Protein AF-0000000068866387 (afdb_homodimer)

pLDDT: mean 77.91, std 30.36, range [19.64, 98.81]

Nearest PDB structures (foldseek):
  3d01-assembly1_I  TM=9.142E-0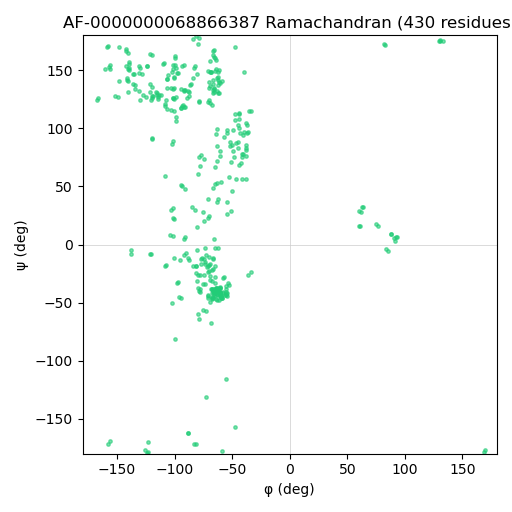1  e=2.234E-11  Agrobacterium fabrum str. C58
  3d01-assembly4_B  TM=8.830E-01  e=2.381E-11  Agrobacterium fabrum str. C58
  3d01-assembly1_K  TM=9.099E-01  e=7.010E-11  Agrobacterium fabrum str. C58
  3d01-assembly2_E  TM=8.985E-01  e=5.437E-11  Agrobacterium fabrum str. C58
  3d01-assembly3_C  TM=8.786E-01  e=5.794E-11  Agrobacterium fabrum str. C58

Radius of gyration: 33.08 Å; Cα contacts (8 Å, |Δi|>4): 818; chains: 2; bounding box: 94×62×186 Å

InterPro domains:
  IPR013813 Endoribonuclease L-PSP/chorismate mutase-like [PTHR43760] (68-200)
  IPR013813 Endoribonuclease L-PSP/chorismate mutase-like [cd02199] (69-212)
  IPR035959 RutC-like superfamily [G3DSA:3.30.1330.40] (61-214)
  IPR035959 RutC-like superfamily [SSF55298] (69-201)

Structure (mmCIF, N/CA/C/O backbone):
data_AF-0000000068866387-model_v1
#
loop_
_entity.id
_entity.type
_entity.pdbx_description
1 polymer 'Uncharacterized protein'
#
loop_
_atom_site.group_PDB
_atom_site.id
_atom_site.type_symbol
_atom_site.label_atom_id
_atom_site.label_alt_id
_atom_site.label_comp_id
_atom_site.label_asym_id
_atom_site.label_entity_id
_atom_site.label_seq_id
_atom_site.pdbx_PDB_ins_code
_atom_site.Cartn_x
_atom_site.Cartn_y
_atom_site.Cartn_z
_atom_site.occupancy
_atom_site.B_iso_or_equiv
_atom_site.auth_seq_id
_atom_site.auth_comp_id
_atom_site.auth_asym_id
_atom_site.auth_atom_id
_atom_site.pdbx_PDB_model_num
ATOM 1 N N . MET A 1 1 ? 21.609 -14.086 99.312 1 27.8 1 MET A N 1
ATOM 2 C CA . MET A 1 1 ? 22.484 -14.258 98.188 1 27.8 1 MET A CA 1
ATOM 3 C C . MET A 1 1 ? 21.688 -14.734 96.938 1 27.8 1 MET A C 1
ATOM 5 O O . MET A 1 1 ? 21.828 -15.875 96.5 1 27.8 1 MET A O 1
ATOM 9 N N . ASN A 1 2 ? 20.438 -14.539 96.875 1 28.14 2 ASN A N 1
ATOM 10 C CA . ASN A 1 2 ? 19.281 -15 96.188 1 28.14 2 ASN A CA 1
ATOM 11 C C . ASN A 1 2 ? 19.391 -14.695 94.688 1 28.14 2 ASN A C 1
ATOM 13 O O . ASN A 1 2 ? 19.531 -13.531 94.312 1 28.14 2 ASN A O 1
ATOM 17 N N . THR A 1 3 ? 19.781 -15.68 93.812 1 28.83 3 THR A N 1
ATOM 18 C CA . THR A 1 3 ? 20.359 -15.953 92.5 1 28.83 3 THR A CA 1
ATOM 19 C C . THR A 1 3 ? 19.328 -15.688 91.375 1 28.83 3 THR A C 1
ATOM 21 O O . THR A 1 3 ? 18.312 -16.375 91.312 1 28.83 3 THR A O 1
ATOM 24 N N . PRO A 1 4 ? 19.016 -14.438 91.062 1 30.56 4 PRO A N 1
ATOM 25 C CA . PRO A 1 4 ? 17.953 -14.086 90.125 1 30.56 4 PRO A CA 1
ATOM 26 C C . PRO A 1 4 ? 18.094 -14.766 88.75 1 30.56 4 PRO A C 1
ATOM 28 O O . PRO A 1 4 ? 19.156 -14.664 88.125 1 30.56 4 PRO A O 1
ATOM 31 N N . GLU A 1 5 ? 17.438 -15.812 88.438 1 21.92 5 GLU A N 1
ATOM 32 C CA . GLU A 1 5 ? 17.484 -16.828 87.375 1 21.92 5 GLU A CA 1
ATOM 33 C C . GLU A 1 5 ? 17.406 -16.188 86 1 21.92 5 GLU A C 1
ATOM 35 O O . GLU A 1 5 ? 18.25 -16.422 85.125 1 21.92 5 GLU A O 1
ATOM 40 N N . ARG A 1 6 ? 16.266 -16.453 85.125 1 22.12 6 ARG A N 1
ATOM 41 C CA . ARG A 1 6 ? 16.203 -17.391 84 1 22.12 6 ARG A CA 1
ATOM 42 C C . ARG A 1 6 ? 16.375 -16.688 82.688 1 22.12 6 ARG A C 1
ATOM 44 O O . ARG A 1 6 ? 17.172 -17.109 81.875 1 22.12 6 ARG A O 1
ATOM 51 N N . GLU A 1 7 ? 15.266 -15.977 82 1 24.48 7 GLU A N 1
ATOM 52 C CA . GLU A 1 7 ? 14.586 -16.453 80.812 1 24.48 7 GLU A CA 1
ATOM 53 C C . GLU A 1 7 ? 15.086 -15.711 79.562 1 24.48 7 GLU A C 1
ATOM 55 O O . GLU A 1 7 ? 14.977 -14.484 79.438 1 24.48 7 GLU A O 1
ATOM 60 N N . GLY A 1 8 ? 16.156 -16.094 78.875 1 25.02 8 GLY A N 1
ATOM 61 C CA . GLY A 1 8 ? 16.969 -15.594 77.75 1 25.02 8 GLY A CA 1
ATOM 62 C C . GLY A 1 8 ? 16.188 -15.508 76.5 1 25.02 8 GLY A C 1
ATOM 63 O O . GLY A 1 8 ? 15.773 -16.531 75.938 1 25.02 8 GLY A O 1
ATOM 64 N N . GLU A 1 9 ? 15.211 -14.578 76.25 1 25.62 9 GLU A N 1
ATOM 65 C CA . GLU A 1 9 ? 14.305 -14.461 75.125 1 25.62 9 GLU A CA 1
ATOM 66 C C . GLU A 1 9 ? 15.07 -14.359 73.812 1 25.62 9 GLU A C 1
ATOM 68 O O . GLU A 1 9 ? 15.891 -13.453 73.625 1 25.62 9 GLU A O 1
ATOM 73 N N . THR A 1 10 ? 15.359 -15.547 73.062 1 24.67 10 THR A N 1
ATOM 74 C CA . THR A 1 10 ? 16.125 -15.922 71.875 1 24.67 10 THR A CA 1
ATOM 75 C C . THR A 1 10 ? 15.602 -15.18 70.625 1 24.67 10 THR A C 1
ATOM 77 O O . THR A 1 10 ? 14.445 -15.352 70.25 1 24.67 10 THR A O 1
ATOM 80 N N . ILE A 1 11 ? 15.867 -13.945 70.25 1 23.89 11 ILE A N 1
ATOM 81 C CA . ILE A 1 11 ? 15.477 -13.078 69.188 1 23.89 11 ILE A CA 1
ATOM 82 C C . ILE A 1 11 ? 15.953 -13.68 67.812 1 23.89 11 ILE A C 1
ATOM 84 O O . ILE A 1 11 ? 17.016 -13.312 67.312 1 23.89 11 ILE A O 1
ATOM 88 N N . GLU A 1 12 ? 15.969 -15.055 67.5 1 23.11 12 GLU A N 1
ATOM 89 C CA . GLU A 1 12 ? 16.734 -15.617 66.375 1 23.11 12 GLU A CA 1
ATOM 90 C C . GLU A 1 12 ? 16.094 -15.234 65.062 1 23.11 12 GLU A C 1
ATOM 92 O O . GLU A 1 12 ? 15.148 -15.875 64.562 1 23.11 12 GLU A O 1
ATOM 97 N N . GLY A 1 13 ? 15.273 -14.234 64.688 1 22.36 13 GLY A N 1
ATOM 98 C CA . GLY A 1 13 ? 14.453 -14.352 63.5 1 22.36 13 GLY A CA 1
ATOM 99 C C . GLY A 1 13 ? 15.266 -14.586 62.25 1 22.36 13 GLY A C 1
ATOM 100 O O . GLY A 1 13 ? 16.484 -14.445 62.25 1 22.36 13 GLY A O 1
ATOM 101 N N . GLU A 1 14 ? 14.594 -14.688 60.812 1 23.27 14 GLU A N 1
ATOM 102 C CA . GLU A 1 14 ? 14.406 -15.352 59.531 1 23.27 14 GLU A CA 1
ATOM 103 C C . GLU A 1 14 ? 15.312 -14.766 58.469 1 23.27 14 GLU A C 1
ATOM 105 O O . GLU A 1 14 ? 15.031 -13.688 57.938 1 23.27 14 GLU A O 1
ATOM 110 N N . VAL A 1 15 ? 16.562 -14.562 58.5 1 23.3 15 VAL A N 1
ATOM 111 C CA . VAL A 1 15 ? 17.484 -13.977 57.531 1 23.3 15 VAL A CA 1
ATOM 112 C C . VAL A 1 15 ? 17.547 -14.859 56.281 1 23.3 15 VAL A C 1
ATOM 114 O O . VAL A 1 15 ? 18.391 -14.641 55.406 1 23.3 15 VAL A O 1
ATOM 117 N N . LEU A 1 16 ? 16.875 -16.062 56.125 1 24.53 16 LEU A N 1
ATOM 118 C CA . LEU A 1 16 ? 17.453 -17.094 55.281 1 24.53 16 LEU A CA 1
ATOM 119 C C . LEU A 1 16 ? 17.312 -16.703 53.812 1 24.53 16 LEU A C 1
ATOM 121 O O . LEU A 1 16 ? 17.812 -17.422 52.906 1 24.53 16 LEU A O 1
ATOM 125 N N . GLY A 1 17 ? 16.531 -15.797 53.188 1 23.27 17 GLY A N 1
ATOM 126 C CA . GLY A 1 17 ? 15.883 -16.062 51.938 1 23.27 17 GLY A CA 1
ATOM 127 C C . GLY A 1 17 ? 16.828 -15.969 50.75 1 23.27 17 GLY A C 1
ATOM 128 O O . GLY A 1 17 ? 16.406 -16.109 49.594 1 23.27 17 GLY A O 1
ATOM 129 N N . ARG A 1 18 ? 17.984 -15.398 50.75 1 24.56 18 ARG A N 1
ATOM 130 C CA . ARG A 1 18 ? 18.625 -14.812 49.562 1 24.56 18 ARG A CA 1
ATOM 131 C C . ARG A 1 18 ? 19.297 -15.891 48.719 1 24.56 18 ARG A C 1
ATOM 133 O O . ARG A 1 18 ? 19.859 -15.594 47.656 1 24.56 18 ARG A O 1
ATOM 140 N N . ALA A 1 19 ? 19.703 -17.047 49.219 1 24.69 19 ALA A N 1
ATOM 141 C CA . ALA A 1 19 ? 20.828 -17.781 48.656 1 24.69 19 ALA A CA 1
ATOM 142 C C . ALA A 1 19 ? 20.422 -18.469 47.344 1 24.69 19 ALA A C 1
ATOM 144 O O . ALA A 1 19 ? 21.266 -18.891 46.562 1 24.69 19 ALA A O 1
ATOM 145 N N . ILE A 1 20 ? 19.188 -18.969 47.125 1 23.58 20 ILE A N 1
ATOM 146 C CA . ILE A 1 20 ? 19.078 -20.266 46.438 1 23.58 20 ILE A CA 1
ATOM 147 C C . ILE A 1 20 ? 19.375 -20.109 44.969 1 23.58 20 ILE A C 1
ATOM 149 O O . ILE A 1 20 ? 19.547 -21.094 44.25 1 23.58 20 ILE A O 1
ATOM 153 N N . VAL A 1 21 ? 19.203 -18.938 44.219 1 23.84 21 VAL A N 1
ATOM 154 C CA . VAL A 1 21 ? 18.672 -19.078 42.844 1 23.84 21 VAL A CA 1
ATOM 155 C C . VAL A 1 21 ? 19.781 -19.484 41.906 1 23.84 21 VAL A C 1
ATOM 157 O O . VAL A 1 21 ? 19.578 -19.578 40.688 1 23.84 21 VAL A O 1
ATOM 160 N N . VAL A 1 22 ? 21.078 -19.609 42.219 1 24.95 22 VAL A N 1
ATOM 161 C CA . VAL A 1 22 ? 22.156 -19.547 41.219 1 24.95 22 VAL A CA 1
ATOM 162 C C . VAL A 1 22 ? 22.234 -20.859 40.469 1 24.95 22 VAL A C 1
ATOM 164 O O . VAL A 1 22 ? 22.875 -20.938 39.406 1 24.95 22 VAL A O 1
ATOM 167 N N . LEU A 1 23 ? 21.828 -21.969 41.031 1 25.12 23 LEU A N 1
ATOM 168 C CA . LEU A 1 23 ? 22.562 -23.188 40.688 1 25.12 23 LEU A CA 1
ATOM 169 C C . LEU A 1 23 ? 22.25 -23.641 39.25 1 25.12 23 LEU A C 1
ATOM 171 O O . LEU A 1 23 ? 23.141 -24.062 38.531 1 25.12 23 LEU A O 1
ATOM 175 N N . THR A 1 24 ? 20.938 -23.922 38.812 1 26.17 24 THR A N 1
ATOM 176 C CA . THR A 1 24 ? 20.641 -25.109 38.031 1 26.17 24 THR A CA 1
ATOM 177 C C . THR A 1 24 ? 20.984 -24.906 36.562 1 26.17 24 THR A C 1
ATOM 179 O O . THR A 1 24 ? 20.109 -24.516 35.781 1 26.17 24 THR A O 1
ATOM 182 N N . ILE A 1 25 ? 21.75 -23.906 36.062 1 26.91 25 ILE A N 1
ATOM 183 C CA . ILE A 1 25 ? 21.734 -23.547 34.656 1 26.91 25 ILE A CA 1
ATOM 184 C C . ILE A 1 25 ? 22.516 -24.562 33.844 1 26.91 25 ILE A C 1
ATOM 186 O O . ILE A 1 25 ? 22.609 -24.453 32.625 1 26.91 25 ILE A O 1
ATOM 190 N N . PHE A 1 26 ? 23.297 -25.5 34.344 1 27.06 26 PHE A N 1
ATOM 191 C CA . PHE A 1 26 ? 24.406 -26.062 33.594 1 27.06 26 PHE A CA 1
ATOM 192 C C . PHE A 1 26 ? 23.875 -27.016 32.531 1 27.06 26 PHE A C 1
ATOM 194 O O . PHE A 1 26 ? 24.422 -27.078 31.406 1 27.06 26 PHE A O 1
ATOM 201 N N . ALA A 1 27 ? 23.078 -28.078 32.781 1 26.03 27 ALA A N 1
ATOM 202 C CA . ALA A 1 27 ? 23.234 -29.375 32.125 1 26.03 27 ALA A CA 1
ATOM 203 C C . ALA A 1 27 ? 22.625 -29.375 30.734 1 26.03 27 ALA A C 1
ATOM 205 O O . ALA A 1 27 ? 22.734 -30.344 29.984 1 26.03 27 ALA A O 1
ATOM 206 N N . ALA A 1 28 ? 21.625 -28.578 30.344 1 25.56 28 ALA A N 1
ATOM 207 C CA . ALA A 1 28 ? 20.766 -29.062 29.266 1 25.56 28 ALA A CA 1
ATOM 208 C C . ALA A 1 28 ? 21.469 -28.953 27.922 1 25.56 28 ALA A C 1
ATOM 210 O O . ALA A 1 28 ? 21.391 -27.922 27.25 1 25.56 28 ALA A O 1
ATOM 211 N N . ARG A 1 29 ? 22.781 -29 27.719 1 26.48 29 ARG A N 1
ATOM 212 C CA . ARG A 1 29 ? 23.469 -28.859 26.453 1 26.48 29 ARG A CA 1
ATOM 213 C C . ARG A 1 29 ? 23.047 -29.938 25.469 1 26.48 29 ARG A C 1
ATOM 215 O O . ARG A 1 29 ? 23.266 -29.812 24.266 1 26.48 29 ARG A O 1
ATOM 222 N N . ARG A 1 30 ? 22.891 -31.172 25.875 1 26.83 30 ARG A N 1
ATOM 223 C CA . ARG A 1 30 ? 23.172 -32.312 24.984 1 26.83 30 ARG A CA 1
ATOM 224 C C . ARG A 1 30 ? 22.125 -32.375 23.875 1 26.83 30 ARG A C 1
ATOM 226 O O . ARG A 1 30 ? 22.375 -32.969 22.828 1 26.83 30 ARG A O 1
ATOM 233 N N . ALA A 1 31 ? 20.828 -32.312 24.203 1 27.72 31 ALA A N 1
ATOM 234 C CA . ALA A 1 31 ? 19.875 -33 23.312 1 27.72 31 ALA A CA 1
ATOM 235 C C . ALA A 1 31 ? 19.703 -32.219 22 1 27.72 31 ALA A C 1
ATOM 237 O O . ALA A 1 31 ? 18.734 -32.406 21.281 1 27.72 31 ALA A O 1
ATOM 238 N N . ILE A 1 32 ? 20.297 -31.078 21.797 1 31.11 32 ILE A N 1
ATOM 239 C CA . ILE A 1 32 ? 19.938 -30.422 20.547 1 31.11 32 ILE A CA 1
ATOM 240 C C . ILE A 1 32 ? 20.422 -31.266 19.359 1 31.11 32 ILE A C 1
ATOM 242 O O . ILE A 1 32 ? 21.594 -31.25 19.031 1 31.11 32 ILE A O 1
ATOM 246 N N . GLY A 1 33 ? 20.062 -32.594 19.328 1 26.53 33 GLY A N 1
ATOM 247 C CA . GLY A 1 33 ? 20.484 -33.469 18.25 1 26.53 33 GLY A CA 1
ATOM 248 C C . GLY A 1 33 ? 20.25 -32.844 16.875 1 26.53 33 GLY A C 1
ATOM 249 O O . GLY A 1 33 ? 19.516 -31.875 16.734 1 26.53 33 GLY A O 1
ATOM 250 N N . ASN A 1 34 ? 20.828 -33.531 15.734 1 28.56 34 ASN A N 1
ATOM 251 C CA . ASN A 1 34 ? 21.047 -33.375 14.305 1 28.56 34 ASN A CA 1
ATOM 252 C C . ASN A 1 34 ? 19.734 -33.281 13.539 1 28.56 34 ASN A C 1
ATOM 254 O O . ASN A 1 34 ? 19.172 -34.281 13.125 1 28.56 34 ASN A O 1
ATOM 258 N N . MET A 1 35 ? 18.703 -32.625 14 1 30.7 35 MET A N 1
ATOM 259 C CA . MET A 1 35 ? 17.547 -32.688 13.109 1 30.7 35 MET A CA 1
ATOM 260 C C . MET A 1 35 ? 17.938 -32.281 11.688 1 30.7 35 MET A C 1
ATOM 262 O O . MET A 1 35 ? 18.344 -31.156 11.453 1 30.7 35 MET A O 1
ATOM 266 N N . LYS A 1 36 ? 18.406 -33.25 10.844 1 31.61 36 LYS A N 1
ATOM 267 C CA . LYS A 1 36 ? 18.609 -33.031 9.414 1 31.61 36 LYS A CA 1
ATOM 268 C C . LYS A 1 36 ? 17.391 -32.344 8.789 1 31.61 36 LYS A C 1
ATOM 270 O O . LYS A 1 36 ? 16.25 -32.75 9.031 1 31.61 36 LYS A O 1
ATOM 275 N N . PRO A 1 37 ? 17.438 -31.094 8.43 1 32.03 37 PRO A N 1
ATOM 276 C CA . PRO A 1 37 ? 16.281 -30.5 7.75 1 32.03 37 PRO A CA 1
ATOM 277 C C . PRO A 1 37 ? 15.719 -31.406 6.648 1 32.03 37 PRO A C 1
ATOM 279 O O . PRO A 1 37 ? 16.484 -31.953 5.848 1 32.03 37 PRO A O 1
ATOM 282 N N . SER A 1 38 ? 14.797 -32.312 6.934 1 30.2 38 SER A N 1
ATOM 283 C CA . SER A 1 38 ? 14.133 -33.062 5.883 1 30.2 38 SER A CA 1
ATOM 284 C C . SER A 1 38 ? 13.812 -32.188 4.676 1 30.2 38 SER A C 1
ATOM 286 O O . SER A 1 38 ? 13.172 -31.156 4.809 1 30.2 38 SER A O 1
ATOM 288 N N . ARG A 1 39 ? 14.672 -32.219 3.656 1 30.84 39 ARG A N 1
ATOM 289 C CA . ARG A 1 39 ? 14.453 -31.656 2.322 1 30.84 39 ARG A CA 1
ATOM 290 C C . ARG A 1 39 ? 13.109 -32.125 1.757 1 30.84 39 ARG A C 1
ATOM 292 O O . ARG A 1 39 ? 13.016 -33.188 1.16 1 30.84 39 ARG A O 1
ATOM 299 N N . ALA A 1 40 ? 12.039 -32.094 2.486 1 32.09 40 ALA A N 1
ATOM 300 C CA . ALA A 1 40 ? 10.844 -32.344 1.678 1 32.09 40 ALA A CA 1
ATOM 301 C C . ALA A 1 40 ? 10.867 -31.5 0.397 1 32.09 40 ALA A C 1
ATOM 303 O O . ALA A 1 40 ? 10.836 -30.266 0.448 1 32.09 40 ALA A O 1
ATOM 304 N N . LEU A 1 41 ? 11.453 -31.969 -0.62 1 30.02 41 LEU A N 1
ATOM 305 C CA . LEU A 1 41 ? 11.297 -31.484 -1.987 1 30.02 41 LEU A CA 1
ATOM 306 C C . LEU A 1 41 ? 9.828 -31.234 -2.316 1 30.02 41 LEU A C 1
ATOM 308 O O . LEU A 1 41 ? 9.047 -32.188 -2.432 1 30.02 41 LEU A O 1
ATOM 312 N N . PHE A 1 42 ? 9.172 -30.266 -1.736 1 31.61 42 PHE A N 1
ATOM 313 C CA . PHE A 1 42 ? 7.895 -29.859 -2.309 1 31.61 42 PHE A CA 1
ATOM 314 C C . PHE A 1 42 ? 7.945 -29.906 -3.832 1 31.61 42 PHE A C 1
ATOM 316 O O . PHE A 1 42 ? 8.625 -29.094 -4.457 1 31.61 42 PHE A O 1
ATOM 323 N N . ARG A 1 43 ? 7.879 -31.109 -4.402 1 30.27 43 ARG A N 1
ATOM 324 C CA . ARG A 1 43 ? 7.645 -31.203 -5.84 1 30.27 43 ARG A CA 1
ATOM 325 C C . ARG A 1 43 ? 6.445 -30.359 -6.258 1 30.27 43 ARG A C 1
ATOM 327 O O . ARG A 1 43 ? 5.309 -30.656 -5.887 1 30.27 43 ARG A O 1
ATOM 334 N N . ALA A 1 44 ? 6.605 -29.125 -6.508 1 33.38 44 ALA A N 1
ATOM 335 C CA . ALA A 1 44 ? 5.605 -28.312 -7.207 1 33.38 44 ALA A CA 1
ATOM 336 C C . ALA A 1 44 ? 5.059 -29.062 -8.43 1 33.38 44 ALA A C 1
ATOM 338 O O . ALA A 1 44 ? 5.82 -29.438 -9.32 1 33.38 44 ALA A O 1
ATOM 339 N N . GLN A 1 45 ? 4.109 -29.922 -8.242 1 30.67 45 GLN A N 1
ATOM 340 C CA . GLN A 1 45 ? 3.482 -30.344 -9.492 1 30.67 45 GLN A CA 1
ATOM 341 C C . GLN A 1 45 ? 3.141 -29.141 -10.367 1 30.67 45 GLN A C 1
ATOM 343 O O . GLN A 1 45 ? 2.572 -28.156 -9.883 1 30.67 45 GLN A O 1
ATOM 348 N N . PRO A 1 46 ? 3.807 -28.984 -11.484 1 30.61 46 PRO A N 1
ATOM 349 C CA . PRO A 1 46 ? 3.438 -27.891 -12.367 1 30.61 46 PRO A CA 1
ATOM 350 C C . PRO A 1 46 ? 1.943 -27.859 -12.688 1 30.61 46 PRO A C 1
ATOM 352 O O . PRO A 1 46 ? 1.389 -28.859 -13.156 1 30.61 46 PRO A O 1
ATOM 355 N N . LEU A 1 47 ? 1.096 -27.516 -11.797 1 32.19 47 LEU A N 1
ATOM 356 C CA . LEU A 1 47 ? -0.223 -27.281 -12.367 1 32.19 47 LEU A CA 1
ATOM 357 C C . LEU A 1 47 ? -0.107 -26.594 -13.727 1 32.19 47 LEU A C 1
ATOM 359 O O . LEU A 1 47 ? 0.315 -25.438 -13.82 1 32.19 47 LEU A O 1
ATOM 363 N N . LEU A 1 48 ? 0.15 -27.359 -14.727 1 29.38 48 LEU A N 1
ATOM 364 C CA . LEU A 1 48 ? 0.141 -26.906 -16.109 1 29.38 48 LEU A CA 1
ATOM 365 C C . LEU A 1 48 ? -1.19 -26.25 -16.469 1 29.38 48 LEU A C 1
ATOM 367 O O . LEU A 1 48 ? -2.109 -26.922 -16.938 1 29.38 48 LEU A O 1
ATOM 371 N N . ALA A 1 49 ? -1.92 -25.703 -15.602 1 33.34 49 ALA A N 1
ATOM 372 C CA . ALA A 1 49 ? -3 -24.953 -16.25 1 33.34 49 ALA A CA 1
ATOM 373 C C . ALA A 1 49 ? -2.457 -24.047 -17.344 1 33.34 49 ALA A C 1
ATOM 375 O O . ALA A 1 49 ? -1.582 -23.219 -17.094 1 33.34 49 ALA A O 1
ATOM 376 N N . ARG A 1 50 ? -2.48 -24.391 -18.578 1 31.05 50 ARG A N 1
ATOM 377 C CA . ARG A 1 50 ? -2.23 -23.578 -19.766 1 31.05 50 ARG A CA 1
ATOM 378 C C . ARG A 1 50 ? -2.869 -22.203 -19.656 1 31.05 50 ARG A C 1
ATOM 380 O O . ARG A 1 50 ? -4.074 -22.047 -19.875 1 31.05 50 ARG A O 1
ATOM 387 N N . THR A 1 51 ? -2.547 -21.453 -18.609 1 37.22 51 THR A N 1
ATOM 388 C CA . THR A 1 51 ? -2.984 -20.062 -18.719 1 37.22 51 THR A CA 1
ATOM 389 C C . THR A 1 51 ? -2.689 -19.516 -20.109 1 37.22 51 THR A C 1
ATOM 391 O O . THR A 1 51 ? -1.604 -19.719 -20.641 1 37.22 51 THR A O 1
ATOM 394 N N . ARG A 1 52 ? -3.678 -19.469 -20.938 1 36.47 52 ARG A N 1
ATOM 395 C CA . ARG A 1 52 ? -3.508 -18.875 -22.25 1 36.47 52 ARG A CA 1
ATOM 396 C C . ARG A 1 52 ? -2.527 -17.719 -22.219 1 36.47 52 ARG A C 1
ATOM 398 O O . ARG A 1 52 ? -2.623 -16.844 -21.344 1 36.47 52 ARG A O 1
ATOM 405 N N . PRO A 1 53 ? -1.35 -17.891 -22.938 1 39.59 53 PRO A N 1
ATOM 406 C CA . PRO A 1 53 ? -0.363 -16.812 -23.047 1 39.59 53 PRO A CA 1
ATOM 407 C C . PRO A 1 53 ? -0.999 -15.453 -23.328 1 39.59 53 PRO A C 1
ATOM 409 O O . PRO A 1 53 ? -2.045 -15.375 -23.984 1 39.59 53 PRO A O 1
ATOM 412 N N . PHE A 1 54 ? -0.955 -14.523 -22.406 1 40.91 54 PHE A N 1
ATOM 413 C CA . PHE A 1 54 ? -1.259 -13.156 -22.797 1 40.91 54 PHE A CA 1
ATOM 414 C C . PHE A 1 54 ? -0.721 -12.859 -24.188 1 40.91 54 PHE A C 1
ATOM 416 O O . PHE A 1 54 ? 0.373 -13.305 -24.547 1 40.91 54 PHE A O 1
ATOM 423 N N . SER A 1 55 ? -1.418 -12.938 -25.219 1 37.47 55 SER A N 1
ATOM 424 C CA . SER A 1 55 ? -0.924 -12.617 -26.547 1 37.47 55 SER A CA 1
ATOM 425 C C . SER A 1 55 ? 0.006 -11.414 -26.516 1 37.47 55 SER A C 1
ATOM 427 O O . SER A 1 55 ? -0.321 -10.383 -25.922 1 37.47 55 SER A O 1
ATOM 429 N N . SER A 1 56 ? 1.349 -11.562 -26.625 1 44.91 56 SER A N 1
ATOM 430 C CA . SER A 1 56 ? 2.365 -10.531 -26.781 1 44.91 56 SER A CA 1
ATOM 431 C C . SER A 1 56 ? 1.836 -9.359 -27.609 1 44.91 56 SER A C 1
ATOM 433 O O . SER A 1 56 ? 2.371 -8.25 -27.531 1 44.91 56 SER A O 1
ATOM 435 N N . ASP A 1 57 ? 0.854 -9.594 -28.422 1 46.91 57 ASP A N 1
ATOM 436 C CA . ASP A 1 57 ? 0.381 -8.531 -29.297 1 46.91 57 ASP A CA 1
ATOM 437 C C . ASP A 1 57 ? -0.322 -7.434 -28.5 1 46.91 57 ASP A C 1
ATOM 439 O O . ASP A 1 57 ? -0.647 -6.375 -29.047 1 46.91 57 ASP A O 1
ATOM 443 N N . ARG A 1 58 ? -0.677 -7.762 -27.297 1 54.69 58 ARG A N 1
ATOM 444 C CA . ARG A 1 58 ? -1.521 -6.777 -26.625 1 54.69 58 ARG A CA 1
ATOM 445 C C . ARG A 1 58 ? -0.723 -5.98 -25.609 1 54.69 58 ARG A C 1
ATOM 447 O O . ARG A 1 58 ? -1.268 -5.535 -24.594 1 54.69 58 ARG A O 1
ATOM 454 N N . GLY A 1 59 ? 0.646 -5.754 -25.812 1 72 59 GLY A N 1
ATOM 455 C CA . GLY A 1 59 ? 1.414 -4.844 -24.984 1 72 59 GLY A CA 1
ATOM 456 C C . GLY A 1 59 ? 2.062 -5.531 -23.797 1 72 59 GLY A C 1
ATOM 457 O O . GLY A 1 59 ? 2.678 -4.871 -22.953 1 72 59 GLY A O 1
ATOM 458 N N . GLY A 1 60 ? 1.836 -6.832 -23.797 1 85.94 60 GLY A N 1
ATOM 459 C CA . GLY A 1 60 ? 2.531 -7.578 -22.766 1 85.94 60 GLY A CA 1
ATOM 460 C C . GLY A 1 60 ? 3.971 -7.895 -23.125 1 85.94 60 GLY A C 1
ATOM 461 O O . GLY A 1 60 ? 4.527 -7.316 -24.047 1 85.94 60 GLY A O 1
ATOM 462 N N . ALA A 1 61 ? 4.73 -8.609 -22.172 1 88.88 61 ALA A N 1
ATOM 463 C CA . ALA A 1 61 ? 6.129 -8.984 -22.375 1 88.88 61 ALA A CA 1
ATOM 464 C C . ALA A 1 61 ? 6.352 -10.461 -22.062 1 88.88 61 ALA A C 1
ATOM 466 O O . ALA A 1 61 ? 5.59 -11.062 -21.312 1 88.88 61 ALA A O 1
ATOM 467 N N . ILE A 1 62 ? 7.223 -11.016 -22.75 1 91.81 62 ILE A N 1
ATOM 468 C CA . ILE A 1 62 ? 7.719 -12.336 -22.406 1 91.81 62 ILE A CA 1
ATOM 469 C C . ILE A 1 62 ? 9.078 -12.211 -21.719 1 91.81 62 ILE A C 1
ATOM 471 O O . ILE A 1 62 ? 9.992 -11.578 -22.25 1 91.81 62 ILE A O 1
ATOM 475 N N . VAL A 1 63 ? 9.164 -12.797 -20.562 1 93.44 63 VAL A N 1
ATOM 476 C CA . VAL A 1 63 ? 10.438 -12.734 -19.844 1 93.44 63 VAL A CA 1
ATOM 477 C C . VAL A 1 63 ? 10.93 -14.148 -19.531 1 93.44 63 VAL A C 1
ATOM 479 O O . VAL A 1 63 ? 10.141 -15.094 -19.531 1 93.44 63 VAL A O 1
ATOM 482 N N . THR A 1 64 ? 12.25 -14.258 -19.406 1 93.5 64 THR A N 1
ATOM 483 C CA . THR A 1 64 ? 12.844 -15.531 -19.031 1 93.5 64 THR A CA 1
ATOM 484 C C . THR A 1 64 ? 13.062 -15.609 -17.531 1 93.5 64 THR A C 1
ATOM 486 O O . THR A 1 64 ? 13.766 -14.773 -16.953 1 93.5 64 THR A O 1
ATOM 489 N N . GLY A 1 65 ? 12.422 -16.5 -16.938 1 93.31 65 GLY A N 1
ATOM 490 C CA . GLY A 1 65 ? 12.539 -16.688 -15.508 1 93.31 65 GLY A CA 1
ATOM 491 C C . GLY A 1 65 ? 13.672 -17.625 -15.117 1 93.31 65 GLY A C 1
ATOM 492 O O . GLY A 1 65 ? 14.617 -17.812 -15.891 1 93.31 65 GLY A O 1
ATOM 493 N N . ALA A 1 66 ? 13.523 -18.047 -13.914 1 89.69 66 ALA A N 1
ATOM 494 C CA . ALA A 1 66 ? 14.523 -18.969 -13.391 1 89.69 66 ALA A CA 1
ATOM 495 C C . ALA A 1 66 ? 14.539 -20.266 -14.195 1 89.69 66 ALA A C 1
ATOM 497 O O . ALA A 1 66 ? 13.492 -20.719 -14.664 1 89.69 66 ALA A O 1
ATOM 498 N N . ASN A 1 67 ? 15.625 -20.859 -14.398 1 88.81 67 ASN A N 1
ATOM 499 C CA . ASN A 1 67 ? 15.836 -22.125 -15.07 1 88.81 67 ASN A CA 1
ATOM 500 C C . ASN A 1 67 ? 15.344 -22.078 -16.516 1 88.81 67 ASN A C 1
ATOM 502 O O . ASN A 1 67 ? 14.898 -23.094 -17.047 1 88.81 67 ASN A O 1
ATOM 506 N N . GLY A 1 68 ? 15.117 -20.859 -17.078 1 91.88 68 GLY A N 1
ATOM 507 C CA . GLY A 1 68 ? 14.797 -20.703 -18.484 1 91.88 68 GLY A CA 1
ATOM 508 C C . GLY A 1 68 ? 13.305 -20.688 -18.75 1 91.88 68 GLY A C 1
ATOM 509 O O . GLY A 1 68 ? 12.883 -20.609 -19.906 1 91.88 68 GLY A O 1
ATOM 510 N N . LEU A 1 69 ? 12.555 -20.688 -17.734 1 92.69 69 LEU A N 1
ATOM 511 C CA . LEU A 1 69 ? 11.102 -20.688 -17.891 1 92.69 69 LEU A CA 1
ATOM 512 C C . LEU A 1 69 ? 10.633 -19.375 -18.516 1 92.69 69 LEU A C 1
ATOM 514 O O . LEU A 1 69 ? 11.07 -18.297 -18.109 1 92.69 69 LEU A O 1
ATOM 518 N N . LYS A 1 70 ? 9.766 -19.531 -19.516 1 94.5 70 LYS A N 1
ATOM 519 C CA . LYS A 1 70 ? 9.195 -18.328 -20.109 1 94.5 70 LYS A CA 1
ATOM 520 C C . LYS A 1 70 ? 7.918 -17.906 -19.391 1 94.5 70 LYS A C 1
ATOM 522 O O . LYS A 1 70 ? 7.02 -18.734 -19.188 1 94.5 70 LYS A O 1
ATOM 527 N N . LEU A 1 71 ? 7.938 -16.688 -18.984 1 95.5 71 LEU A N 1
ATOM 528 C CA . LEU A 1 71 ? 6.754 -16.109 -18.344 1 95.5 71 LEU A CA 1
ATOM 529 C C . LEU A 1 71 ? 6.129 -15.039 -19.234 1 95.5 71 LEU A C 1
ATOM 531 O O . LEU A 1 71 ? 6.836 -14.172 -19.75 1 95.5 71 LEU A O 1
ATOM 535 N N . TYR A 1 72 ? 4.848 -15.203 -19.422 1 94.25 72 TYR A N 1
ATOM 536 C CA . TYR A 1 72 ? 4.098 -14.172 -20.141 1 94.25 72 TYR A CA 1
ATOM 537 C C . TYR A 1 72 ? 3.52 -13.148 -19.172 1 94.25 72 TYR A C 1
ATOM 539 O O . TYR A 1 72 ? 2.701 -13.492 -18.312 1 94.25 72 TYR A O 1
ATOM 547 N N . LEU A 1 73 ? 3.945 -11.93 -19.328 1 95.81 73 LEU A N 1
ATOM 548 C CA . LEU A 1 73 ? 3.486 -10.859 -18.469 1 95.81 73 LEU A CA 1
ATOM 549 C C . LEU A 1 73 ? 2.42 -10.016 -19.156 1 95.81 73 LEU A C 1
ATOM 551 O O . LEU A 1 73 ? 2.551 -9.688 -20.344 1 95.81 73 LEU A O 1
ATOM 555 N N . PRO A 1 74 ? 1.334 -9.703 -18.469 1 95.12 74 PRO A N 1
ATOM 556 C CA . PRO A 1 74 ? 0.404 -8.719 -19.031 1 95.12 74 PRO A CA 1
ATOM 557 C C . PRO A 1 74 ? 1.012 -7.324 -19.125 1 95.12 74 PRO A C 1
ATOM 559 O O . PRO A 1 74 ? 2.105 -7.086 -18.609 1 95.12 74 PRO A O 1
ATOM 562 N N . PRO A 1 75 ? 0.353 -6.422 -19.859 1 92.06 75 PRO A N 1
ATOM 563 C CA . PRO A 1 75 ? 0.852 -5.047 -19.859 1 92.06 75 PRO A CA 1
ATOM 564 C C . PRO A 1 75 ? 0.854 -4.422 -18.469 1 92.06 75 PRO A C 1
ATOM 566 O O . PRO A 1 75 ? -0.062 -4.664 -17.672 1 92.06 75 PRO A O 1
ATOM 569 N N . ALA A 1 76 ? 1.942 -3.684 -18.203 1 92.25 76 ALA A N 1
ATOM 570 C CA . ALA A 1 76 ? 1.96 -2.936 -16.953 1 92.25 76 ALA A CA 1
ATOM 571 C C . ALA A 1 76 ? 0.821 -1.921 -16.906 1 92.25 76 ALA A C 1
ATOM 573 O O . ALA A 1 76 ? 0.518 -1.271 -17.906 1 92.25 76 ALA A O 1
ATOM 574 N N . GLU A 1 77 ? 0.231 -1.801 -15.766 1 90.38 77 GLU A N 1
ATOM 575 C CA . GLU A 1 77 ? -0.941 -0.94 -15.641 1 90.38 77 GLU A CA 1
ATOM 576 C C . GLU A 1 77 ? -0.567 0.419 -15.062 1 90.38 77 GLU A C 1
ATOM 578 O O . GLU A 1 77 ? 0.367 0.523 -14.258 1 90.38 77 GLU A O 1
ATOM 583 N N . ASP A 1 78 ? -1.359 1.38 -15.438 1 90.88 78 ASP A N 1
ATOM 584 C CA . ASP A 1 78 ? -1.256 2.709 -14.836 1 90.88 78 ASP A CA 1
ATOM 585 C C . ASP A 1 78 ? -2.016 2.775 -13.516 1 90.88 78 ASP A C 1
ATOM 587 O O . ASP A 1 78 ? -2.994 2.053 -13.312 1 90.88 78 ASP A O 1
ATOM 591 N N . PRO A 1 79 ? -1.51 3.676 -12.633 1 92.62 79 PRO A N 1
ATOM 592 C CA . PRO A 1 79 ? -2.293 3.873 -11.414 1 92.62 79 PRO A CA 1
ATOM 593 C C . PRO A 1 79 ? -3.676 4.461 -11.68 1 92.62 79 PRO A C 1
ATOM 595 O O . PRO A 1 79 ? -3.857 5.188 -12.664 1 92.62 79 PRO A O 1
ATOM 598 N N . VAL A 1 80 ? -4.641 4.16 -10.844 1 89.38 80 VAL A N 1
ATOM 599 C CA . VAL A 1 80 ? -6.012 4.629 -11.023 1 89.38 80 VAL A CA 1
ATOM 600 C C . VAL A 1 80 ? -6.301 5.77 -10.047 1 89.38 80 VAL A C 1
ATOM 602 O O . VAL A 1 80 ? -7.453 6.18 -9.898 1 89.38 80 VAL A O 1
ATOM 605 N N . GLY A 1 81 ? -5.387 6.348 -9.297 1 91.62 81 GLY A N 1
ATOM 606 C CA . GLY A 1 81 ? -5.434 7.445 -8.344 1 91.62 81 GLY A CA 1
ATOM 607 C C . GLY A 1 81 ? -4.086 8.102 -8.125 1 91.62 81 GLY A C 1
ATOM 608 O O . GLY A 1 81 ? -3.137 7.852 -8.867 1 91.62 81 GLY A O 1
ATOM 609 N N . PRO A 1 82 ? -4.059 8.992 -7.133 1 93.31 82 PRO A N 1
ATOM 610 C CA . PRO A 1 82 ? -2.814 9.734 -6.902 1 93.31 82 PRO A CA 1
ATOM 611 C C . PRO A 1 82 ? -1.761 8.906 -6.168 1 93.31 82 PRO A C 1
ATOM 613 O O . PRO A 1 82 ? -1.383 9.234 -5.043 1 93.31 82 PRO A O 1
ATOM 616 N N . TYR A 1 83 ? -1.294 7.938 -6.828 1 96.62 83 TYR A N 1
ATOM 617 C CA . TYR A 1 83 ? -0.217 7.078 -6.348 1 96.62 83 TYR A CA 1
ATOM 618 C C . TYR A 1 83 ? 0.628 6.566 -7.512 1 96.62 83 TYR A C 1
ATOM 620 O O . TYR A 1 83 ? 0.33 6.848 -8.672 1 96.62 83 TYR A O 1
ATOM 628 N N . ARG A 1 84 ? 1.752 5.949 -7.219 1 97.06 84 ARG A N 1
ATOM 629 C CA . ARG A 1 84 ? 2.59 5.254 -8.188 1 97.06 84 ARG A CA 1
ATOM 630 C C . ARG A 1 84 ? 2.453 3.74 -8.047 1 97.06 84 ARG A C 1
ATOM 632 O O . ARG A 1 84 ? 2.281 3.232 -6.934 1 97.06 84 ARG A O 1
ATOM 639 N N . LYS A 1 85 ? 2.535 3.043 -9.125 1 97.56 85 LYS A N 1
ATOM 640 C CA . LYS A 1 85 ? 2.443 1.586 -9.07 1 97.56 85 LYS A CA 1
ATOM 641 C C . LYS A 1 85 ? 3.65 0.99 -8.352 1 97.56 85 LYS A C 1
ATOM 643 O O . LYS A 1 85 ? 3.564 -0.101 -7.781 1 97.56 85 LYS A O 1
ATOM 648 N N . ALA A 1 86 ? 4.727 1.665 -8.5 1 98 86 ALA A N 1
ATOM 649 C CA . ALA A 1 86 ? 5.941 1.283 -7.785 1 98 86 ALA A CA 1
ATOM 650 C C . ALA A 1 86 ? 6.875 2.477 -7.617 1 98 86 ALA A C 1
ATOM 652 O O . ALA A 1 86 ? 6.852 3.412 -8.422 1 98 86 ALA A O 1
ATOM 653 N N . ILE A 1 87 ? 7.691 2.398 -6.598 1 96.81 87 ILE A N 1
ATOM 654 C CA . ILE A 1 87 ? 8.672 3.453 -6.363 1 96.81 87 ILE A CA 1
ATOM 655 C C . ILE A 1 87 ? 9.992 2.838 -5.91 1 96.81 87 ILE A C 1
ATOM 657 O O . ILE A 1 87 ? 10.016 1.967 -5.039 1 96.81 87 ILE A O 1
ATOM 661 N N . TYR A 1 88 ? 11.039 3.281 -6.555 1 95.56 88 TYR A N 1
ATOM 662 C CA . TYR A 1 88 ? 12.391 2.828 -6.242 1 95.56 88 TYR A CA 1
ATOM 663 C C . TYR A 1 88 ? 13.109 3.83 -5.344 1 95.56 88 TYR A C 1
ATOM 665 O O . TYR A 1 88 ? 13.125 5.027 -5.633 1 95.56 88 TYR A O 1
ATOM 673 N N . CYS A 1 89 ? 13.625 3.344 -4.23 1 94.94 89 CYS A N 1
ATOM 674 C CA . CYS A 1 89 ? 14.461 4.148 -3.352 1 94.94 89 CYS A CA 1
ATOM 675 C C . CYS A 1 89 ? 15.938 3.865 -3.594 1 94.94 89 CYS A C 1
ATOM 677 O O . CYS A 1 89 ? 16.469 2.842 -3.145 1 94.94 89 CYS A O 1
ATOM 679 N N . PRO A 1 90 ? 16.672 4.797 -4.172 1 92.44 90 PRO A N 1
ATOM 680 C CA . PRO A 1 90 ? 18.047 4.527 -4.547 1 92.44 90 PRO A CA 1
ATOM 681 C C . PRO A 1 90 ? 18.969 4.359 -3.338 1 92.44 90 PRO A C 1
ATOM 683 O O . PRO A 1 90 ? 19.969 3.627 -3.408 1 92.44 90 PRO A O 1
ATOM 686 N N . VAL A 1 91 ? 18.656 4.957 -2.254 1 92.06 91 VAL A N 1
ATOM 687 C CA . VAL A 1 91 ? 19.516 4.922 -1.08 1 92.06 91 VAL A CA 1
ATOM 688 C C . VAL A 1 91 ? 19.5 3.525 -0.465 1 92.06 91 VAL A C 1
ATOM 690 O O . VAL A 1 91 ? 20.547 2.965 -0.152 1 92.06 91 VAL A O 1
ATOM 693 N N . SER A 1 92 ? 18.344 2.973 -0.381 1 93.06 92 SER A N 1
ATOM 694 C CA . SER A 1 92 ? 18.219 1.661 0.243 1 93.06 92 SER A CA 1
ATOM 695 C C . SER A 1 92 ? 18.234 0.549 -0.8 1 93.06 92 SER A C 1
ATOM 697 O O . SER A 1 92 ? 18.344 -0.63 -0.457 1 93.06 92 SER A O 1
ATOM 699 N N . GLN A 1 93 ? 18.078 0.851 -2.061 1 96.62 93 GLN A N 1
ATOM 700 C CA . GLN A 1 93 ? 17.922 -0.071 -3.182 1 96.62 93 GLN A CA 1
ATOM 701 C C . GLN A 1 93 ? 16.672 -0.931 -3.029 1 96.62 93 GLN A C 1
ATOM 703 O O . GLN A 1 93 ? 16.672 -2.102 -3.412 1 96.62 93 GLN A O 1
ATOM 708 N N . MET A 1 94 ? 15.711 -0.368 -2.348 1 97.62 94 MET A N 1
ATOM 709 C CA . MET A 1 94 ? 14.43 -1.048 -2.201 1 97.62 94 MET A CA 1
ATOM 710 C C . MET A 1 94 ? 13.398 -0.477 -3.17 1 97.62 94 MET A C 1
ATOM 712 O O . MET A 1 94 ? 13.445 0.709 -3.502 1 97.62 94 MET A O 1
ATOM 716 N N . LEU A 1 95 ? 12.609 -1.312 -3.633 1 98.12 95 LEU A N 1
ATOM 717 C CA . LEU A 1 95 ? 11.484 -0.945 -4.484 1 98.12 95 LEU A CA 1
ATOM 718 C C . LEU A 1 95 ? 10.164 -1.382 -3.855 1 98.12 95 LEU A C 1
ATOM 720 O O . LEU A 1 95 ? 10.008 -2.543 -3.469 1 98.12 95 LEU A O 1
ATOM 724 N N . PHE A 1 96 ? 9.219 -0.408 -3.664 1 98.56 96 PHE A N 1
ATOM 725 C CA . PHE A 1 96 ? 7.898 -0.637 -3.1 1 98.56 96 PHE A CA 1
ATOM 726 C C . PHE A 1 96 ? 6.836 -0.652 -4.195 1 98.56 96 PHE A C 1
ATOM 728 O O . PHE A 1 96 ? 6.82 0.222 -5.062 1 98.56 96 PHE A O 1
ATOM 735 N N . THR A 1 97 ? 5.938 -1.617 -4.141 1 98.62 97 THR A N 1
ATOM 736 C CA . THR A 1 97 ? 4.836 -1.616 -5.098 1 98.62 97 THR A CA 1
ATOM 737 C C . THR A 1 97 ? 3.52 -1.275 -4.406 1 98.62 97 THR A C 1
ATOM 739 O O . THR A 1 97 ? 3.396 -1.418 -3.188 1 98.62 97 THR A O 1
ATOM 742 N N . SER A 1 98 ? 2.629 -0.773 -5.227 1 98.38 98 SER A N 1
ATOM 743 C CA . SER A 1 98 ? 1.237 -0.693 -4.801 1 98.38 98 SER A CA 1
ATOM 744 C C . SER A 1 98 ? 0.545 -2.047 -4.914 1 98.38 98 SER A C 1
ATOM 746 O O . SER A 1 98 ? 1.132 -3.01 -5.41 1 98.38 98 SER A O 1
ATOM 748 N N . THR A 1 99 ? -0.667 -2.031 -4.508 1 96.75 99 THR A N 1
ATOM 749 C CA . THR A 1 99 ? -1.481 -3.24 -4.578 1 96.75 99 THR A CA 1
ATOM 750 C C . THR A 1 99 ? -1.753 -3.627 -6.027 1 96.75 99 THR A C 1
ATOM 752 O O . THR A 1 99 ? -2.043 -2.768 -6.863 1 96.75 99 THR A O 1
ATOM 755 N N . HIS A 1 100 ? -1.654 -4.922 -6.281 1 98.06 100 HIS A N 1
ATOM 756 C CA . HIS A 1 100 ? -2.111 -5.523 -7.531 1 98.06 100 HIS A CA 1
ATOM 757 C C . HIS A 1 100 ? -3.197 -6.562 -7.277 1 98.06 100 HIS A C 1
ATOM 759 O O . HIS A 1 100 ? -2.99 -7.512 -6.516 1 98.06 100 HIS A O 1
ATOM 765 N N . VAL A 1 101 ? -4.27 -6.395 -7.98 1 97.5 101 VAL A N 1
ATOM 766 C CA . VAL A 1 101 ? -5.441 -7.23 -7.75 1 97.5 101 VAL A CA 1
ATOM 767 C C . VAL A 1 101 ? -5.477 -8.367 -8.766 1 97.5 101 VAL A C 1
ATOM 769 O O . VAL A 1 101 ? -5.066 -8.188 -9.922 1 97.5 101 VAL A O 1
ATOM 772 N N . GLY A 1 102 ? -6.004 -9.5 -8.32 1 97.94 102 GLY A N 1
ATOM 773 C CA . GLY A 1 102 ? -6.172 -10.625 -9.234 1 97.94 102 GLY A CA 1
ATOM 774 C C . GLY A 1 102 ? -7.172 -10.352 -10.336 1 97.94 102 GLY A C 1
ATOM 775 O O . GLY A 1 102 ? -8.266 -9.836 -10.086 1 97.94 102 GLY A O 1
ATOM 776 N N . THR A 1 103 ? -6.781 -10.719 -11.547 1 96.81 103 THR A N 1
ATOM 777 C CA . THR A 1 103 ? -7.629 -10.5 -12.711 1 96.81 103 THR A CA 1
ATOM 778 C C . THR A 1 103 ? -7.945 -11.82 -13.406 1 96.81 103 THR A C 1
ATOM 780 O O . THR A 1 103 ? -7.312 -12.844 -13.133 1 96.81 103 THR A O 1
ATOM 783 N N . ASP A 1 104 ? -8.953 -11.711 -14.242 1 95.5 104 ASP A N 1
ATOM 784 C CA . ASP A 1 104 ? -9.219 -12.875 -15.086 1 95.5 104 ASP A CA 1
ATOM 785 C C . ASP A 1 104 ? -8.312 -12.883 -16.312 1 95.5 104 ASP A C 1
ATOM 787 O O . ASP A 1 104 ? -7.344 -12.117 -16.391 1 95.5 104 ASP A O 1
ATOM 791 N N . GLU A 1 105 ? -8.57 -13.766 -17.219 1 89.94 105 GLU A N 1
ATOM 792 C CA . GLU A 1 105 ? -7.715 -13.93 -18.391 1 89.94 105 GLU A CA 1
ATOM 793 C C . GLU A 1 105 ? -7.793 -12.711 -19.312 1 89.94 105 GLU A C 1
ATOM 795 O O . GLU A 1 105 ? -6.887 -12.477 -20.109 1 89.94 105 GLU A O 1
ATOM 800 N N . GLY A 1 106 ? -8.844 -11.938 -19.219 1 89.69 106 GLY A N 1
ATOM 801 C CA . GLY A 1 106 ? -9.016 -10.719 -19.984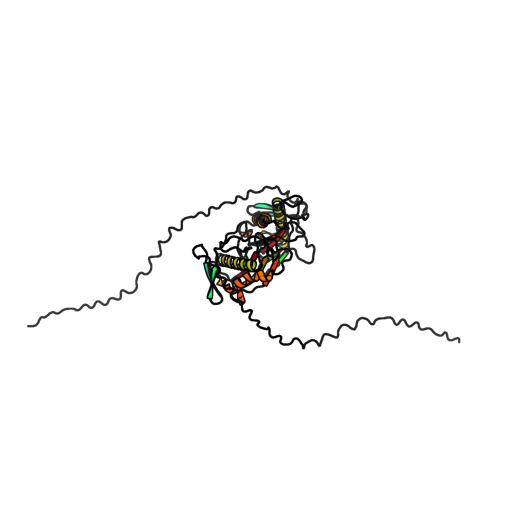 1 89.69 106 GLY A CA 1
ATOM 802 C C . GLY A 1 106 ? -8.492 -9.484 -19.266 1 89.69 106 GLY A C 1
ATOM 803 O O . GLY A 1 106 ? -8.742 -8.359 -19.703 1 89.69 106 GLY A O 1
ATOM 804 N N . ASN A 1 107 ? -7.828 -9.664 -18.094 1 89.94 107 ASN A N 1
ATOM 805 C CA . ASN A 1 107 ? -7.199 -8.625 -17.297 1 89.94 107 ASN A CA 1
ATOM 806 C C . ASN A 1 107 ? -8.234 -7.793 -16.547 1 89.94 107 ASN A C 1
ATOM 808 O O . ASN A 1 107 ? -7.965 -6.648 -16.172 1 89.94 107 ASN A O 1
ATOM 812 N N . ALA A 1 108 ? -9.414 -8.344 -16.453 1 94.19 108 ALA A N 1
ATOM 813 C CA . ALA A 1 108 ? -10.422 -7.676 -15.633 1 94.19 108 ALA A CA 1
ATOM 814 C C . ALA A 1 108 ? -10.32 -8.109 -14.172 1 94.19 108 ALA A C 1
ATOM 816 O O . ALA A 1 108 ? -10.172 -9.297 -13.883 1 94.19 108 ALA A O 1
ATOM 817 N N . ILE A 1 109 ? -10.438 -7.121 -13.32 1 95.19 109 ILE A N 1
ATOM 818 C CA . ILE A 1 109 ? -10.391 -7.418 -11.891 1 95.19 109 ILE A CA 1
ATOM 819 C C . ILE A 1 109 ? -11.547 -8.352 -11.523 1 95.19 109 ILE A C 1
ATOM 821 O O . ILE A 1 109 ? -12.695 -8.109 -11.906 1 95.19 109 ILE A O 1
ATOM 825 N N . VAL A 1 110 ? -11.227 -9.414 -10.812 1 97.19 110 VAL A N 1
ATOM 826 C CA . VAL A 1 110 ? -12.258 -10.344 -10.367 1 97.19 110 VAL A CA 1
ATOM 827 C C . VAL A 1 110 ? -12.719 -9.977 -8.961 1 97.19 110 VAL A C 1
ATOM 829 O O . VAL A 1 110 ? -11.922 -9.977 -8.023 1 97.19 110 VAL A O 1
ATOM 832 N N . ARG A 1 111 ? -13.961 -9.688 -8.875 1 96.12 111 ARG A N 1
ATOM 833 C CA . ARG A 1 111 ? -14.562 -9.32 -7.598 1 96.12 111 ARG A CA 1
ATOM 834 C C . ARG A 1 111 ? -15.289 -10.508 -6.973 1 96.12 111 ARG A C 1
ATOM 836 O O . ARG A 1 111 ? -15.664 -11.453 -7.676 1 96.12 111 ARG A O 1
ATOM 843 N N . GLY A 1 112 ? -15.523 -10.406 -5.621 1 95.5 112 GLY A N 1
ATOM 844 C CA . GLY A 1 112 ? -16.25 -11.445 -4.898 1 95.5 112 GLY A CA 1
ATOM 845 C C . GLY A 1 112 ? -15.539 -11.891 -3.633 1 95.5 112 GLY A C 1
ATOM 846 O O . GLY A 1 112 ? -14.438 -11.422 -3.334 1 95.5 112 GLY A O 1
ATOM 847 N N . ARG A 1 113 ? -16.234 -12.773 -2.943 1 97.06 113 ARG A N 1
ATOM 848 C CA . ARG A 1 113 ? -15.695 -13.289 -1.691 1 97.06 113 ARG A CA 1
ATOM 849 C C . ARG A 1 113 ? -15.219 -14.734 -1.854 1 97.06 113 ARG A C 1
ATOM 851 O O . ARG A 1 113 ? -15.852 -15.523 -2.549 1 97.06 113 ARG A O 1
ATOM 858 N N . VAL A 1 114 ? -14.148 -15.016 -1.195 1 98.31 114 VAL A N 1
ATOM 859 C CA . VAL A 1 114 ? -13.531 -16.328 -1.295 1 98.31 114 VAL A CA 1
ATOM 860 C C . VAL A 1 114 ? -14.078 -17.234 -0.192 1 98.31 114 VAL A C 1
ATOM 862 O O . VAL A 1 114 ? -14.148 -16.828 0.971 1 98.31 114 VAL A O 1
ATOM 865 N N . GLY A 1 115 ? -14.445 -18.312 -0.486 1 97.5 115 GLY A N 1
ATOM 866 C CA . GLY A 1 115 ? -14.961 -19.328 0.437 1 97.5 115 GLY A CA 1
ATOM 867 C C . GLY A 1 115 ? -15.578 -20.516 -0.262 1 97.5 115 GLY A C 1
ATOM 868 O O . GLY A 1 115 ? -15.453 -20.672 -1.479 1 97.5 115 GLY A O 1
ATOM 869 N N . GLU A 1 116 ? -16.078 -21.344 0.592 1 95.06 116 GLU A N 1
ATOM 870 C CA . GLU A 1 116 ? -16.797 -22.5 0.068 1 95.06 116 GLU A CA 1
ATOM 871 C C . GLU A 1 116 ? -18.297 -22.234 -0.01 1 95.06 116 GLU A C 1
ATOM 873 O O . GLU A 1 116 ? -18.859 -21.609 0.893 1 95.06 116 GLU A O 1
ATOM 878 N N . GLY A 1 117 ? -18.922 -22.578 -1.112 1 92.88 117 GLY A N 1
ATOM 879 C CA . GLY A 1 117 ? -20.359 -22.422 -1.226 1 92.88 117 GLY A CA 1
ATOM 880 C C . GLY A 1 117 ? -20.781 -21.719 -2.496 1 92.88 117 GLY A C 1
ATOM 881 O O . GLY A 1 117 ? -19.938 -21.266 -3.281 1 92.88 117 GLY A O 1
ATOM 882 N N . GLU A 1 118 ? -22.125 -21.641 -2.695 1 93.69 118 GLU A N 1
ATOM 883 C CA . GLU A 1 118 ? -22.688 -21.047 -3.896 1 93.69 118 GLU A CA 1
ATOM 884 C C . GLU A 1 118 ? -22.469 -19.531 -3.92 1 93.69 118 GLU A C 1
ATOM 886 O O . GLU A 1 118 ? -22.641 -18.859 -2.904 1 93.69 118 GLU A O 1
ATOM 891 N N . GLY A 1 119 ? -22.047 -19.094 -5.066 1 95.5 119 GLY A N 1
ATOM 892 C CA . GLY A 1 119 ? -21.875 -17.656 -5.254 1 95.5 119 GLY A CA 1
ATOM 893 C C . GLY A 1 119 ? -20.531 -17.156 -4.773 1 95.5 119 GLY A C 1
ATOM 894 O O . GLY A 1 119 ? -20.234 -15.961 -4.887 1 95.5 119 GLY A O 1
ATOM 895 N N . LEU A 1 120 ? -19.766 -18.031 -4.168 1 97.56 120 LEU A N 1
ATOM 896 C CA . LEU A 1 120 ? -18.453 -17.672 -3.645 1 97.56 120 LEU A CA 1
ATOM 897 C C . LEU A 1 120 ? -17.344 -18.09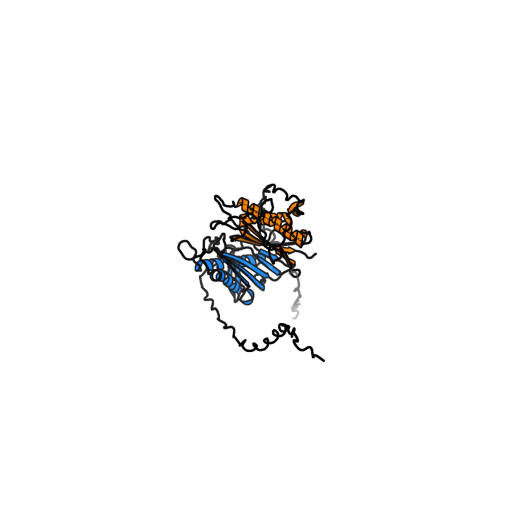4 -4.594 1 97.56 120 LEU A C 1
ATOM 899 O O . LEU A 1 120 ? -17.562 -18.953 -5.465 1 97.56 120 LEU A O 1
ATOM 903 N N . ILE A 1 121 ? -16.281 -17.438 -4.531 1 98.12 121 ILE A N 1
ATOM 904 C CA . ILE A 1 121 ? -15.086 -17.828 -5.273 1 98.12 121 ILE A CA 1
ATOM 905 C C . ILE A 1 121 ? -14.375 -18.969 -4.539 1 98.12 121 ILE A C 1
ATOM 907 O O . ILE A 1 121 ? -13.961 -18.812 -3.389 1 98.12 121 ILE A O 1
ATOM 911 N N . ALA A 1 122 ? -14.18 -20.062 -5.195 1 98.25 122 ALA A N 1
ATOM 912 C CA . ALA A 1 122 ? -13.523 -21.203 -4.582 1 98.25 122 ALA A CA 1
ATOM 913 C C . ALA A 1 122 ? -12.047 -20.922 -4.305 1 98.25 122 ALA A C 1
ATOM 915 O O . ALA A 1 122 ? -11.391 -20.219 -5.078 1 98.25 122 ALA A O 1
ATOM 916 N N . PRO A 1 123 ? -11.508 -21.516 -3.262 1 98 123 PRO A N 1
ATOM 917 C CA . PRO A 1 123 ? -10.109 -21.281 -2.91 1 98 123 PRO A CA 1
ATOM 918 C C . PRO A 1 123 ? -9.148 -21.578 -4.059 1 98 123 PRO A C 1
ATOM 920 O O . PRO A 1 123 ? -8.164 -20.859 -4.254 1 98 123 PRO A O 1
ATOM 923 N N . GLU A 1 124 ? -9.414 -22.609 -4.824 1 98 124 GLU A N 1
ATOM 924 C CA . GLU A 1 124 ? -8.555 -22.969 -5.949 1 98 124 GLU A CA 1
ATOM 925 C C . GLU A 1 124 ? -8.547 -21.859 -7.008 1 98 124 GLU A C 1
ATOM 927 O O . GLU A 1 124 ? -7.496 -21.547 -7.578 1 98 124 GLU A O 1
ATOM 932 N N . ARG A 1 125 ? -9.648 -21.359 -7.254 1 98.38 125 ARG A N 1
ATOM 933 C CA . ARG A 1 125 ? -9.742 -20.234 -8.18 1 98.38 125 ARG A CA 1
ATOM 934 C C . ARG A 1 125 ? -9.039 -19 -7.621 1 98.38 125 ARG A C 1
ATOM 936 O O . ARG A 1 125 ? -8.375 -18.266 -8.359 1 98.38 125 ARG A O 1
ATOM 943 N N . ALA A 1 126 ? -9.188 -18.75 -6.336 1 98.75 126 ALA A N 1
ATOM 944 C CA . ALA A 1 126 ? -8.523 -17.625 -5.688 1 98.75 126 ALA A CA 1
ATOM 945 C C . ALA A 1 126 ? -7.008 -17.75 -5.805 1 98.75 126 ALA A C 1
ATOM 947 O O . ALA A 1 126 ? -6.312 -16.734 -5.961 1 98.75 126 ALA A O 1
ATOM 948 N N . LYS A 1 127 ? -6.531 -18.938 -5.73 1 98.75 127 LYS A N 1
ATOM 949 C CA . LYS A 1 127 ? -5.102 -19.156 -5.914 1 98.75 127 LYS A CA 1
ATOM 950 C C . LYS A 1 127 ? -4.656 -18.75 -7.316 1 98.75 127 LYS A C 1
ATOM 952 O O . LYS A 1 127 ? -3.584 -18.172 -7.488 1 98.75 127 LYS A O 1
ATOM 957 N N . VAL A 1 128 ? -5.477 -19.062 -8.289 1 98.69 128 VAL A N 1
ATOM 958 C CA . VAL A 1 128 ? -5.188 -18.656 -9.664 1 98.69 128 VAL A CA 1
ATOM 959 C C . VAL A 1 128 ? -5.184 -17.141 -9.766 1 98.69 128 VAL A C 1
ATOM 961 O O . VAL A 1 128 ? -4.332 -16.547 -10.445 1 98.69 128 VAL A O 1
ATOM 964 N N . LEU A 1 129 ? -6.098 -16.547 -9.086 1 98.69 129 LEU A N 1
ATOM 965 C CA . LEU A 1 129 ? -6.145 -15.078 -9.086 1 98.69 129 LEU A CA 1
ATOM 966 C C . LEU A 1 129 ? -4.895 -14.5 -8.438 1 98.69 129 LEU A C 1
ATOM 968 O O . LEU A 1 129 ? -4.371 -13.477 -8.898 1 98.69 129 LEU A O 1
ATOM 972 N N . ALA A 1 130 ? -4.398 -15.133 -7.395 1 98.75 130 ALA A N 1
ATOM 973 C CA . ALA A 1 130 ? -3.148 -14.703 -6.773 1 98.75 130 ALA A CA 1
ATOM 974 C C . ALA A 1 130 ? -1.977 -14.836 -7.742 1 98.75 130 ALA A C 1
ATOM 976 O O . ALA A 1 130 ? -1.078 -13.992 -7.762 1 98.75 130 ALA A O 1
ATOM 977 N N . ARG A 1 131 ? -1.974 -15.906 -8.516 1 98.62 131 ARG A N 1
ATOM 978 C CA . ARG A 1 131 ? -0.965 -16.078 -9.555 1 98.62 131 ARG A CA 1
ATOM 979 C C . ARG A 1 131 ? -1.006 -14.914 -10.547 1 98.62 131 ARG A C 1
ATOM 981 O O . ARG A 1 131 ? 0.036 -14.359 -10.906 1 98.62 131 ARG A O 1
ATOM 988 N N . HIS A 1 132 ? -2.182 -14.586 -10.953 1 98.31 132 HIS A N 1
ATOM 989 C CA . HIS A 1 132 ? -2.32 -13.484 -11.906 1 98.31 132 HIS A CA 1
ATOM 990 C C . HIS A 1 132 ? -1.854 -12.172 -11.289 1 98.31 132 HIS A C 1
ATOM 992 O O . HIS A 1 132 ? -1.242 -11.344 -11.977 1 98.31 132 HIS A O 1
ATOM 998 N N . ALA A 1 133 ? -2.158 -11.945 -10.016 1 98.44 133 ALA A N 1
ATOM 999 C CA . ALA A 1 133 ? -1.624 -10.773 -9.328 1 98.44 133 ALA A CA 1
ATOM 1000 C C . ALA A 1 133 ? -0.098 -10.773 -9.352 1 98.44 133 ALA A C 1
ATOM 1002 O O . ALA A 1 133 ? 0.526 -9.727 -9.531 1 98.44 133 ALA A O 1
ATOM 1003 N N . GLY A 1 134 ? 0.465 -11.93 -9.148 1 98.56 134 GLY A N 1
ATOM 1004 C CA . GLY A 1 134 ? 1.911 -12.062 -9.219 1 98.56 134 GLY A CA 1
ATOM 1005 C C . GLY A 1 134 ? 2.484 -11.688 -10.57 1 98.56 134 GLY A C 1
ATOM 1006 O O . GLY A 1 134 ? 3.502 -11 -10.656 1 98.56 134 GLY A O 1
ATOM 1007 N N . LEU A 1 135 ? 1.878 -12.125 -11.617 1 98 135 LEU A N 1
ATOM 1008 C CA . LEU A 1 135 ? 2.33 -11.789 -12.961 1 98 135 LEU A CA 1
ATOM 1009 C C . LEU A 1 135 ? 2.215 -10.297 -13.219 1 98 135 LEU A C 1
ATOM 1011 O O . LEU A 1 135 ? 3.082 -9.703 -13.867 1 98 135 LEU A O 1
ATOM 1015 N N . ARG A 1 136 ? 1.199 -9.742 -12.711 1 97.81 136 ARG A N 1
ATOM 1016 C CA . ARG A 1 136 ? 1.018 -8.305 -12.844 1 97.81 136 ARG A CA 1
ATOM 1017 C C . ARG A 1 136 ? 2.078 -7.539 -12.062 1 97.81 136 ARG A C 1
ATOM 1019 O O . ARG A 1 136 ? 2.562 -6.496 -12.516 1 97.81 136 ARG A O 1
ATOM 1026 N N . LEU A 1 137 ? 2.412 -8.039 -10.914 1 98.38 137 LEU A N 1
ATOM 1027 C CA . LEU A 1 137 ? 3.502 -7.453 -10.141 1 98.38 137 LEU A CA 1
ATOM 1028 C C . LEU A 1 137 ? 4.812 -7.508 -10.922 1 98.38 137 LEU A C 1
ATOM 1030 O O . LEU A 1 137 ? 5.562 -6.527 -10.945 1 98.38 137 LEU A O 1
ATOM 1034 N N . LEU A 1 138 ? 5.059 -8.633 -11.57 1 98.31 138 LEU A N 1
ATOM 1035 C CA . LEU A 1 138 ? 6.266 -8.758 -12.375 1 98.31 138 LEU A CA 1
ATOM 1036 C C . LEU A 1 138 ? 6.254 -7.758 -13.531 1 98.31 138 LEU A C 1
ATOM 1038 O O . LEU A 1 138 ? 7.297 -7.191 -13.875 1 98.31 138 LEU A O 1
ATOM 1042 N N . ALA A 1 139 ? 5.098 -7.578 -14.117 1 97.81 139 ALA A N 1
ATOM 1043 C CA . ALA A 1 139 ? 4.98 -6.602 -15.203 1 97.81 139 ALA A CA 1
ATOM 1044 C C . ALA A 1 139 ? 5.336 -5.199 -14.719 1 97.81 139 ALA A C 1
ATOM 1046 O O . ALA A 1 139 ? 6.02 -4.449 -15.414 1 97.81 139 ALA A O 1
ATOM 1047 N N . THR A 1 140 ? 4.855 -4.875 -13.555 1 97.94 140 THR A N 1
ATOM 1048 C CA . THR A 1 140 ? 5.168 -3.578 -12.961 1 97.94 140 THR A CA 1
ATOM 1049 C C . THR A 1 140 ? 6.664 -3.449 -12.695 1 97.94 140 THR A C 1
ATOM 1051 O O . THR A 1 140 ? 7.277 -2.441 -13.055 1 97.94 140 THR A O 1
ATOM 1054 N N . LEU A 1 141 ? 7.258 -4.457 -12.094 1 97.94 141 LEU A N 1
ATOM 1055 C CA . LEU A 1 141 ? 8.695 -4.441 -11.828 1 97.94 141 LEU A CA 1
ATOM 1056 C C . LEU A 1 141 ? 9.484 -4.312 -13.125 1 97.94 141 LEU A C 1
ATOM 1058 O O . LEU A 1 141 ? 10.43 -3.525 -13.203 1 97.94 141 LEU A O 1
ATOM 1062 N N . HIS A 1 142 ? 9.062 -5.105 -14.086 1 97 142 HIS A N 1
ATOM 1063 C CA . HIS A 1 142 ? 9.703 -5.062 -15.398 1 97 142 HIS A CA 1
ATOM 1064 C C . HIS A 1 142 ? 9.664 -3.652 -15.984 1 97 142 HIS A C 1
ATOM 1066 O O . HIS A 1 142 ? 10.664 -3.172 -16.516 1 97 142 HIS A O 1
ATOM 1072 N N . SER A 1 143 ? 8.562 -3.045 -15.852 1 95.56 143 SER A N 1
ATOM 1073 C CA . SER A 1 143 ? 8.375 -1.707 -16.406 1 95.56 143 SER A CA 1
ATOM 1074 C C . SER A 1 143 ? 9.242 -0.683 -15.68 1 95.56 143 SER A C 1
ATOM 1076 O O . SER A 1 143 ? 9.922 0.127 -16.312 1 95.56 143 SER A O 1
ATOM 1078 N N . VAL A 1 144 ? 9.305 -0.691 -14.383 1 95.25 144 VAL A N 1
ATOM 1079 C CA . VAL A 1 144 ? 9.953 0.356 -13.594 1 95.25 144 VAL A CA 1
ATOM 1080 C C . VAL A 1 144 ? 11.461 0.119 -13.562 1 95.25 144 VAL A C 1
ATOM 1082 O O . VAL A 1 144 ? 12.227 1.033 -13.266 1 95.25 144 VAL A O 1
ATOM 1085 N N . LEU A 1 145 ? 11.859 -1.089 -13.867 1 96.12 145 LEU A N 1
ATOM 1086 C CA . LEU A 1 145 ? 13.281 -1.418 -13.875 1 96.12 145 LEU A CA 1
ATOM 1087 C C . LEU A 1 145 ? 13.82 -1.445 -15.297 1 96.12 145 LEU A C 1
ATOM 1089 O O . LEU A 1 145 ? 14.742 -2.207 -15.602 1 96.12 145 LEU A O 1
ATOM 1093 N N . ASP A 1 146 ? 13.164 -0.769 -16.203 1 93.5 146 ASP A N 1
ATOM 1094 C CA . ASP A 1 146 ? 13.609 -0.543 -17.562 1 93.5 146 ASP A CA 1
ATOM 1095 C C . ASP A 1 146 ? 13.719 -1.859 -18.328 1 93.5 146 ASP A C 1
ATOM 1097 O O . ASP A 1 146 ? 14.664 -2.062 -19.094 1 93.5 146 ASP A O 1
ATOM 1101 N N . GLY A 1 147 ? 12.898 -2.795 -18.016 1 93.81 147 GLY A N 1
ATOM 1102 C CA . GLY A 1 147 ? 12.789 -4.039 -18.75 1 93.81 147 GLY A CA 1
ATOM 1103 C C . GLY A 1 147 ? 13.742 -5.109 -18.266 1 93.81 147 GLY A C 1
ATOM 1104 O O . GLY A 1 147 ? 13.898 -6.152 -18.922 1 93.81 147 GLY A O 1
ATOM 1105 N N . ASP A 1 148 ? 14.414 -4.859 -17.125 1 95 148 ASP A N 1
ATOM 1106 C CA . ASP A 1 148 ? 15.445 -5.793 -16.656 1 95 148 ASP A CA 1
ATOM 1107 C C . ASP A 1 148 ? 15.094 -6.355 -15.289 1 95 148 ASP A C 1
ATOM 1109 O O . ASP A 1 148 ? 15.57 -5.863 -14.266 1 95 148 ASP A O 1
ATOM 1113 N N . LEU A 1 149 ? 14.445 -7.438 -15.219 1 96.81 149 LEU A N 1
ATOM 1114 C CA . LEU A 1 149 ? 14.023 -8.07 -13.977 1 96.81 149 LEU A CA 1
ATOM 1115 C C . LEU A 1 149 ? 15.219 -8.664 -13.234 1 96.81 149 LEU A C 1
ATOM 1117 O O . LEU A 1 149 ? 15.125 -8.984 -12.047 1 96.81 149 LEU A O 1
ATOM 1121 N N . SER A 1 150 ? 16.281 -8.852 -13.984 1 95.56 150 SER A N 1
ATOM 1122 C CA . SER A 1 150 ? 17.453 -9.438 -13.336 1 95.56 150 SER A CA 1
ATOM 1123 C C . SER A 1 150 ? 18.047 -8.492 -12.297 1 95.56 150 SER A C 1
ATOM 1125 O O . SER A 1 150 ? 18.859 -8.898 -11.477 1 95.56 150 SER A O 1
ATOM 1127 N N . ARG A 1 151 ? 17.609 -7.266 -12.305 1 97.12 151 ARG A N 1
ATOM 1128 C CA . ARG A 1 151 ? 18.047 -6.305 -11.297 1 97.12 151 ARG A CA 1
ATOM 1129 C C . ARG A 1 151 ? 17.469 -6.645 -9.93 1 97.12 151 ARG A C 1
ATOM 1131 O O . ARG A 1 151 ? 17.969 -6.18 -8.906 1 97.12 151 ARG A O 1
ATOM 1138 N N . VAL A 1 152 ? 16.391 -7.375 -9.93 1 98.38 152 VAL A N 1
ATOM 1139 C CA . VAL A 1 152 ? 15.852 -7.801 -8.641 1 98.38 152 VAL A CA 1
ATOM 1140 C C . VAL A 1 152 ? 16.797 -8.812 -7.996 1 98.38 152 VAL A C 1
ATOM 1142 O O . VAL A 1 152 ? 17.047 -9.883 -8.555 1 98.38 152 VAL A O 1
ATOM 1145 N N . SER A 1 153 ? 17.266 -8.5 -6.805 1 98.31 153 SER A N 1
ATOM 1146 C CA . SER A 1 153 ? 18.281 -9.336 -6.164 1 98.31 153 SER A CA 1
ATOM 1147 C C . SER A 1 153 ? 17.688 -10.117 -4.992 1 98.31 153 SER A C 1
ATOM 1149 O O . SER A 1 153 ? 18.281 -11.07 -4.508 1 98.31 153 SER A O 1
ATOM 1151 N N . GLN A 1 154 ? 16.5 -9.633 -4.5 1 98.62 154 GLN A N 1
ATOM 1152 C CA . GLN A 1 154 ? 15.859 -10.32 -3.385 1 98.62 154 GLN A CA 1
ATOM 1153 C C . GLN A 1 154 ? 14.422 -9.844 -3.203 1 98.62 154 GLN A C 1
ATOM 1155 O O . GLN A 1 154 ? 14.164 -8.641 -3.119 1 98.62 154 GLN A O 1
ATOM 1160 N N . VAL A 1 155 ? 13.516 -10.75 -3.184 1 98.75 155 VAL A N 1
ATOM 1161 C CA . VAL A 1 155 ? 12.203 -10.445 -2.625 1 98.75 155 VAL A CA 1
ATOM 1162 C C . VAL A 1 155 ? 12.312 -10.305 -1.107 1 98.75 155 VAL A C 1
ATOM 1164 O O . VAL A 1 155 ? 12.773 -11.219 -0.425 1 98.75 155 VAL A O 1
ATOM 1167 N N . LEU A 1 156 ? 11.906 -9.125 -0.61 1 98.56 156 LEU A N 1
ATOM 1168 C CA . LEU A 1 156 ? 12.031 -8.883 0.822 1 98.56 156 LEU A CA 1
ATOM 1169 C C . LEU A 1 156 ? 10.734 -9.234 1.547 1 98.56 156 LEU A C 1
ATOM 1171 O O . LEU A 1 156 ? 10.766 -9.906 2.582 1 98.56 156 LEU A O 1
ATOM 1175 N N . LYS A 1 157 ? 9.609 -8.781 1.004 1 98.69 157 LYS A N 1
ATOM 1176 C CA . LYS A 1 157 ? 8.328 -8.953 1.683 1 98.69 157 LYS A CA 1
ATOM 1177 C C . LYS A 1 157 ? 7.188 -9.078 0.677 1 98.69 157 LYS A C 1
ATOM 1179 O O . LYS A 1 157 ? 7.074 -8.273 -0.25 1 98.69 157 LYS A O 1
ATOM 1184 N N . LEU A 1 158 ? 6.41 -10.148 0.833 1 98.75 158 LEU A N 1
ATOM 1185 C CA . LEU A 1 158 ? 5.148 -10.32 0.123 1 98.75 158 LEU A CA 1
ATOM 1186 C C . LEU A 1 158 ? 3.965 -10.156 1.07 1 98.75 158 LEU A C 1
ATOM 1188 O O . LEU A 1 158 ? 3.896 -10.82 2.107 1 98.75 158 LEU A O 1
ATOM 1192 N N . THR A 1 159 ? 3.102 -9.18 0.75 1 98.62 159 THR A N 1
ATOM 1193 C CA . THR A 1 159 ? 1.837 -9.031 1.462 1 98.62 159 THR A CA 1
ATOM 1194 C C . THR A 1 159 ? 0.671 -9.492 0.59 1 98.62 159 THR A C 1
ATOM 1196 O O . THR A 1 159 ? 0.446 -8.945 -0.492 1 98.62 159 THR A O 1
ATOM 1199 N N . GLY A 1 160 ? 0.002 -10.516 1.035 1 98.56 160 GLY A N 1
ATOM 1200 C CA . GLY A 1 160 ? -1.17 -11.039 0.351 1 98.56 160 GLY A CA 1
ATOM 1201 C C . GLY A 1 160 ? -2.447 -10.891 1.157 1 98.56 160 GLY A C 1
ATOM 1202 O O . GLY A 1 160 ? -2.494 -11.273 2.328 1 98.56 160 GLY A O 1
ATOM 1203 N N . LEU A 1 161 ? -3.477 -10.32 0.527 1 98.56 161 LEU A N 1
ATOM 1204 C CA . LEU A 1 161 ? -4.777 -10.102 1.148 1 98.56 161 LEU A CA 1
ATOM 1205 C C . LEU A 1 161 ? -5.875 -10.836 0.379 1 98.56 161 LEU A C 1
ATOM 1207 O O . LEU A 1 161 ? -5.871 -10.844 -0.854 1 98.56 161 LEU A O 1
ATOM 1211 N N . VAL A 1 162 ? -6.746 -11.484 1.122 1 98.5 162 VAL A N 1
ATOM 1212 C CA . VAL A 1 162 ? -7.832 -12.25 0.523 1 98.5 162 VAL A CA 1
ATOM 1213 C C . VAL A 1 162 ? -9.172 -11.781 1.083 1 98.5 162 VAL A C 1
ATOM 1215 O O . VAL A 1 162 ? -9.336 -11.664 2.301 1 98.5 162 VAL A O 1
ATOM 1218 N N . ASN A 1 163 ? -10.094 -11.445 0.168 1 97.94 163 ASN A N 1
ATOM 1219 C CA . ASN A 1 163 ? -11.453 -11.125 0.563 1 97.94 163 ASN A CA 1
ATOM 1220 C C . ASN A 1 163 ? -12.258 -12.375 0.896 1 97.94 163 ASN A C 1
ATOM 1222 O O . ASN A 1 163 ? -13.125 -12.781 0.124 1 97.94 163 ASN A O 1
ATOM 1226 N N . GLY A 1 164 ? -12.008 -12.898 2.027 1 97.25 164 GLY A N 1
ATOM 1227 C CA . GLY A 1 164 ? -12.625 -14.148 2.438 1 97.25 164 GLY A CA 1
ATOM 1228 C C . GLY A 1 164 ? -13.898 -13.953 3.234 1 97.25 164 GLY A C 1
ATOM 1229 O O . GLY A 1 164 ? -14.078 -12.922 3.887 1 97.25 164 GLY A O 1
ATOM 1230 N N . VAL A 1 165 ? -14.734 -14.953 3.146 1 96 165 VAL A N 1
ATOM 1231 C CA . VAL A 1 165 ? -15.844 -14.992 4.098 1 96 165 VAL A CA 1
ATOM 1232 C C . VAL A 1 165 ? -15.297 -15.195 5.512 1 96 165 VAL A C 1
ATOM 1234 O O . VAL A 1 165 ? -14.156 -15.609 5.691 1 96 165 VAL A O 1
ATOM 1237 N N . PRO A 1 166 ? -16.109 -14.875 6.508 1 92.5 166 PRO A N 1
ATOM 1238 C CA . PRO A 1 166 ? -15.609 -14.859 7.883 1 92.5 166 PRO A CA 1
ATOM 1239 C C . PRO A 1 166 ? -15.008 -16.203 8.312 1 92.5 166 PRO A C 1
ATOM 1241 O O . PRO A 1 166 ? -14.07 -16.234 9.109 1 92.5 166 PRO A O 1
ATOM 1244 N N . GLU A 1 167 ? -15.422 -17.312 7.777 1 93.56 167 GLU A N 1
ATOM 1245 C CA . GLU A 1 167 ? -14.984 -18.625 8.219 1 93.56 167 GLU A CA 1
ATOM 1246 C C . GLU A 1 167 ? -13.773 -19.094 7.418 1 93.56 167 GLU A C 1
ATOM 1248 O O . GLU A 1 167 ? -13.188 -20.141 7.727 1 93.56 167 GLU A O 1
ATOM 1253 N N . PHE A 1 168 ? -13.523 -18.328 6.422 1 96.56 168 PHE A N 1
ATOM 1254 C CA . PHE A 1 168 ? -12.406 -18.719 5.578 1 96.56 168 PHE A CA 1
ATOM 1255 C C . PHE A 1 168 ? -11.086 -18.609 6.332 1 96.56 168 PHE A C 1
ATOM 1257 O O . PHE A 1 168 ? -10.859 -17.625 7.047 1 96.56 168 PHE A O 1
ATOM 1264 N N . LYS A 1 169 ? -10.086 -19.641 6.102 1 95.06 169 LYS A N 1
ATOM 1265 C CA . LYS A 1 169 ? -8.859 -19.625 6.891 1 95.06 169 LYS A CA 1
ATOM 1266 C C . LYS A 1 169 ? -7.641 -19.938 6.023 1 95.06 169 LYS A C 1
ATOM 1268 O O . LYS A 1 169 ? -6.5 -19.797 6.469 1 95.06 169 LYS A O 1
ATOM 1273 N N . ALA A 1 170 ? -7.816 -20.328 4.781 1 97.19 170 ALA A N 1
ATOM 1274 C CA . ALA A 1 170 ? -6.711 -20.844 3.973 1 97.19 170 ALA A CA 1
ATOM 1275 C C . ALA A 1 170 ? -6.031 -19.719 3.195 1 97.19 170 ALA A C 1
ATOM 1277 O O . ALA A 1 170 ? -5.785 -19.844 1.993 1 97.19 170 ALA A O 1
ATOM 1278 N N . TYR A 1 171 ? -5.73 -18.656 3.842 1 97.94 171 TYR A N 1
ATOM 1279 C CA . TYR A 1 171 ? -5.156 -17.469 3.203 1 97.94 171 TYR A CA 1
ATOM 1280 C C . TYR A 1 171 ? -3.799 -17.781 2.592 1 97.94 171 TYR A C 1
ATOM 1282 O O . TYR A 1 171 ? -3.512 -17.391 1.46 1 97.94 171 TYR A O 1
ATOM 1290 N N . GLY A 1 172 ? -2.986 -18.516 3.322 1 97.75 172 GLY A N 1
ATOM 1291 C CA . GLY A 1 172 ? -1.668 -18.875 2.824 1 97.75 172 GLY A CA 1
ATOM 1292 C C . GLY A 1 172 ? -1.716 -19.703 1.556 1 97.75 172 GLY A C 1
ATOM 1293 O O . GLY A 1 172 ? -0.962 -19.453 0.614 1 97.75 172 GLY A O 1
ATOM 1294 N N . THR A 1 173 ? -2.6 -20.578 1.543 1 98.19 173 THR A N 1
ATOM 1295 C CA . THR A 1 173 ? -2.744 -21.453 0.384 1 98.19 173 THR A CA 1
ATOM 1296 C C . THR A 1 173 ? -3.115 -20.641 -0.858 1 98.19 173 THR A C 1
ATOM 1298 O O . THR A 1 173 ? -2.607 -20.906 -1.95 1 98.19 173 THR A O 1
ATOM 1301 N N . VAL A 1 174 ? -3.957 -19.703 -0.713 1 98.75 174 VAL A N 1
ATOM 1302 C CA . VAL A 1 174 ? -4.344 -18.844 -1.825 1 98.75 174 VAL A CA 1
ATOM 1303 C C . VAL A 1 174 ? -3.135 -18.047 -2.301 1 98.75 174 VAL A C 1
ATOM 1305 O O . VAL A 1 174 ? -2.818 -18.031 -3.494 1 98.75 174 VAL A O 1
ATOM 1308 N N . ILE A 1 175 ? -2.375 -17.438 -1.345 1 98.81 175 ILE A N 1
ATOM 1309 C CA . ILE A 1 175 ? -1.302 -16.516 -1.685 1 98.81 175 ILE A CA 1
ATOM 1310 C C . ILE A 1 175 ? -0.095 -17.297 -2.209 1 98.81 175 ILE A C 1
ATOM 1312 O O . ILE A 1 175 ? 0.788 -16.719 -2.85 1 98.81 175 ILE A O 1
ATOM 1316 N N . ASP A 1 176 ? -0.087 -18.609 -2.043 1 98.75 176 ASP A N 1
ATOM 1317 C CA . ASP A 1 176 ? 0.918 -19.469 -2.674 1 98.75 176 ASP A CA 1
ATOM 1318 C C . ASP A 1 176 ? 0.978 -19.219 -4.18 1 98.75 176 ASP A C 1
ATOM 1320 O O . ASP A 1 176 ? 2.047 -19.312 -4.789 1 98.75 176 ASP A O 1
ATOM 1324 N N . GLY A 1 177 ? -0.13 -18.938 -4.742 1 98.75 177 GLY A N 1
ATOM 1325 C CA . GLY A 1 177 ? -0.146 -18.641 -6.164 1 98.75 177 GLY A CA 1
ATOM 1326 C C . GLY A 1 177 ? 0.811 -17.531 -6.559 1 98.75 177 GLY A C 1
ATOM 1327 O O . GLY A 1 177 ? 1.51 -17.641 -7.57 1 98.75 177 GLY A O 1
ATOM 1328 N N . CYS A 1 178 ? 0.827 -16.531 -5.824 1 98.75 178 CYS A N 1
ATOM 1329 C CA . CYS A 1 178 ? 1.748 -15.422 -6.074 1 98.75 178 CYS A CA 1
ATOM 1330 C C . CYS A 1 178 ? 3.182 -15.828 -5.758 1 98.75 178 CYS A C 1
ATOM 1332 O O . CYS A 1 178 ? 4.098 -15.539 -6.531 1 98.75 178 CYS A O 1
ATOM 1334 N N . SER A 1 179 ? 3.371 -16.469 -4.625 1 98.81 179 SER A N 1
ATOM 1335 C CA . SER A 1 179 ? 4.699 -16.922 -4.23 1 98.81 179 SER A CA 1
ATOM 1336 C C . SER A 1 179 ? 5.332 -17.797 -5.312 1 98.81 179 SER A C 1
ATOM 1338 O O . SER A 1 179 ? 6.523 -17.656 -5.609 1 98.81 179 SER A O 1
ATOM 1340 N N . GLU A 1 180 ? 4.586 -18.625 -5.867 1 98.38 180 GLU A N 1
ATOM 1341 C CA . GLU A 1 180 ? 5.074 -19.531 -6.902 1 98.38 180 GLU A CA 1
ATOM 1342 C C . GLU A 1 180 ? 5.531 -18.766 -8.141 1 98.38 180 GLU A C 1
ATOM 1344 O O . GLU A 1 180 ? 6.543 -19.109 -8.75 1 98.38 180 GLU A O 1
ATOM 1349 N N . VAL A 1 181 ? 4.805 -17.75 -8.5 1 98.44 181 VAL A N 1
ATOM 1350 C CA . VAL A 1 181 ? 5.188 -16.906 -9.633 1 98.44 181 VAL A CA 1
ATOM 1351 C C . VAL A 1 181 ? 6.543 -16.266 -9.359 1 98.44 181 VAL A C 1
ATOM 1353 O O . VAL A 1 181 ? 7.398 -16.203 -10.242 1 98.44 181 VAL A O 1
ATOM 1356 N N . LEU A 1 182 ? 6.746 -15.781 -8.156 1 98.69 182 LEU A N 1
ATOM 1357 C CA . LEU A 1 182 ? 8 -15.141 -7.793 1 98.69 182 LEU A CA 1
ATOM 1358 C C . LEU A 1 182 ? 9.156 -16.141 -7.855 1 98.69 182 LEU A C 1
ATOM 1360 O O . LEU A 1 182 ? 10.25 -15.797 -8.312 1 98.69 182 LEU A O 1
ATOM 1364 N N . ILE A 1 183 ? 8.922 -17.328 -7.438 1 98.44 183 ILE A N 1
ATOM 1365 C CA . ILE A 1 183 ? 9.93 -18.391 -7.504 1 98.44 183 ILE A CA 1
ATOM 1366 C C . ILE A 1 183 ? 10.219 -18.734 -8.961 1 98.44 183 ILE A C 1
ATOM 1368 O O . ILE A 1 183 ? 11.383 -18.922 -9.344 1 98.44 183 ILE A O 1
ATOM 1372 N N . GLU A 1 184 ? 9.172 -18.781 -9.758 1 97.94 184 GLU A N 1
ATOM 1373 C CA . GLU A 1 184 ? 9.352 -19.047 -11.188 1 97.94 184 GLU A CA 1
ATOM 1374 C C . GLU A 1 184 ? 10.188 -17.969 -11.852 1 97.94 184 GLU A C 1
ATOM 1376 O O . GLU A 1 184 ? 11 -18.25 -12.734 1 97.94 184 GLU A O 1
ATOM 1381 N N . ALA A 1 185 ? 10.016 -16.797 -11.461 1 98.12 185 ALA A N 1
ATOM 1382 C CA . ALA A 1 185 ? 10.688 -15.656 -12.094 1 98.12 185 ALA A CA 1
ATOM 1383 C C . ALA A 1 185 ? 12.133 -15.539 -11.617 1 98.12 185 ALA A C 1
ATOM 1385 O O . ALA A 1 185 ? 13.039 -15.312 -12.422 1 98.12 185 ALA A O 1
ATOM 1386 N N . PHE A 1 186 ? 12.367 -15.781 -10.258 1 98.19 186 PHE A N 1
ATOM 1387 C CA . PHE A 1 186 ? 13.641 -15.344 -9.703 1 98.19 186 PHE A CA 1
ATOM 1388 C C . PHE A 1 186 ? 14.406 -16.516 -9.109 1 98.19 186 PHE A C 1
ATOM 1390 O O . PHE A 1 186 ? 15.57 -16.375 -8.727 1 98.19 186 PHE A O 1
ATOM 1397 N N . GLY A 1 187 ? 13.82 -17.672 -9.008 1 97.75 187 GLY A N 1
ATOM 1398 C CA . GLY A 1 187 ? 14.422 -18.797 -8.312 1 97.75 187 GLY A CA 1
ATOM 1399 C C . GLY A 1 187 ? 14.219 -18.75 -6.812 1 97.75 187 GLY A C 1
ATOM 1400 O O . GLY A 1 187 ? 13.797 -17.719 -6.273 1 97.75 187 GLY A O 1
ATOM 1401 N N . ASP A 1 188 ? 14.57 -19.781 -6.137 1 96.94 188 ASP A N 1
ATOM 1402 C CA . ASP A 1 188 ? 14.32 -19.938 -4.703 1 96.94 188 ASP A CA 1
ATOM 1403 C C . ASP A 1 188 ? 15.117 -18.906 -3.9 1 96.94 188 ASP A C 1
ATOM 1405 O O . ASP A 1 188 ? 14.594 -18.312 -2.959 1 96.94 188 ASP A O 1
ATOM 1409 N N . GLU A 1 189 ? 16.297 -18.719 -4.23 1 97.06 189 GLU A N 1
ATOM 1410 C CA . GLU A 1 189 ? 17.203 -17.875 -3.449 1 97.06 189 GLU A CA 1
ATOM 1411 C C . GLU A 1 189 ? 16.734 -16.422 -3.475 1 97.06 189 GLU A C 1
ATOM 1413 O O . GLU A 1 189 ? 16.766 -15.734 -2.451 1 97.06 189 GLU A O 1
ATOM 1418 N N . VAL A 1 190 ? 16.266 -15.969 -4.586 1 98.06 190 VAL A N 1
ATOM 1419 C CA . VAL A 1 190 ? 15.891 -14.57 -4.77 1 98.06 190 VAL A CA 1
ATOM 1420 C C . VAL A 1 190 ? 14.383 -14.398 -4.594 1 98.06 190 VAL A C 1
ATOM 1422 O O . VAL A 1 190 ? 13.922 -13.398 -4.039 1 98.06 190 VAL A O 1
ATOM 1425 N N . GLY A 1 191 ? 13.586 -15.375 -4.965 1 98.44 191 GLY A N 1
ATOM 1426 C CA . GLY A 1 191 ? 12.148 -15.242 -5.105 1 98.44 191 GLY A CA 1
ATOM 1427 C C . GLY A 1 191 ? 11.391 -15.508 -3.818 1 98.44 191 GLY A C 1
ATOM 1428 O O . GLY A 1 191 ? 10.203 -15.195 -3.711 1 98.44 191 GLY A O 1
ATOM 1429 N N . VAL A 1 192 ? 12.023 -16.078 -2.795 1 98.25 192 VAL A N 1
ATOM 1430 C CA . VAL A 1 192 ? 11.375 -16.406 -1.531 1 98.25 192 VAL A CA 1
ATOM 1431 C C . VAL A 1 192 ? 11.711 -15.344 -0.486 1 98.25 192 VAL A C 1
ATOM 1433 O O . VAL A 1 192 ? 12.875 -15.195 -0.098 1 98.25 192 VAL A O 1
ATOM 1436 N N . GLY A 1 193 ? 10.719 -14.617 -0.046 1 98.38 193 GLY A N 1
ATOM 1437 C CA . GLY A 1 193 ? 10.867 -13.602 0.989 1 98.38 193 GLY A CA 1
ATOM 1438 C C . GLY A 1 193 ? 9.938 -13.82 2.17 1 98.38 193 GLY A C 1
ATOM 1439 O O . GLY A 1 193 ? 9.266 -14.852 2.26 1 98.38 193 GLY A O 1
ATOM 1440 N N . ALA A 1 194 ? 10.008 -12.883 3.201 1 98.06 194 ALA A N 1
ATOM 1441 C CA . ALA A 1 194 ? 9.023 -12.883 4.281 1 98.06 194 ALA A CA 1
ATOM 1442 C C . ALA A 1 194 ? 7.621 -12.625 3.74 1 98.06 194 ALA A C 1
ATOM 1444 O O . ALA A 1 194 ? 7.457 -12 2.691 1 98.06 194 ALA A O 1
ATOM 1445 N N . ARG A 1 195 ? 6.621 -13.18 4.43 1 97.62 195 ARG A N 1
ATOM 1446 C CA . ARG A 1 195 ? 5.277 -13.07 3.877 1 97.62 195 ARG A CA 1
ATOM 1447 C C . ARG A 1 195 ? 4.254 -12.805 4.973 1 97.62 195 ARG A C 1
ATOM 1449 O O . ARG A 1 195 ? 4.367 -13.328 6.082 1 97.62 195 ARG A O 1
ATOM 1456 N N . VAL A 1 196 ? 3.271 -11.922 4.648 1 96.75 196 VAL A N 1
ATOM 1457 C CA . VAL A 1 196 ? 2.043 -11.742 5.414 1 96.75 196 VAL A CA 1
ATOM 1458 C C . VAL A 1 196 ? 0.843 -12.164 4.566 1 96.75 196 VAL A C 1
ATOM 1460 O O . VAL A 1 196 ? 0.746 -11.797 3.391 1 96.75 196 VAL A O 1
ATOM 1463 N N . CYS A 1 197 ? -0.029 -13 5.109 1 96.12 197 CYS A N 1
ATOM 1464 C CA . CYS A 1 197 ? -1.279 -13.414 4.48 1 96.12 197 CYS A CA 1
ATOM 1465 C C . CYS A 1 197 ? -2.449 -13.258 5.445 1 96.12 197 CYS A C 1
ATOM 1467 O O . CYS A 1 197 ? -2.428 -13.805 6.547 1 96.12 197 CYS A O 1
ATOM 1469 N N . CYS A 1 198 ? -3.459 -12.516 5.035 1 96.62 198 CYS A N 1
ATOM 1470 C CA . CYS A 1 198 ? -4.609 -12.352 5.918 1 96.62 198 CYS A CA 1
ATOM 1471 C C . CYS A 1 198 ? -5.852 -11.961 5.129 1 96.62 198 CYS A C 1
ATOM 1473 O O . CYS A 1 198 ? -5.793 -11.789 3.91 1 96.62 198 CYS A O 1
ATOM 1475 N N . GLY A 1 199 ? -7.031 -11.969 5.855 1 96.56 199 GLY A N 1
ATOM 1476 C CA . GLY A 1 199 ? -8.273 -11.477 5.285 1 96.56 199 GLY A CA 1
ATOM 1477 C C . GLY A 1 199 ? -8.398 -9.961 5.332 1 96.56 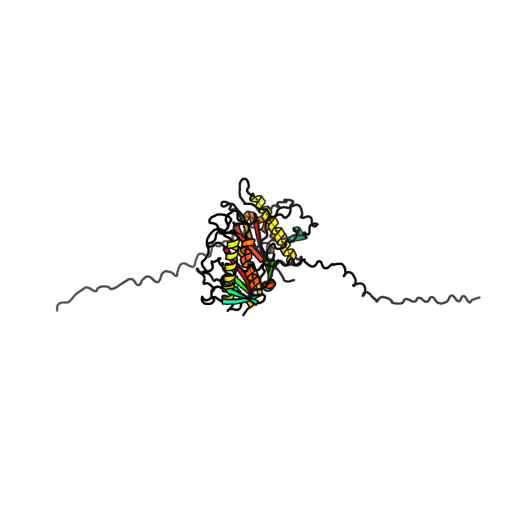199 GLY A C 1
ATOM 1478 O O . GLY A 1 199 ? -7.93 -9.328 6.281 1 96.56 199 GLY A O 1
ATOM 1479 N N . ALA A 1 200 ? -9.047 -9.406 4.344 1 96.44 200 ALA A N 1
ATOM 1480 C CA . ALA A 1 200 ? -9.32 -7.973 4.316 1 96.44 200 ALA A CA 1
ATOM 1481 C C . ALA A 1 200 ? -10.469 -7.648 3.363 1 96.44 200 ALA A C 1
ATOM 1483 O O . ALA A 1 200 ? -10.766 -8.43 2.453 1 96.44 200 ALA A O 1
ATOM 1484 N N . GLY A 1 201 ? -11.203 -6.547 3.668 1 94.88 201 GLY A N 1
ATOM 1485 C CA . GLY A 1 201 ? -12.047 -6.004 2.619 1 94.88 201 GLY A CA 1
ATOM 1486 C C . GLY A 1 201 ? -11.273 -5.508 1.416 1 94.88 201 GLY A C 1
ATOM 1487 O O . GLY A 1 201 ? -10.289 -4.773 1.563 1 94.88 201 GLY A O 1
ATOM 1488 N N . LEU A 1 202 ? -11.727 -5.906 0.246 1 94.62 202 LEU A N 1
ATOM 1489 C CA . LEU A 1 202 ? -11.008 -5.555 -0.972 1 94.62 202 LEU A CA 1
ATOM 1490 C C . LEU A 1 202 ? -11.977 -5.172 -2.086 1 94.62 202 LEU A C 1
ATOM 1492 O O . LEU A 1 202 ? -13.141 -5.578 -2.066 1 94.62 202 LEU A O 1
ATOM 1496 N N . GLY A 1 203 ? -11.359 -4.375 -3.018 1 92.56 203 GLY A N 1
ATOM 1497 C CA . GLY A 1 203 ? -12.086 -4.18 -4.262 1 92.56 203 GLY A CA 1
ATOM 1498 C C . GLY A 1 203 ? -12.07 -5.398 -5.164 1 92.56 203 GLY A C 1
ATOM 1499 O O . GLY A 1 203 ? -12.852 -5.488 -6.109 1 92.56 203 GLY A O 1
ATOM 1500 N N . GLY A 1 204 ? -11.266 -6.355 -5 1 96.5 204 GLY A N 1
ATOM 1501 C CA . GLY A 1 204 ? -11.148 -7.641 -5.668 1 96.5 204 GLY A CA 1
ATOM 1502 C C . GLY A 1 204 ? -11.156 -8.812 -4.707 1 96.5 204 GLY A C 1
ATOM 1503 O O . GLY A 1 204 ? -11.336 -8.633 -3.502 1 96.5 204 GLY A O 1
ATOM 1504 N N . ALA A 1 205 ? -10.984 -10.023 -5.25 1 98 205 ALA A N 1
ATOM 1505 C CA . ALA A 1 205 ? -11.008 -11.227 -4.426 1 98 205 ALA A CA 1
ATOM 1506 C C . ALA A 1 205 ? -9.672 -11.422 -3.711 1 98 205 ALA A C 1
ATOM 1508 O O . ALA A 1 205 ? -9.633 -11.938 -2.592 1 98 205 ALA A O 1
ATOM 1509 N N . VAL A 1 206 ? -8.617 -11.078 -4.465 1 98.5 206 VAL A N 1
ATOM 1510 C CA . VAL A 1 206 ? -7.258 -11.266 -3.963 1 98.5 206 VAL A CA 1
ATOM 1511 C C . VAL A 1 206 ? -6.383 -10.086 -4.383 1 98.5 206 VAL A C 1
ATOM 1513 O O . VAL A 1 206 ? -6.492 -9.594 -5.504 1 98.5 206 VAL A O 1
ATOM 1516 N N . SER A 1 207 ? -5.516 -9.672 -3.504 1 98.31 207 SER A N 1
ATOM 1517 C CA . SER A 1 207 ? -4.535 -8.656 -3.855 1 98.31 207 SER A CA 1
ATOM 1518 C C . SER A 1 207 ? -3.17 -8.969 -3.254 1 98.31 207 SER A C 1
ATOM 1520 O O . SER A 1 207 ? -3.08 -9.633 -2.217 1 98.31 207 SER A O 1
ATOM 1522 N N . CYS A 1 208 ? -2.139 -8.5 -3.918 1 98.69 208 CYS A N 1
ATOM 1523 C CA . CYS A 1 208 ? -0.768 -8.68 -3.451 1 98.69 208 CYS A CA 1
ATOM 1524 C C . CYS A 1 208 ? 0.056 -7.422 -3.676 1 98.69 208 CYS A C 1
ATOM 1526 O O . CYS A 1 208 ? -0.18 -6.684 -4.637 1 98.69 208 CYS A O 1
ATOM 1528 N N . ASP A 1 209 ? 1.001 -7.184 -2.861 1 98.62 209 ASP A N 1
ATOM 1529 C CA . ASP A 1 209 ? 2.039 -6.184 -3.094 1 98.62 209 ASP A CA 1
ATOM 1530 C C . ASP A 1 209 ? 3.4 -6.688 -2.619 1 98.62 209 ASP A C 1
ATOM 1532 O O . ASP A 1 209 ? 3.486 -7.703 -1.926 1 98.62 209 ASP A O 1
ATOM 1536 N N . LEU A 1 210 ? 4.504 -5.992 -3.062 1 98.5 210 LEU A N 1
ATOM 1537 C CA . LEU A 1 210 ? 5.863 -6.465 -2.836 1 98.5 210 LEU A CA 1
ATOM 1538 C C . LEU A 1 210 ? 6.766 -5.328 -2.369 1 98.5 210 LEU A C 1
ATOM 1540 O O . LEU A 1 210 ? 6.547 -4.168 -2.732 1 98.5 210 LEU A O 1
ATOM 1544 N N . VAL A 1 211 ? 7.656 -5.684 -1.567 1 98.75 211 VAL A N 1
ATOM 1545 C CA . VAL A 1 211 ? 8.906 -4.953 -1.395 1 98.75 211 VAL A CA 1
ATOM 1546 C C . VAL A 1 211 ? 10.078 -5.812 -1.86 1 98.75 211 VAL A C 1
ATOM 1548 O O . VAL A 1 211 ? 10.219 -6.961 -1.435 1 98.75 211 VAL A O 1
ATOM 1551 N N . VAL A 1 212 ? 10.922 -5.285 -2.746 1 98.75 212 VAL A N 1
ATOM 1552 C CA . VAL A 1 212 ? 12.07 -6.043 -3.246 1 98.75 212 VAL A CA 1
ATOM 1553 C C . VAL A 1 212 ? 13.336 -5.191 -3.15 1 98.75 212 VAL A C 1
ATOM 1555 O O . VAL A 1 212 ? 13.258 -3.961 -3.084 1 98.75 212 VAL A O 1
ATOM 1558 N N . ARG A 1 213 ? 14.406 -5.836 -3.043 1 98.5 213 ARG A N 1
ATOM 1559 C CA . ARG A 1 213 ? 15.695 -5.195 -3.293 1 98.5 213 ARG A CA 1
ATOM 1560 C C . ARG A 1 213 ? 16.078 -5.289 -4.766 1 98.5 213 ARG A C 1
ATOM 1562 O O . ARG A 1 213 ? 15.945 -6.348 -5.383 1 98.5 213 ARG A O 1
ATOM 1569 N N . ALA A 1 214 ? 16.484 -4.215 -5.344 1 98.12 214 ALA A N 1
ATOM 1570 C CA . ALA A 1 214 ? 16.906 -4.191 -6.738 1 98.12 214 ALA A CA 1
ATOM 1571 C C . ALA A 1 214 ? 18.188 -3.379 -6.91 1 98.12 214 ALA A C 1
ATOM 1573 O O . ALA A 1 214 ? 18.344 -2.311 -6.316 1 98.12 214 ALA A O 1
ATOM 1574 N N . ARG A 1 215 ? 19.047 -3.852 -7.684 1 96.94 215 ARG A N 1
ATOM 1575 C CA . ARG A 1 215 ? 20.312 -3.172 -7.969 1 96.94 215 ARG A CA 1
ATOM 1576 C C . ARG A 1 215 ? 20.078 -1.929 -8.82 1 96.94 215 ARG A C 1
ATOM 1578 O O . ARG A 1 215 ? 19.141 -1.883 -9.625 1 96.94 215 ARG A O 1
ATOM 1585 N N . PRO A 1 216 ? 20.969 -0.938 -8.594 1 93.5 216 PRO A N 1
ATOM 1586 C CA . PRO A 1 216 ? 20.844 0.244 -9.453 1 93.5 216 PRO A CA 1
ATOM 1587 C C . PRO A 1 216 ? 21.125 -0.065 -10.922 1 93.5 216 PRO A C 1
ATOM 1589 O O . PRO A 1 216 ? 21.734 -1.092 -11.234 1 93.5 216 PRO A O 1
ATOM 1592 N N . ALA A 1 217 ? 20.656 0.807 -11.797 1 86.94 217 ALA A N 1
ATOM 1593 C CA . ALA A 1 217 ? 20.906 0.636 -13.227 1 86.94 217 ALA A CA 1
ATOM 1594 C C . ALA A 1 217 ? 22.391 0.744 -13.555 1 86.94 217 ALA A C 1
ATOM 1596 O O . ALA A 1 217 ? 23.125 1.473 -12.883 1 86.94 217 ALA A O 1
ATOM 1597 N N . MET B 1 1 ? 64.75 -8.922 -89.562 1 22.53 1 MET B N 1
ATOM 1598 C CA . MET B 1 1 ? 65.188 -9.305 -88.25 1 22.53 1 MET B CA 1
ATOM 1599 C C . MET B 1 1 ? 64.188 -8.938 -87.188 1 22.53 1 MET B C 1
ATOM 1601 O O . MET B 1 1 ? 63.156 -8.32 -87.5 1 22.53 1 MET B O 1
ATOM 1605 N N . ASN B 1 2 ? 64.5 -8.086 -86.188 1 21.2 2 ASN B N 1
ATOM 1606 C CA . ASN B 1 2 ? 64.688 -8.164 -84.688 1 21.2 2 ASN B CA 1
ATOM 1607 C C . ASN B 1 2 ? 63.438 -7.609 -84 1 21.2 2 ASN B C 1
ATOM 1609 O O . ASN B 1 2 ? 63.094 -8.07 -82.875 1 21.2 2 ASN B O 1
ATOM 1613 N N . THR B 1 3 ? 62.844 -6.379 -84.312 1 23.84 3 THR B N 1
ATOM 1614 C CA . THR B 1 3 ? 62.812 -5.352 -83.312 1 23.84 3 THR B CA 1
ATOM 1615 C C . THR B 1 3 ? 61.594 -5.516 -82.375 1 23.84 3 THR B C 1
ATOM 1617 O O . THR B 1 3 ? 60.531 -4.949 -82.688 1 23.84 3 THR B O 1
ATOM 1620 N N . PRO B 1 4 ? 61.094 -6.758 -82.062 1 30.28 4 PRO B N 1
ATOM 1621 C CA . PRO B 1 4 ? 59.75 -6.902 -81.5 1 30.28 4 PRO B CA 1
ATOM 1622 C C . PRO B 1 4 ? 59.562 -6.195 -80.188 1 30.28 4 PRO B C 1
ATOM 1624 O O . PRO B 1 4 ? 60.25 -6.52 -79.188 1 30.28 4 PRO B O 1
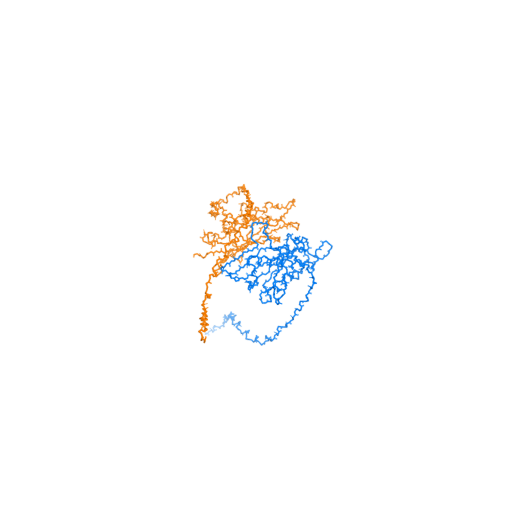ATOM 1627 N N . GLU B 1 5 ? 59.406 -4.871 -80.125 1 22.61 5 GLU B N 1
ATOM 1628 C CA . GLU B 1 5 ? 59.438 -3.977 -78.938 1 22.61 5 GLU B CA 1
ATOM 1629 C C . GLU B 1 5 ? 58.344 -4.371 -77.938 1 22.61 5 GLU B C 1
ATOM 1631 O O . GLU B 1 5 ? 57.156 -4.113 -78.188 1 22.61 5 GLU B O 1
ATOM 1636 N N . ARG B 1 6 ? 58.188 -5.621 -77.438 1 26.52 6 ARG B N 1
ATOM 1637 C CA . ARG B 1 6 ? 57.094 -6.105 -76.625 1 26.52 6 ARG B CA 1
ATOM 1638 C C . ARG B 1 6 ? 57.031 -5.375 -75.312 1 26.52 6 ARG B C 1
ATOM 1640 O O . ARG B 1 6 ? 57.781 -5.68 -74.375 1 26.52 6 ARG B O 1
ATOM 1647 N N . GLU B 1 7 ? 57 -4.012 -75.25 1 22.06 7 GLU B N 1
ATOM 1648 C CA . GLU B 1 7 ? 57.25 -3.236 -74.062 1 22.06 7 GLU B CA 1
ATOM 1649 C C . GLU B 1 7 ? 56.469 -3.771 -72.875 1 22.06 7 GLU B C 1
ATOM 1651 O O . GLU B 1 7 ? 55.531 -4.562 -73.062 1 22.06 7 GLU B O 1
ATOM 1656 N N . GLY B 1 8 ? 56.188 -2.855 -71.75 1 21.39 8 GLY B N 1
ATOM 1657 C CA . GLY B 1 8 ? 56.375 -2.541 -70.312 1 21.39 8 GLY B CA 1
ATOM 1658 C C . GLY B 1 8 ? 55.188 -2.889 -69.438 1 21.39 8 GLY B C 1
ATOM 1659 O O . GLY B 1 8 ? 54.031 -2.516 -69.75 1 21.39 8 GLY B O 1
ATOM 1660 N N . GLU B 1 9 ? 55.031 -4.062 -68.875 1 23.33 9 GLU B N 1
ATOM 1661 C CA . GLU B 1 9 ? 54.125 -4.762 -68 1 23.33 9 GLU B CA 1
ATOM 1662 C C . GLU B 1 9 ? 53.875 -3.969 -66.688 1 23.33 9 GLU B C 1
ATOM 1664 O O . GLU B 1 9 ? 54.781 -3.873 -65.875 1 23.33 9 GLU B O 1
ATOM 1669 N N . THR B 1 10 ? 53.344 -2.633 -66.688 1 20.67 10 THR B N 1
ATOM 1670 C CA . THR B 1 10 ? 53.281 -1.77 -65.5 1 20.67 10 THR B CA 1
ATOM 1671 C C . THR B 1 10 ? 52.375 -2.381 -64.438 1 20.67 10 THR B C 1
ATOM 1673 O O . THR B 1 10 ? 51.156 -2.557 -64.688 1 20.67 10 THR B O 1
ATOM 1676 N N . ILE B 1 11 ? 52.688 -3.266 -63.531 1 21.59 11 ILE B N 1
ATOM 1677 C CA . ILE B 1 11 ? 52.031 -3.994 -62.438 1 21.59 11 ILE B CA 1
ATOM 1678 C C . ILE B 1 11 ? 51.625 -3.023 -61.344 1 21.59 11 ILE B C 1
ATOM 1680 O O . ILE B 1 11 ? 52.469 -2.586 -60.531 1 21.59 11 ILE B O 1
ATOM 1684 N N . GLU B 1 12 ? 50.938 -1.812 -61.531 1 19.67 12 GLU B N 1
ATOM 1685 C CA . GLU B 1 12 ? 50.75 -0.86 -60.438 1 19.67 12 GLU B CA 1
ATOM 1686 C C . GLU B 1 12 ? 49.875 -1.463 -59.312 1 19.67 12 GLU B C 1
ATOM 1688 O O . GLU B 1 12 ? 48.75 -1.884 -59.562 1 19.67 12 GLU B O 1
ATOM 1693 N N . GLY B 1 13 ? 50.312 -2.109 -58.125 1 21.34 13 GLY B N 1
ATOM 1694 C CA . GLY B 1 13 ? 49.969 -2.783 -56.906 1 21.34 13 GLY B CA 1
ATOM 1695 C C . GLY B 1 13 ? 49.25 -1.875 -55.906 1 21.34 13 GLY B C 1
ATOM 1696 O O . GLY B 1 13 ? 49 -2.258 -54.75 1 21.34 13 GLY B O 1
ATOM 1697 N N . GLU B 1 14 ? 48.844 -0.525 -56.125 1 20.17 14 GLU B N 1
ATOM 1698 C CA . GLU B 1 14 ? 48.75 0.371 -54.969 1 20.17 14 GLU B CA 1
ATOM 1699 C C . GLU B 1 14 ? 47.719 -0.1 -53.969 1 20.17 14 GLU B C 1
ATOM 1701 O O . GLU B 1 14 ? 46.719 -0.737 -54.344 1 20.17 14 GLU B O 1
ATOM 1706 N N . VAL B 1 15 ? 47.844 0.129 -52.469 1 20.97 15 VAL B N 1
ATOM 1707 C CA . VAL B 1 15 ? 47.625 0.005 -51.031 1 20.97 15 VAL B CA 1
ATOM 1708 C C . VAL B 1 15 ? 46.312 0.641 -50.625 1 20.97 15 VAL B C 1
ATOM 1710 O O . VAL B 1 15 ? 46.125 1.025 -49.469 1 20.97 15 VAL B O 1
ATOM 1713 N N . LEU B 1 16 ? 45.188 0.954 -51.406 1 21.59 16 LEU B N 1
ATOM 1714 C CA . LEU B 1 16 ? 44.188 1.941 -51.031 1 21.59 16 LEU B CA 1
ATOM 1715 C C . LEU B 1 16 ? 43.344 1.436 -49.875 1 21.59 16 LEU B C 1
ATOM 1717 O O . LEU B 1 16 ? 42.375 0.679 -50.062 1 21.59 16 LEU B O 1
ATOM 1721 N N . GLY B 1 17 ? 43.656 0.75 -48.812 1 20.22 17 GLY B N 1
ATOM 1722 C CA . GLY B 1 17 ? 42.844 0.045 -47.844 1 20.22 17 GLY B CA 1
ATOM 1723 C C . GLY B 1 17 ? 42 0.972 -47 1 20.22 17 GLY B C 1
ATOM 1724 O O . GLY B 1 17 ? 41.062 0.527 -46.344 1 20.22 17 GLY B O 1
ATOM 1725 N N . ARG B 1 18 ? 42.406 2.127 -46.375 1 21.08 18 ARG B N 1
ATOM 1726 C CA . ARG B 1 18 ? 42.125 2.5 -45 1 21.08 18 ARG B CA 1
ATOM 1727 C C . ARG B 1 18 ? 40.719 3.09 -44.875 1 21.08 18 ARG B C 1
ATOM 1729 O O . ARG B 1 18 ? 40.25 3.336 -43.781 1 21.08 18 ARG B O 1
ATOM 1736 N N . ALA B 1 19 ? 40.031 3.836 -45.875 1 19.64 19 ALA B N 1
ATOM 1737 C CA . ALA B 1 19 ? 39.375 5.078 -45.531 1 19.64 19 ALA B CA 1
ATOM 1738 C C . ALA B 1 19 ? 38.094 4.801 -44.719 1 19.64 19 ALA B C 1
ATOM 1740 O O . ALA B 1 19 ? 37.625 3.67 -44.656 1 19.64 19 ALA B O 1
ATOM 1741 N N . ILE B 1 20 ? 36.656 5.473 -45.062 1 20.88 20 ILE B N 1
ATOM 1742 C CA . ILE B 1 20 ? 35.812 6.535 -44.562 1 20.88 20 ILE B CA 1
ATOM 1743 C C . ILE B 1 20 ? 34.594 5.934 -43.875 1 20.88 20 ILE B C 1
ATOM 1745 O O . ILE B 1 20 ? 33.719 5.34 -44.531 1 20.88 20 ILE B O 1
ATOM 1749 N N . VAL B 1 21 ? 34.562 5.078 -42.812 1 21.73 21 VAL B N 1
ATOM 1750 C CA . VAL B 1 21 ? 33.469 4.398 -42.156 1 21.73 21 VAL B CA 1
ATOM 1751 C C . VAL B 1 21 ? 32.5 5.426 -41.562 1 21.73 21 VAL B C 1
ATOM 1753 O O . VAL B 1 21 ? 31.578 5.074 -40.844 1 21.73 21 VAL B O 1
ATOM 1756 N N . VAL B 1 22 ? 32.625 6.797 -41.562 1 21.42 22 VAL B N 1
ATOM 1757 C CA . VAL B 1 22 ? 32.031 7.637 -40.562 1 21.42 22 VAL B CA 1
ATOM 1758 C C . VAL B 1 22 ? 30.516 7.727 -40.781 1 21.42 22 VAL B C 1
ATOM 1760 O O . VAL B 1 22 ? 29.75 7.969 -39.844 1 21.42 22 VAL B O 1
ATOM 1763 N N . LEU B 1 23 ? 29.875 7.719 -41.969 1 21.11 23 LEU B N 1
ATOM 1764 C CA . LEU B 1 23 ? 28.906 8.773 -42.219 1 21.11 23 LEU B CA 1
ATOM 1765 C C . LEU B 1 23 ? 27.578 8.445 -41.531 1 21.11 23 LEU B C 1
ATOM 1767 O O . LEU B 1 23 ? 26.922 9.32 -40.969 1 21.11 23 LEU B O 1
ATOM 1771 N N . THR B 1 24 ? 26.828 7.328 -41.781 1 21.78 24 THR B N 1
ATOM 1772 C CA . THR B 1 24 ? 25.406 7.395 -42.094 1 21.78 24 THR B CA 1
ATOM 1773 C C . THR B 1 24 ? 24.562 7.508 -40.844 1 21.78 24 THR B C 1
ATOM 1775 O O . THR B 1 24 ? 24.203 6.496 -40.219 1 21.78 24 THR B O 1
ATOM 1778 N N . ILE B 1 25 ? 24.922 8.078 -39.688 1 24.03 25 ILE B N 1
ATOM 1779 C CA . ILE B 1 25 ? 24.172 7.934 -38.438 1 24.03 25 ILE B CA 1
ATOM 1780 C C . ILE B 1 25 ? 22.844 8.703 -38.562 1 24.03 25 ILE B C 1
ATOM 1782 O O . ILE B 1 25 ? 22.031 8.688 -37.625 1 24.03 25 ILE B O 1
ATOM 1786 N N . PHE B 1 26 ? 22.438 9.586 -39.531 1 23.3 26 PHE B N 1
ATOM 1787 C CA . PHE B 1 26 ? 21.656 10.766 -39.188 1 23.3 26 PHE B CA 1
ATOM 1788 C C . PHE B 1 26 ? 20.188 10.391 -38.969 1 23.3 26 PHE B C 1
ATOM 1790 O O . PHE B 1 26 ? 19.547 10.906 -38.031 1 23.3 26 PHE B O 1
ATOM 1797 N N . ALA B 1 27 ? 19.375 9.906 -39.906 1 23.42 27 ALA B N 1
ATOM 1798 C CA . ALA B 1 27 ? 18.078 10.484 -40.25 1 23.42 27 ALA B CA 1
ATOM 1799 C C . ALA B 1 27 ? 16.984 9.977 -39.312 1 23.42 27 ALA B C 1
ATOM 1801 O O . ALA B 1 27 ? 15.82 10.367 -39.406 1 23.42 27 ALA B O 1
ATOM 1802 N N . ALA B 1 28 ? 17.094 8.93 -38.594 1 22.16 28 ALA B N 1
ATOM 1803 C CA . ALA B 1 28 ? 15.805 8.352 -38.219 1 22.16 28 ALA B CA 1
ATOM 1804 C C . ALA B 1 28 ? 15.078 9.227 -37.219 1 22.16 28 ALA B C 1
ATOM 1806 O O . ALA B 1 28 ? 15.133 8.977 -36 1 22.16 28 ALA B O 1
ATOM 1807 N N . ARG B 1 29 ? 15.281 10.523 -37.094 1 23.77 29 ARG B N 1
ATOM 1808 C CA . ARG B 1 29 ? 14.695 11.305 -36.031 1 23.77 29 ARG B CA 1
ATOM 1809 C C . ARG B 1 29 ? 13.18 11.352 -36.125 1 23.77 29 ARG B C 1
ATOM 1811 O O . ARG B 1 29 ? 12.508 11.922 -35.281 1 23.77 29 ARG B O 1
ATOM 1818 N N . ARG B 1 30 ? 12.594 11.234 -37.281 1 22.25 30 ARG B N 1
ATOM 1819 C CA . ARG B 1 30 ? 11.414 12.078 -37.469 1 22.25 30 ARG B CA 1
ATOM 1820 C C . ARG B 1 30 ? 10.273 11.609 -36.562 1 22.25 30 ARG B C 1
ATOM 1822 O O . ARG B 1 30 ? 9.539 12.43 -36 1 22.25 30 ARG B O 1
ATOM 1829 N N . ALA B 1 31 ? 9.766 10.461 -36.844 1 24.06 31 ALA B N 1
ATOM 1830 C CA . ALA B 1 31 ? 8.32 10.32 -36.719 1 24.06 31 ALA B CA 1
ATOM 1831 C C . ALA B 1 31 ? 7.91 10.281 -35.25 1 24.06 31 ALA B C 1
ATOM 1833 O O . ALA B 1 31 ? 6.781 9.898 -34.938 1 24.06 31 ALA B O 1
ATOM 1834 N N . ILE B 1 32 ? 8.836 10.195 -34.312 1 26.66 32 ILE B N 1
ATOM 1835 C CA . ILE B 1 32 ? 8.172 9.922 -33.031 1 26.66 32 ILE B CA 1
ATOM 1836 C C . ILE B 1 32 ? 7.297 11.109 -32.656 1 26.66 32 ILE B C 1
ATOM 1838 O O . ILE B 1 32 ? 7.801 12.195 -32.375 1 26.66 32 ILE B O 1
ATOM 1842 N N . GLY B 1 33 ? 6.215 11.344 -33.469 1 24 33 GLY B N 1
ATOM 1843 C CA . GLY B 1 33 ? 5.301 12.445 -33.219 1 24 33 GLY B CA 1
ATOM 1844 C C . GLY B 1 33 ? 5.02 12.633 -31.719 1 24 33 GLY B C 1
ATOM 1845 O O . GLY B 1 33 ? 5.238 11.727 -30.922 1 24 33 GLY B O 1
ATOM 1846 N N . ASN B 1 34 ? 4.766 13.945 -31.312 1 25.38 34 ASN B N 1
ATOM 1847 C CA . ASN B 1 34 ? 4.461 14.734 -30.125 1 25.38 34 ASN B CA 1
ATOM 1848 C C . ASN B 1 34 ? 3.234 14.188 -29.391 1 25.38 34 ASN B C 1
ATOM 1850 O O . ASN B 1 34 ? 2.104 14.57 -29.703 1 25.38 34 ASN B O 1
ATOM 1854 N N . MET B 1 35 ? 3.061 12.922 -29.359 1 23.64 35 MET B N 1
ATOM 1855 C CA . MET B 1 35 ? 1.831 12.734 -28.594 1 23.64 35 MET B CA 1
ATOM 1856 C C . MET B 1 35 ? 1.893 13.484 -27.266 1 23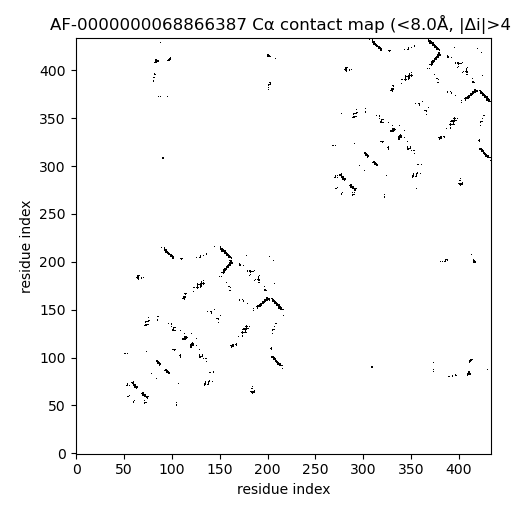.64 35 MET B C 1
ATOM 1858 O O . MET B 1 35 ? 2.756 13.203 -26.422 1 23.64 35 MET B O 1
ATOM 1862 N N . LYS B 1 36 ? 1.551 14.773 -27.297 1 29.17 36 LYS B N 1
ATOM 1863 C CA . LYS B 1 36 ? 1.353 15.523 -26.062 1 29.17 36 LYS B CA 1
ATOM 1864 C C . LYS B 1 36 ? 0.568 14.703 -25.047 1 29.17 36 LYS B C 1
ATOM 1866 O O . LYS B 1 36 ? -0.487 14.156 -25.359 1 29.17 36 LYS B O 1
ATOM 1871 N N . PRO B 1 37 ? 1.239 14.039 -24.141 1 27.23 37 PRO B N 1
ATOM 1872 C CA . PRO B 1 37 ? 0.372 13.438 -23.141 1 27.23 37 PRO B CA 1
ATOM 1873 C C . PRO B 1 37 ? -0.78 14.352 -22.719 1 27.23 37 PRO B C 1
ATOM 1875 O O . PRO B 1 37 ? -0.605 15.57 -22.625 1 27.23 37 PRO B O 1
ATOM 1878 N N . SER B 1 38 ? -1.915 14.203 -23.344 1 26.05 38 SER B N 1
ATOM 1879 C CA . SER B 1 38 ? -3.041 14.961 -22.812 1 26.05 38 SER B CA 1
ATOM 1880 C C . SER B 1 38 ? -3.012 15 -21.281 1 26.05 38 SER B C 1
ATOM 1882 O O . SER B 1 38 ? -3.021 13.953 -20.625 1 26.05 38 SER B O 1
ATOM 1884 N N . ARG B 1 39 ? -2.266 15.891 -20.781 1 25.64 39 ARG B N 1
ATOM 1885 C CA . ARG B 1 39 ? -2.328 16.203 -19.359 1 25.64 39 ARG B CA 1
ATOM 1886 C C . ARG B 1 39 ? -3.773 16.359 -18.891 1 25.64 39 ARG B C 1
ATOM 1888 O O . ARG B 1 39 ? -4.395 17.391 -19.109 1 25.64 39 ARG B O 1
ATOM 1895 N N . ALA B 1 40 ? -4.523 15.312 -19.125 1 29.11 40 ALA B N 1
ATOM 1896 C CA . ALA B 1 40 ? -5.734 15.594 -18.359 1 29.11 40 ALA B CA 1
ATOM 1897 C C . ALA B 1 40 ? -5.398 16.188 -17 1 29.11 40 ALA B C 1
ATOM 1899 O O . ALA B 1 40 ? -4.82 15.508 -16.141 1 29.11 40 ALA B O 1
ATOM 1900 N N . LEU B 1 41 ? -5.074 17.453 -16.969 1 27.86 41 LEU B N 1
ATOM 1901 C CA . LEU B 1 41 ? -5 18.219 -15.727 1 27.86 41 LEU B CA 1
ATOM 1902 C C . LEU B 1 41 ? -6.172 17.875 -14.812 1 27.86 41 LEU B C 1
ATOM 1904 O O . LEU B 1 41 ? -7.32 18.203 -15.117 1 27.86 41 LEU B O 1
ATOM 1908 N N . PHE B 1 42 ? -6.152 16.703 -14.281 1 28.33 42 PHE B N 1
ATOM 1909 C CA . PHE B 1 42 ? -7.082 16.609 -13.164 1 28.33 42 PHE B CA 1
ATOM 1910 C C . PHE B 1 42 ? -7.035 17.859 -12.305 1 28.33 42 PHE B C 1
ATOM 1912 O O . PHE B 1 42 ? -6.035 18.125 -11.633 1 28.33 42 PHE B O 1
ATOM 1919 N N . ARG B 1 43 ? -7.648 18.938 -12.836 1 27.77 43 ARG B N 1
ATOM 1920 C CA . ARG B 1 43 ? -7.848 20.047 -11.914 1 27.77 43 ARG B CA 1
ATOM 1921 C C . ARG B 1 43 ? -8.469 19.578 -10.609 1 27.77 43 ARG B C 1
ATOM 1923 O O . ARG B 1 43 ? -9.625 19.156 -10.578 1 27.77 43 ARG B O 1
ATOM 1930 N N . ALA B 1 44 ? -7.652 19.062 -9.766 1 28.95 44 ALA B N 1
ATOM 1931 C CA . ALA B 1 44 ? -8.164 18.922 -8.406 1 28.95 44 ALA B CA 1
ATOM 1932 C C . ALA B 1 44 ? -9.023 20.125 -8.023 1 28.95 44 ALA B C 1
ATOM 1934 O O . ALA B 1 44 ? -8.578 21.281 -8.133 1 28.95 44 ALA B O 1
ATOM 1935 N N . GLN B 1 45 ? -10.281 20.078 -8.375 1 29.2 45 GLN B N 1
ATOM 1936 C CA . GLN B 1 45 ? -11.062 21.125 -7.738 1 29.2 45 GLN B CA 1
ATOM 1937 C C . GLN B 1 45 ? -10.703 21.25 -6.258 1 29.2 45 GLN B C 1
ATOM 1939 O O . GLN B 1 45 ? -10.656 20.25 -5.539 1 29.2 45 GLN B O 1
ATOM 1944 N N . PRO B 1 46 ? -10.031 22.297 -5.934 1 30.59 46 PRO B N 1
ATOM 1945 C CA . PRO B 1 46 ? -9.82 22.469 -4.496 1 30.59 46 PRO B CA 1
ATOM 1946 C C . PRO B 1 46 ? -11.102 22.312 -3.682 1 30.59 46 PRO B C 1
ATOM 1948 O O . PRO B 1 46 ? -12.094 22.984 -3.955 1 30.59 46 PRO B O 1
ATOM 1951 N N . LEU B 1 47 ? -11.539 21.141 -3.512 1 32.16 47 LEU B N 1
ATOM 1952 C CA . LEU B 1 47 ? -12.57 21.172 -2.479 1 32.16 47 LEU B CA 1
ATOM 1953 C C . LEU B 1 47 ? -12.18 22.109 -1.343 1 32.16 47 LEU B C 1
ATOM 1955 O O . LEU B 1 47 ? -11.242 21.828 -0.598 1 32.16 47 LEU B O 1
ATOM 1959 N N . LEU B 1 48 ? -12.344 23.328 -1.576 1 29.64 48 LEU B N 1
ATOM 1960 C CA . LEU B 1 48 ? -12.219 24.328 -0.522 1 29.64 48 LEU B CA 1
ATOM 1961 C C . LEU B 1 48 ? -13.062 23.953 0.69 1 29.64 48 LEU B C 1
ATOM 1963 O O . LEU B 1 48 ? -14.219 24.375 0.805 1 29.64 48 LEU B O 1
ATOM 1967 N N . ALA B 1 49 ? -13.312 22.734 0.974 1 33.28 49 ALA B N 1
ATOM 1968 C CA . ALA B 1 49 ? -13.914 22.688 2.307 1 33.28 49 ALA B CA 1
ATOM 1969 C C . ALA B 1 49 ? -13.023 23.391 3.33 1 33.28 49 ALA B C 1
ATOM 1971 O O . ALA B 1 49 ? -11.836 23.078 3.451 1 33.28 49 ALA B O 1
ATOM 1972 N N . ARG B 1 50 ? -13.258 24.609 3.637 1 31.39 50 ARG B N 1
ATOM 1973 C CA . ARG B 1 50 ? -12.703 25.359 4.758 1 31.39 50 ARG B CA 1
ATOM 1974 C C . ARG B 1 50 ? -12.586 24.484 6.004 1 31.39 50 ARG B C 1
ATOM 1976 O O . ARG B 1 50 ? -13.578 24.25 6.695 1 31.39 50 ARG B O 1
ATOM 1983 N N . THR B 1 51 ? -11.859 23.344 5.902 1 37.41 51 THR B N 1
ATOM 1984 C CA . THR B 1 51 ? -11.562 22.766 7.203 1 37.41 51 THR B CA 1
ATOM 1985 C C . THR B 1 51 ? -11.109 23.828 8.188 1 37.41 51 THR B C 1
ATOM 1987 O O . THR B 1 51 ? -10.305 24.703 7.844 1 37.41 51 THR B O 1
ATOM 1990 N N . ARG B 1 52 ? -11.953 24.234 9.062 1 37.34 52 ARG B N 1
ATOM 1991 C CA . ARG B 1 52 ? -11.57 25.188 10.109 1 37.34 52 ARG B CA 1
ATOM 1992 C C . ARG B 1 52 ? -10.141 24.953 10.57 1 37.34 52 ARG B C 1
ATOM 1994 O O . ARG B 1 52 ? -9.742 23.812 10.828 1 37.34 52 ARG B O 1
ATOM 2001 N N . PRO B 1 53 ? -9.234 25.984 10.305 1 40.38 53 PRO B N 1
ATOM 2002 C CA . PRO B 1 53 ? -7.844 25.906 10.75 1 40.38 53 PRO B CA 1
ATOM 2003 C C . PRO B 1 53 ? -7.719 25.406 12.195 1 40.38 53 PRO B C 1
ATOM 2005 O O . PRO B 1 53 ? -8.602 25.656 13.016 1 40.38 53 PRO B O 1
ATOM 2008 N N . PHE B 1 54 ? -7.156 24.219 12.414 1 41.44 54 PHE B N 1
ATOM 2009 C CA . PHE B 1 54 ? -6.742 23.906 13.773 1 41.44 54 PHE B CA 1
ATOM 2010 C C . PHE B 1 54 ? -6.199 25.156 14.477 1 41.44 54 PHE B C 1
ATOM 2012 O O . PHE B 1 54 ? -5.477 25.953 13.867 1 41.44 54 PHE B O 1
ATOM 2019 N N . SER B 1 55 ? -6.887 25.859 15.219 1 37.16 55 SER B N 1
ATOM 2020 C CA . SER B 1 55 ? -6.371 27.016 15.93 1 37.16 55 SER B CA 1
ATOM 2021 C C . SER B 1 55 ? -4.949 26.781 16.422 1 37.16 55 SER B C 1
ATOM 2023 O O . SER B 1 55 ? -4.672 25.766 17.062 1 37.16 55 SER B O 1
ATOM 2025 N N . SER B 1 56 ? -3.857 27.328 15.773 1 44.72 56 SER B N 1
ATOM 2026 C CA . SER B 1 56 ? -2.459 27.328 16.188 1 44.72 56 SER B CA 1
ATOM 2027 C C . SER B 1 56 ? -2.334 27.469 17.703 1 44.72 56 SER B C 1
ATOM 2029 O O . SER B 1 56 ? -1.299 27.141 18.281 1 44.72 56 SER B O 1
ATOM 2031 N N . ASP B 1 57 ? -3.316 28.078 18.359 1 46.88 57 ASP B N 1
ATOM 2032 C CA . ASP B 1 57 ? -3.188 28.297 19.797 1 46.88 57 ASP B CA 1
ATOM 2033 C C . ASP B 1 57 ? -3.154 26.969 20.562 1 46.88 57 ASP B C 1
ATOM 2035 O O . ASP B 1 57 ? -2.857 26.953 21.75 1 46.88 57 ASP B O 1
ATOM 2039 N N . ARG B 1 58 ? -3.594 25.953 19.938 1 55.44 58 ARG B N 1
ATOM 2040 C CA . ARG B 1 58 ? -3.752 24.719 20.703 1 55.44 58 ARG B CA 1
ATOM 2041 C C . ARG B 1 58 ? -2.609 23.75 20.438 1 55.44 58 ARG B C 1
ATOM 2043 O O . ARG B 1 58 ? -2.803 22.531 20.453 1 55.44 58 ARG B O 1
ATOM 2050 N N . GLY B 1 59 ? -1.307 24.219 20.141 1 74.12 59 GLY B N 1
ATOM 2051 C CA . GLY B 1 59 ? -0.145 23.344 20.078 1 74.12 59 GLY B CA 1
ATOM 2052 C C . GLY B 1 59 ? 0.096 22.781 18.688 1 74.12 59 GLY B C 1
ATOM 2053 O O . GLY B 1 59 ? 1.01 21.984 18.484 1 74.12 59 GLY B O 1
ATOM 2054 N N . GLY B 1 60 ? -0.761 23.312 17.781 1 85.69 60 GLY B N 1
ATOM 2055 C CA . GLY B 1 60 ? -0.524 22.906 16.391 1 85.69 60 GLY B CA 1
ATOM 2056 C C . GLY B 1 60 ? 0.531 23.75 15.703 1 85.69 60 GLY B C 1
ATOM 2057 O O . GLY B 1 60 ? 1.278 24.469 16.359 1 85.69 60 GLY B O 1
ATOM 2058 N N . ALA B 1 61 ? 0.862 23.406 14.422 1 88.81 61 ALA B N 1
ATOM 2059 C CA . ALA B 1 61 ? 1.856 24.125 13.633 1 88.81 61 ALA B CA 1
ATOM 2060 C C . ALA B 1 61 ? 1.293 24.516 12.266 1 88.81 61 ALA B C 1
ATOM 2062 O O . ALA B 1 61 ? 0.368 23.859 11.766 1 88.81 61 ALA B O 1
ATOM 2063 N N . ILE B 1 62 ? 1.724 25.578 11.82 1 91.62 62 ILE B N 1
ATOM 2064 C CA . ILE B 1 62 ? 1.475 25.953 10.438 1 91.62 62 ILE B CA 1
ATOM 2065 C C . ILE B 1 62 ? 2.725 25.688 9.602 1 91.62 62 ILE B C 1
ATOM 2067 O O . ILE B 1 62 ? 3.816 26.156 9.938 1 91.62 62 ILE B O 1
ATOM 2071 N N . VAL B 1 63 ? 2.506 24.938 8.555 1 93.19 63 VAL B N 1
ATOM 2072 C CA . VAL B 1 63 ? 3.648 24.656 7.691 1 93.19 63 VAL B CA 1
ATOM 2073 C C . VAL B 1 63 ? 3.34 25.094 6.266 1 93.19 63 VAL B C 1
ATOM 2075 O O . VAL B 1 63 ? 2.174 25.25 5.895 1 93.19 63 VAL B O 1
ATOM 2078 N N . THR B 1 64 ? 4.43 25.406 5.531 1 93.88 64 THR B N 1
ATOM 2079 C CA . THR B 1 64 ? 4.285 25.766 4.125 1 93.88 64 THR B CA 1
ATOM 2080 C C . THR B 1 64 ? 4.48 24.547 3.229 1 93.88 64 THR B C 1
ATOM 2082 O O . THR B 1 64 ? 5.535 23.906 3.266 1 93.88 64 THR B O 1
ATOM 2085 N N . GLY B 1 65 ? 3.443 24.234 2.529 1 93.44 65 GLY B N 1
ATOM 2086 C CA . GLY B 1 65 ? 3.492 23.094 1.626 1 93.44 65 GLY B CA 1
ATOM 2087 C C . GLY B 1 65 ? 3.99 23.453 0.239 1 93.44 65 GLY B C 1
ATOM 2088 O O . GLY B 1 65 ? 4.66 24.469 0.058 1 93.44 65 GLY B O 1
ATOM 2089 N N . ALA B 1 66 ? 3.672 22.531 -0.626 1 89.56 66 ALA B N 1
ATOM 2090 C CA . ALA B 1 66 ? 4.059 22.719 -2.02 1 89.56 66 ALA B CA 1
ATOM 2091 C C . ALA B 1 66 ? 3.369 23.953 -2.611 1 89.56 66 ALA B C 1
ATOM 2093 O O . ALA B 1 66 ? 2.223 24.25 -2.27 1 89.56 66 ALA B O 1
ATOM 2094 N N . ASN B 1 67 ? 3.988 24.656 -3.404 1 88.81 67 ASN B N 1
ATOM 2095 C CA . ASN B 1 67 ? 3.482 25.828 -4.113 1 88.81 67 ASN B CA 1
ATOM 2096 C C . ASN B 1 67 ? 3.053 26.938 -3.143 1 88.81 67 ASN B C 1
ATOM 2098 O O . ASN B 1 67 ? 2.129 27.688 -3.43 1 88.81 67 ASN B O 1
ATOM 2102 N N . GLY B 1 68 ? 3.484 26.859 -1.841 1 92.44 68 GLY B N 1
ATOM 2103 C CA . GLY B 1 68 ? 3.254 27.922 -0.877 1 92.44 68 GLY B CA 1
ATOM 2104 C C . GLY B 1 68 ? 1.979 27.734 -0.078 1 92.44 68 GLY B C 1
ATOM 2105 O O . GLY B 1 68 ? 1.621 28.594 0.735 1 92.44 68 GLY B O 1
ATOM 2106 N N . LEU B 1 69 ? 1.361 26.656 -0.242 1 92.81 69 LEU B N 1
ATOM 2107 C CA . LEU B 1 69 ? 0.12 26.375 0.473 1 92.81 69 LEU B CA 1
ATOM 2108 C C . LEU B 1 69 ? 0.373 26.25 1.972 1 92.81 69 LEU B C 1
ATOM 2110 O O . LEU B 1 69 ? 1.313 25.578 2.393 1 92.81 69 LEU B O 1
ATOM 2114 N N . LYS B 1 70 ? -0.45 26.953 2.711 1 94.38 70 LYS B N 1
ATOM 2115 C CA . LYS B 1 70 ? -0.331 26.812 4.16 1 94.38 70 LYS B CA 1
ATOM 2116 C C . LYS B 1 70 ? -1.183 25.656 4.672 1 94.38 70 LYS B C 1
ATOM 2118 O O . LYS B 1 70 ? -2.363 25.547 4.332 1 94.38 70 LYS B O 1
ATOM 2123 N N . LEU B 1 71 ? -0.523 24.828 5.402 1 95.44 71 LEU B N 1
ATOM 2124 C CA . LEU B 1 71 ? -1.214 23.703 6.039 1 95.44 71 LEU B CA 1
ATOM 2125 C C . LEU B 1 71 ? -1.216 23.859 7.555 1 95.44 71 LEU B C 1
ATOM 2127 O O . LEU B 1 71 ? -0.181 24.172 8.156 1 95.44 71 LEU B O 1
ATOM 2131 N N . TYR B 1 72 ? -2.391 23.734 8.094 1 94.06 72 TYR B N 1
ATOM 2132 C CA . TYR B 1 72 ? -2.52 23.719 9.547 1 94.06 72 TYR B CA 1
ATOM 213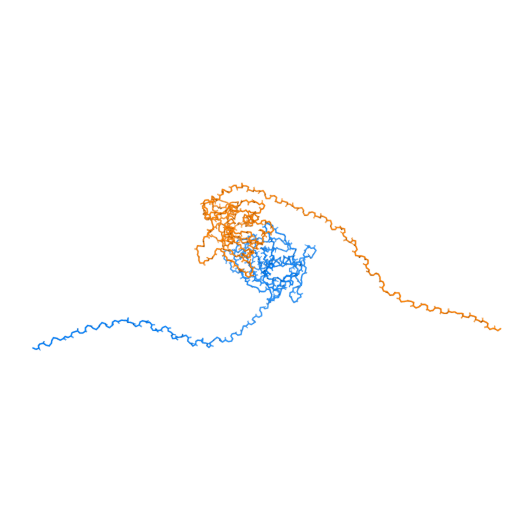3 C C . TYR B 1 72 ? -2.443 22.312 10.094 1 94.06 72 TYR B C 1
ATOM 2135 O O . TYR B 1 72 ? -3.295 21.469 9.789 1 94.06 72 TYR B O 1
ATOM 2143 N N . LEU B 1 73 ? -1.454 22.078 10.898 1 95.69 73 LEU B N 1
ATOM 2144 C CA . LEU B 1 73 ? -1.254 20.766 11.484 1 95.69 73 LEU B CA 1
ATOM 2145 C C . LEU B 1 73 ? -1.755 20.719 12.922 1 95.69 73 LEU B C 1
ATOM 2147 O O . LEU B 1 73 ? -1.523 21.656 13.688 1 95.69 73 LEU B O 1
ATOM 2151 N N . PRO B 1 74 ? -2.465 19.703 13.289 1 94.88 74 PRO B N 1
ATOM 2152 C CA . PRO B 1 74 ? -2.756 19.531 14.711 1 94.88 74 PRO B CA 1
ATOM 2153 C C . PRO B 1 74 ? -1.509 19.219 15.539 1 94.88 74 PRO B C 1
ATOM 2155 O O . PRO B 1 74 ? -0.436 18.984 14.977 1 94.88 74 PRO B O 1
ATOM 2158 N N . PRO B 1 75 ? -1.633 19.328 16.859 1 91.81 75 PRO B N 1
ATOM 2159 C CA . PRO B 1 75 ? -0.486 18.906 17.672 1 91.81 75 PRO B CA 1
ATOM 2160 C C . PRO B 1 75 ? -0.112 17.453 17.453 1 91.81 75 PRO B C 1
ATOM 2162 O O . PRO B 1 75 ? -0.993 16.594 17.281 1 91.81 75 PRO B O 1
ATOM 2165 N N . ALA B 1 76 ? 1.225 17.219 17.422 1 92.31 76 ALA B N 1
ATOM 2166 C CA . ALA B 1 76 ? 1.668 15.828 17.359 1 92.31 76 ALA B CA 1
ATOM 2167 C C . ALA B 1 76 ? 1.229 15.055 18.594 1 92.31 76 ALA B C 1
ATOM 2169 O O . ALA B 1 76 ? 1.278 15.586 19.719 1 92.31 76 ALA B O 1
ATOM 2170 N N . GLU B 1 77 ? 0.85 13.844 18.391 1 89.88 77 GLU B N 1
ATOM 2171 C CA . GLU B 1 77 ? 0.32 13.062 19.5 1 89.88 77 GLU B CA 1
ATOM 2172 C C . GLU B 1 77 ? 1.369 12.094 20.047 1 89.88 77 GLU B C 1
ATOM 2174 O O . GLU B 1 77 ? 2.215 11.602 19.297 1 89.88 77 GLU B O 1
ATOM 2179 N N . ASP B 1 78 ? 1.196 11.852 21.281 1 89.38 78 ASP B N 1
ATOM 2180 C CA . ASP B 1 78 ? 2.01 10.82 21.922 1 89.38 78 ASP B CA 1
ATOM 2181 C C . ASP B 1 78 ? 1.431 9.43 21.672 1 89.38 78 ASP B C 1
ATOM 2183 O O . ASP B 1 78 ? 0.223 9.281 21.469 1 89.38 78 ASP B O 1
ATOM 2187 N N . PRO B 1 79 ? 2.352 8.43 21.719 1 90.56 79 PRO B N 1
ATOM 2188 C CA . PRO B 1 79 ? 1.812 7.074 21.625 1 90.56 79 PRO B CA 1
ATOM 2189 C C . PRO B 1 79 ? 0.933 6.707 22.812 1 90.56 79 PRO B C 1
ATOM 2191 O O . PRO B 1 79 ? 1.133 7.223 23.922 1 90.56 79 PRO B O 1
ATOM 2194 N N . VAL B 1 80 ? -0.044 5.879 22.625 1 88.38 80 VAL B N 1
ATOM 2195 C CA . VAL B 1 80 ? -0.974 5.469 23.672 1 88.38 80 VAL B CA 1
ATOM 2196 C C . VAL B 1 80 ? -0.591 4.082 24.188 1 88.38 80 VAL B C 1
ATOM 2198 O O . VAL B 1 80 ? -1.317 3.49 25 1 88.38 80 VAL B O 1
ATOM 2201 N N . GLY B 1 81 ? 0.527 3.449 23.828 1 91.94 81 GLY B N 1
ATOM 2202 C CA . GLY B 1 81 ? 1.073 2.16 24.234 1 91.94 81 GLY B CA 1
ATOM 2203 C C . GLY B 1 81 ? 2.576 2.068 24.047 1 91.94 81 GLY B C 1
ATOM 2204 O O . GLY B 1 81 ? 3.248 3.086 23.859 1 91.94 81 GLY B O 1
ATOM 2205 N N . PRO B 1 82 ? 3.17 0.829 24.172 1 94.81 82 PRO B N 1
ATOM 2206 C CA . PRO B 1 82 ? 4.621 0.64 24.094 1 94.81 82 PRO B CA 1
ATOM 2207 C C . PRO B 1 82 ? 5.129 0.638 22.641 1 94.81 82 PRO B C 1
ATOM 2209 O O . PRO B 1 82 ? 5.676 -0.367 22.188 1 94.81 82 PRO B O 1
ATOM 2212 N N . TYR B 1 83 ? 4.926 1.68 21.984 1 95.56 83 TYR B N 1
ATOM 2213 C CA . TYR B 1 83 ? 5.414 1.917 20.641 1 95.56 83 TYR B CA 1
ATOM 2214 C C . TYR B 1 83 ? 5.855 3.365 20.453 1 95.56 83 TYR B C 1
ATOM 2216 O O . TYR B 1 83 ? 5.719 4.176 21.375 1 95.56 83 TYR B O 1
ATOM 2224 N N . ARG B 1 84 ? 6.555 3.701 19.344 1 95.25 84 ARG B N 1
ATOM 2225 C CA . ARG B 1 84 ? 6.848 5.07 18.922 1 95.25 84 ARG B CA 1
ATOM 2226 C C . ARG B 1 84 ? 5.934 5.504 17.781 1 95.25 84 ARG B C 1
ATOM 2228 O O . ARG B 1 84 ? 5.543 4.684 16.953 1 95.25 84 ARG B O 1
ATOM 2235 N N . LYS B 1 85 ? 5.617 6.75 17.703 1 96.06 85 LYS B N 1
ATOM 2236 C CA . LYS B 1 85 ? 4.773 7.266 16.641 1 96.06 85 LYS B CA 1
ATOM 2237 C C . LYS B 1 85 ? 5.496 7.219 15.297 1 96.06 85 LYS B C 1
ATOM 2239 O O . LYS B 1 85 ? 4.859 7.152 14.242 1 96.06 85 LYS B O 1
ATOM 2244 N N . ALA B 1 86 ? 6.785 7.363 15.406 1 97.5 86 ALA B N 1
ATOM 2245 C CA . ALA B 1 86 ? 7.625 7.227 14.219 1 97.5 86 ALA B CA 1
ATOM 2246 C C . ALA B 1 86 ? 9.055 6.848 14.602 1 97.5 86 ALA B C 1
ATOM 2248 O O . ALA B 1 86 ? 9.523 7.176 15.695 1 97.5 86 ALA B O 1
ATOM 2249 N N . ILE B 1 87 ? 9.766 6.152 13.758 1 95.94 87 ILE B N 1
ATOM 2250 C CA . ILE B 1 87 ? 11.156 5.793 13.969 1 95.94 87 ILE B CA 1
ATOM 2251 C C . ILE B 1 87 ? 11.953 6.047 12.695 1 95.94 87 ILE B C 1
ATOM 2253 O O . ILE B 1 87 ? 11.5 5.715 11.594 1 95.94 87 ILE B O 1
ATOM 2257 N N . TYR B 1 88 ? 13.062 6.648 12.828 1 95.88 88 TYR B N 1
ATOM 2258 C CA . TYR B 1 88 ? 13.977 6.965 11.734 1 95.88 88 TYR B CA 1
ATOM 2259 C C . TYR B 1 88 ? 15.133 5.973 11.68 1 95.88 88 TYR B C 1
ATOM 2261 O O . TYR B 1 88 ? 15.766 5.695 12.703 1 95.88 88 TYR B O 1
ATOM 2269 N N . CYS B 1 89 ? 15.336 5.363 10.547 1 94.5 89 CYS B N 1
ATOM 2270 C CA . CYS B 1 89 ? 16.484 4.5 10.297 1 94.5 89 CYS B CA 1
ATOM 2271 C C . CYS B 1 89 ? 17.578 5.242 9.531 1 94.5 89 CYS B C 1
ATOM 2273 O O . CYS B 1 89 ? 17.5 5.371 8.305 1 94.5 89 CYS B O 1
ATOM 2275 N N . PRO B 1 90 ? 18.672 5.609 10.195 1 92.19 90 PRO B N 1
ATOM 2276 C CA . PRO B 1 90 ? 19.688 6.453 9.555 1 92.19 90 PRO B CA 1
ATOM 2277 C C . PRO B 1 90 ? 20.375 5.762 8.391 1 92.19 90 PRO B C 1
ATOM 2279 O O . PRO B 1 90 ? 20.734 6.41 7.402 1 92.19 90 PRO B O 1
ATOM 2282 N N . VAL B 1 91 ? 20.562 4.457 8.445 1 91.94 91 VAL B N 1
ATOM 2283 C CA . VAL B 1 91 ? 21.312 3.725 7.434 1 91.94 91 VAL B CA 1
ATOM 2284 C C . VAL B 1 91 ? 20.562 3.746 6.109 1 91.94 91 VAL B C 1
ATOM 2286 O O . VAL B 1 91 ? 21.156 3.967 5.051 1 91.94 91 VAL B O 1
ATOM 2289 N N . SER B 1 92 ? 19.281 3.639 6.133 1 93.94 92 SER B N 1
ATOM 2290 C CA . SER B 1 92 ? 18.469 3.604 4.918 1 93.94 92 SER B CA 1
ATOM 2291 C C . SER B 1 92 ? 17.828 4.957 4.641 1 93.94 92 SER B C 1
ATOM 2293 O O . SER B 1 92 ? 17.25 5.172 3.568 1 93.94 92 SER B O 1
ATOM 2295 N N . GLN B 1 93 ? 17.875 5.887 5.598 1 96.75 93 GLN B N 1
ATOM 2296 C CA . GLN B 1 93 ? 17.219 7.191 5.566 1 96.75 93 GLN B CA 1
ATOM 2297 C C . GLN B 1 93 ? 15.703 7.039 5.438 1 96.75 93 GLN B C 1
ATOM 2299 O O . GLN B 1 93 ? 15.055 7.844 4.766 1 96.75 93 GLN B O 1
ATOM 2304 N N . MET B 1 94 ? 15.188 5.965 5.93 1 97.56 94 MET B N 1
ATOM 2305 C CA . MET B 1 94 ? 13.742 5.746 5.918 1 97.56 94 MET B CA 1
ATOM 2306 C C . MET B 1 94 ? 13.133 6.051 7.281 1 97.56 94 MET B C 1
ATOM 2308 O O . MET B 1 94 ? 13.773 5.828 8.312 1 97.56 94 MET B O 1
ATOM 2312 N N . LEU B 1 95 ? 12.031 6.578 7.289 1 97.88 95 LEU B N 1
ATOM 2313 C CA . LEU B 1 95 ? 11.234 6.855 8.477 1 97.88 95 LEU B CA 1
ATOM 2314 C C . LEU B 1 95 ? 9.898 6.125 8.414 1 97.88 95 LEU B C 1
ATOM 2316 O O . LEU B 1 95 ? 9.18 6.211 7.414 1 97.88 95 LEU B O 1
ATOM 2320 N N . PHE B 1 96 ? 9.586 5.344 9.469 1 98 96 PHE B N 1
ATOM 2321 C CA . PHE B 1 96 ? 8.359 4.562 9.594 1 98 96 PHE B CA 1
ATOM 2322 C C . PHE B 1 96 ? 7.418 5.195 10.609 1 98 96 PHE B C 1
ATOM 2324 O O . PHE B 1 96 ? 7.84 5.578 11.703 1 98 96 PHE B O 1
ATOM 2331 N N . THR B 1 97 ? 6.152 5.289 10.266 1 98.38 97 THR B N 1
ATOM 2332 C CA . THR B 1 97 ? 5.188 5.809 11.227 1 98.38 97 THR B CA 1
ATOM 2333 C C . THR B 1 97 ? 4.258 4.699 11.719 1 98.38 97 THR B C 1
ATOM 2335 O O . THR B 1 97 ? 4.094 3.68 11.039 1 98.38 97 THR B O 1
ATOM 2338 N N . SER B 1 98 ? 3.744 4.957 12.891 1 97.5 98 SER B N 1
ATOM 2339 C CA . SER B 1 98 ? 2.617 4.156 13.359 1 97.5 98 SER B CA 1
ATOM 2340 C C . SER B 1 98 ? 1.309 4.625 12.734 1 97.5 98 SER B C 1
ATOM 2342 O O . SER B 1 98 ? 1.275 5.645 12.039 1 97.5 98 SER B O 1
ATOM 2344 N N . THR B 1 99 ? 0.264 3.871 12.984 1 96.81 99 THR B N 1
ATOM 2345 C CA . THR B 1 99 ? -1.065 4.191 12.477 1 96.81 99 THR B CA 1
ATOM 2346 C C . THR B 1 99 ? -1.554 5.52 13.047 1 96.81 99 THR B C 1
ATOM 2348 O O . THR B 1 99 ? -1.379 5.793 14.242 1 96.81 99 THR B O 1
ATOM 2351 N N . HIS B 1 100 ? -2.148 6.355 12.234 1 98 100 HIS B N 1
ATOM 2352 C CA . HIS B 1 100 ? -2.875 7.562 12.609 1 98 100 HIS B CA 1
ATOM 2353 C C . HIS B 1 100 ? -4.336 7.484 12.18 1 98 100 HIS B C 1
ATOM 2355 O O . HIS B 1 100 ? -4.629 7.285 10.992 1 98 100 HIS B O 1
ATOM 2361 N N . VAL B 1 101 ? -5.199 7.719 13.086 1 97.62 101 VAL B N 1
ATOM 2362 C CA . VAL B 1 101 ? -6.629 7.527 12.859 1 97.62 101 VAL B CA 1
ATOM 2363 C C . VAL B 1 101 ? -7.277 8.859 12.5 1 97.62 101 VAL B C 1
ATOM 2365 O O . VAL B 1 101 ? -6.859 9.914 13 1 97.62 101 VAL B O 1
ATOM 2368 N N . GLY B 1 102 ? -8.312 8.781 11.648 1 97.88 102 GLY B N 1
ATOM 2369 C CA . GLY B 1 102 ? -9.078 9.977 11.312 1 97.88 102 GLY B CA 1
ATOM 2370 C C . GLY B 1 102 ? -9.836 10.547 12.5 1 97.88 102 GLY B C 1
ATOM 2371 O O . GLY B 1 102 ? -10.484 9.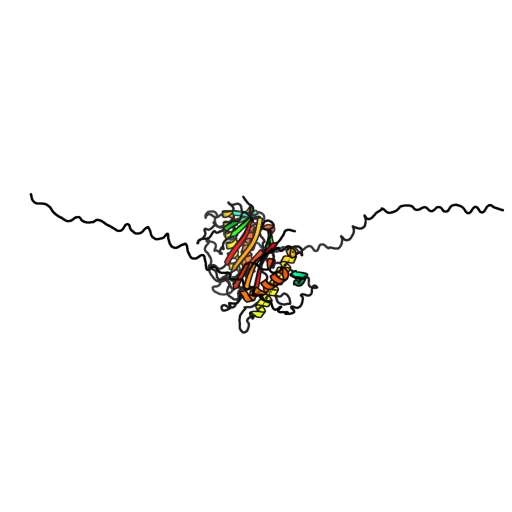812 13.242 1 97.88 102 GLY B O 1
ATOM 2372 N N . THR B 1 103 ? -9.734 11.883 12.68 1 96.5 103 THR B N 1
ATOM 2373 C CA . THR B 1 103 ? -10.391 12.578 13.781 1 96.5 103 THR B CA 1
ATOM 2374 C C . THR B 1 103 ? -11.367 13.625 13.258 1 96.5 103 THR B C 1
ATOM 2376 O O . THR B 1 103 ? -11.336 13.969 12.07 1 96.5 103 THR B O 1
ATOM 2379 N N . ASP B 1 104 ? -12.188 14.008 14.141 1 95.31 104 ASP B N 1
ATOM 2380 C CA . ASP B 1 104 ? -13.039 15.148 13.789 1 95.31 104 ASP B CA 1
ATOM 2381 C C . ASP B 1 104 ? -12.297 16.469 13.984 1 95.31 104 ASP B C 1
ATOM 2383 O O . ASP B 1 104 ? -11.078 16.484 14.188 1 95.31 104 ASP B O 1
ATOM 2387 N N . GLU B 1 105 ? -12.992 17.562 13.859 1 90.12 105 GLU B N 1
ATOM 2388 C CA . GLU B 1 105 ? -12.375 18.891 13.93 1 90.12 105 GLU B CA 1
ATOM 2389 C C . GLU B 1 105 ? -11.836 19.188 15.328 1 90.12 105 GLU B C 1
ATOM 2391 O O . GLU B 1 105 ? -10.953 20.016 15.492 1 90.12 105 GLU B O 1
ATOM 2396 N N . GLY B 1 106 ? -12.352 18.484 16.344 1 89.56 106 GLY B N 1
ATOM 2397 C CA . GLY B 1 106 ? -11.891 18.625 17.719 1 89.56 106 GLY B CA 1
ATOM 2398 C C . GLY B 1 106 ? -10.781 17.641 18.062 1 89.56 106 GLY B C 1
ATOM 2399 O O . GLY B 1 106 ? -10.414 17.5 19.234 1 89.56 106 GLY B O 1
ATOM 2400 N N . ASN B 1 107 ? -10.297 16.859 17.078 1 89.69 107 ASN B N 1
ATOM 2401 C CA . ASN B 1 107 ? -9.195 15.914 17.203 1 89.69 107 ASN B CA 1
ATOM 2402 C C . ASN B 1 107 ? -9.633 14.641 17.906 1 89.69 107 ASN B C 1
ATOM 2404 O O . ASN B 1 107 ? -8.797 13.914 18.453 1 89.69 107 ASN B O 1
ATOM 2408 N N . ALA B 1 108 ? -10.914 14.461 17.984 1 94.06 108 ALA B N 1
ATOM 2409 C CA . ALA B 1 108 ? -11.406 13.203 18.516 1 94.06 108 ALA B CA 1
ATOM 2410 C C . ALA B 1 108 ? -11.492 12.133 17.438 1 94.06 108 ALA B C 1
ATOM 2412 O O . ALA B 1 108 ? -11.969 12.406 16.328 1 94.06 108 ALA B O 1
ATOM 2413 N N . ILE B 1 109 ? -11.062 10.938 17.844 1 95.56 109 ILE B N 1
ATOM 2414 C CA . ILE B 1 109 ? -11.125 9.82 16.891 1 95.56 109 ILE B CA 1
ATOM 2415 C C . ILE B 1 109 ? -12.578 9.562 16.5 1 95.56 109 ILE B C 1
ATOM 2417 O O . ILE B 1 109 ? -13.453 9.477 17.375 1 95.56 109 ILE B O 1
ATOM 2421 N N . VAL B 1 110 ? -12.852 9.469 15.242 1 97.56 110 VAL B N 1
ATOM 2422 C CA . VAL B 1 110 ? -14.195 9.172 14.766 1 97.56 110 VAL B CA 1
ATOM 2423 C C . VAL B 1 110 ? -14.359 7.672 14.562 1 97.56 110 VAL B C 1
ATOM 2425 O O . VAL B 1 110 ? -13.633 7.066 13.766 1 97.56 110 VAL B O 1
ATOM 2428 N N . ARG B 1 111 ? -15.273 7.125 15.258 1 97.38 111 ARG B N 1
ATOM 2429 C CA . ARG B 1 111 ? -15.562 5.695 15.164 1 97.38 111 ARG B CA 1
ATOM 2430 C C . ARG B 1 111 ? -16.766 5.434 14.273 1 97.38 111 ARG B C 1
ATOM 2432 O O . ARG B 1 111 ? -17.594 6.324 14.062 1 97.38 111 ARG B O 1
ATOM 2439 N N . GLY B 1 112 ? -16.875 4.125 13.82 1 97.25 112 GLY B N 1
ATOM 2440 C CA . GLY B 1 112 ? -17.984 3.721 12.992 1 97.25 112 GLY B CA 1
ATOM 2441 C C . GLY B 1 112 ? -17.562 2.988 11.734 1 97.25 112 GLY B C 1
ATOM 2442 O O . GLY B 1 112 ? -16.359 2.848 11.461 1 97.25 112 GLY B O 1
ATOM 2443 N N . ARG B 1 113 ? -18.625 2.521 11.008 1 97.88 113 ARG B N 1
ATOM 2444 C CA . ARG B 1 113 ? -18.359 1.792 9.766 1 97.88 113 ARG B CA 1
ATOM 2445 C C . ARG B 1 113 ? -18.703 2.646 8.547 1 97.88 113 ARG B C 1
ATOM 2447 O O . ARG B 1 113 ? -19.672 3.398 8.562 1 97.88 113 ARG B O 1
ATOM 2454 N N . VAL B 1 114 ? -17.906 2.502 7.562 1 98.5 114 VAL B N 1
ATOM 2455 C CA . VAL B 1 114 ? -18.047 3.287 6.344 1 98.5 114 VAL B CA 1
ATOM 2456 C C . VAL B 1 114 ? -18.938 2.539 5.352 1 98.5 114 VAL B C 1
ATOM 2458 O O . VAL B 1 114 ? -18.766 1.34 5.129 1 98.5 114 VAL B O 1
ATOM 2461 N N . GLY B 1 115 ? -19.844 3.109 4.773 1 97.56 115 GLY B N 1
ATOM 2462 C CA . GLY B 1 115 ? -20.766 2.564 3.785 1 97.56 115 GLY B CA 1
ATOM 2463 C C . GLY B 1 115 ? -21.922 3.482 3.484 1 97.56 115 GLY B C 1
ATOM 2464 O O . GLY B 1 115 ? -21.953 4.637 3.922 1 97.56 115 GLY B O 1
ATOM 2465 N N . GLU B 1 116 ? -22.766 2.988 2.613 1 95.19 116 GLU B N 1
ATOM 2466 C CA . GLU B 1 116 ? -24 3.711 2.303 1 95.19 116 GLU B CA 1
ATOM 2467 C C . GLU B 1 116 ? -25.141 3.26 3.201 1 95.19 116 GLU B C 1
ATOM 2469 O O . GLU B 1 116 ? -25.297 2.066 3.463 1 95.19 116 GLU B O 1
ATOM 2474 N N . GLY B 1 117 ? -25.875 4.18 3.771 1 93.44 117 GLY B N 1
ATOM 2475 C CA . GLY B 1 117 ? -27.047 3.83 4.57 1 93.44 117 GLY B CA 1
ATOM 2476 C C . GLY B 1 117 ? -27.094 4.559 5.898 1 93.44 117 GLY B C 1
ATOM 2477 O O . GLY B 1 117 ? -26.172 5.297 6.246 1 93.44 117 GLY B O 1
ATOM 2478 N N . GLU B 1 118 ? -28.219 4.328 6.617 1 93.81 118 GLU B N 1
ATOM 2479 C CA . GLU B 1 118 ? -28.438 4.988 7.902 1 93.81 118 GLU B CA 1
ATOM 2480 C C . GLU B 1 118 ? -27.484 4.465 8.969 1 93.81 118 GLU B C 1
ATOM 2482 O O . GLU B 1 118 ? -27.266 3.256 9.078 1 93.81 118 GLU B O 1
ATOM 2487 N N . GLY B 1 119 ? -26.938 5.402 9.727 1 96.44 119 GLY B N 1
ATOM 2488 C CA . GLY B 1 119 ? -26.078 5.031 10.828 1 96.44 119 GLY B CA 1
ATOM 2489 C C . GLY B 1 119 ? -24.641 4.758 10.406 1 96.44 119 GLY B C 1
ATOM 2490 O O . GLY B 1 119 ? -23.781 4.449 11.242 1 96.44 119 GLY B O 1
ATOM 2491 N N . LEU B 1 120 ? -24.406 4.816 9.125 1 97.88 120 LEU B N 1
ATOM 2492 C CA . LEU B 1 120 ? -23.062 4.566 8.586 1 97.88 120 LEU B CA 1
ATOM 2493 C C . LEU B 1 120 ? -22.359 5.875 8.242 1 97.88 120 LEU B C 1
ATOM 2495 O O . LEU B 1 120 ? -23.016 6.918 8.125 1 97.88 120 LEU B O 1
ATOM 2499 N N . ILE B 1 121 ? -21.078 5.809 8.273 1 98.25 121 ILE B N 1
ATOM 2500 C CA . ILE B 1 121 ? -20.281 6.941 7.812 1 98.25 121 ILE B CA 1
ATOM 2501 C C . ILE B 1 121 ? -20.234 6.945 6.285 1 98.25 121 ILE B C 1
ATOM 2503 O O . ILE B 1 121 ? -19.75 5.988 5.672 1 98.25 121 ILE B O 1
ATOM 2507 N N . ALA B 1 122 ? -20.641 8.023 5.656 1 98.19 122 ALA B N 1
ATOM 2508 C CA . ALA B 1 122 ? -20.641 8.125 4.199 1 98.19 122 ALA B CA 1
ATOM 2509 C C . ALA B 1 122 ? -19.219 8.164 3.652 1 98.19 122 ALA B C 1
ATOM 2511 O O . ALA B 1 122 ? -18.328 8.734 4.277 1 98.19 122 ALA B O 1
ATOM 2512 N N . PRO B 1 123 ? -19.031 7.613 2.422 1 98 123 PRO B N 1
ATOM 2513 C CA . PRO B 1 123 ? -17.688 7.602 1.83 1 98 123 PRO B CA 1
ATOM 2514 C C . PRO B 1 123 ? -17.078 9 1.742 1 98 123 PRO B C 1
ATOM 2516 O O . PRO B 1 123 ? -15.875 9.156 1.96 1 98 123 PRO B O 1
ATOM 2519 N N . GLU B 1 124 ? -17.859 9.984 1.479 1 97.94 124 GLU B N 1
ATOM 2520 C CA . GLU B 1 124 ? -17.344 11.352 1.381 1 97.94 124 GLU B CA 1
ATOM 2521 C C . GLU B 1 124 ? -16.812 11.844 2.725 1 97.94 124 GLU B C 1
ATOM 2523 O O . GLU B 1 124 ? -15.781 12.516 2.779 1 97.94 124 GLU B O 1
ATOM 2528 N N . ARG B 1 125 ? -17.516 11.539 3.734 1 98.31 125 ARG B N 1
ATOM 2529 C CA . ARG B 1 125 ? -17.047 11.883 5.074 1 98.31 125 ARG B CA 1
ATOM 2530 C C . ARG B 1 125 ? -15.789 11.094 5.434 1 98.31 125 ARG B C 1
ATOM 2532 O O . ARG B 1 125 ? -14.867 11.625 6.059 1 98.31 125 ARG B O 1
ATOM 2539 N N . ALA B 1 126 ? -15.742 9.859 5.062 1 98.69 126 ALA B N 1
ATOM 2540 C CA . ALA B 1 126 ? -14.57 9.023 5.309 1 98.69 126 ALA B CA 1
ATOM 2541 C C . ALA B 1 126 ? -13.336 9.594 4.621 1 98.69 126 ALA B C 1
ATOM 2543 O O . ALA B 1 126 ? -12.227 9.516 5.152 1 98.69 126 ALA B O 1
ATOM 2544 N N . LYS B 1 127 ? -13.531 10.125 3.449 1 98.69 127 LYS B N 1
ATOM 2545 C CA . LYS B 1 127 ? -12.43 10.773 2.75 1 98.69 127 LYS B CA 1
ATOM 2546 C C . LYS B 1 127 ? -11.891 11.961 3.545 1 98.69 127 LYS B C 1
ATOM 2548 O O . LYS B 1 127 ? -10.68 12.18 3.609 1 98.69 127 LYS B O 1
ATOM 2553 N N . VAL B 1 128 ? -12.781 12.703 4.172 1 98.62 128 VAL B N 1
ATOM 2554 C CA . VAL B 1 128 ? -12.375 13.82 5.02 1 98.62 128 VAL B CA 1
ATOM 2555 C C . VAL B 1 128 ? -11.594 13.297 6.223 1 98.62 128 VAL B C 1
ATOM 2557 O O . VAL B 1 128 ? -10.586 13.891 6.621 1 98.62 128 VAL B O 1
ATOM 2560 N N . LEU B 1 129 ? -12.039 12.211 6.746 1 98.69 129 LEU B N 1
ATOM 2561 C CA . LEU B 1 129 ? -11.336 11.609 7.871 1 98.69 129 LEU B CA 1
ATOM 2562 C C . LEU B 1 129 ? -9.938 11.156 7.453 1 98.69 129 LEU B C 1
ATOM 2564 O O . LEU B 1 129 ? -8.984 11.281 8.227 1 98.69 129 LEU B O 1
ATOM 2568 N N . ALA B 1 130 ? -9.805 10.633 6.238 1 98.75 130 ALA B N 1
ATOM 2569 C CA . ALA B 1 130 ? -8.492 10.273 5.711 1 98.75 130 ALA B CA 1
ATOM 2570 C C . ALA B 1 130 ? -7.598 11.5 5.574 1 98.75 130 ALA B C 1
ATOM 2572 O O . ALA B 1 130 ? -6.395 11.43 5.832 1 98.75 130 ALA B O 1
ATOM 2573 N N . ARG B 1 131 ? -8.18 12.609 5.172 1 98.62 131 ARG B N 1
ATOM 2574 C CA . ARG B 1 131 ? -7.445 13.867 5.117 1 98.62 131 ARG B CA 1
ATOM 2575 C C . ARG B 1 131 ? -6.91 14.25 6.492 1 98.62 131 ARG B C 1
ATOM 2577 O O . ARG B 1 131 ? -5.746 14.625 6.633 1 98.62 131 ARG B O 1
ATOM 2584 N N . HIS B 1 132 ? -7.75 14.141 7.453 1 98.31 132 HIS B N 1
ATOM 2585 C CA . HIS B 1 132 ? -7.332 14.484 8.805 1 98.31 132 HIS B CA 1
ATOM 2586 C C . HIS B 1 132 ? -6.234 13.547 9.297 1 98.31 132 HIS B C 1
ATOM 2588 O O . HIS B 1 132 ? -5.309 13.984 9.992 1 98.31 132 HIS B O 1
ATOM 2594 N N . ALA B 1 133 ? -6.309 12.281 8.992 1 98.44 133 ALA B N 1
ATOM 2595 C CA . ALA B 1 133 ? -5.219 11.352 9.305 1 98.44 133 ALA B CA 1
ATOM 2596 C C . ALA B 1 133 ? -3.916 11.797 8.648 1 98.44 133 ALA B C 1
ATOM 2598 O O . ALA B 1 133 ? -2.846 11.703 9.25 1 98.44 133 ALA B O 1
ATOM 2599 N N . GLY B 1 134 ? -4.035 12.242 7.391 1 98.56 134 GLY B N 1
ATOM 2600 C CA . GLY B 1 134 ? -2.873 12.758 6.691 1 98.56 134 GLY B CA 1
ATOM 2601 C C . GLY B 1 134 ? -2.236 13.945 7.387 1 98.56 134 GLY B C 1
ATOM 2602 O O . GLY B 1 134 ? -1.013 14.023 7.504 1 98.56 134 GLY B O 1
ATOM 2603 N N . LEU B 1 135 ? -3.023 14.875 7.84 1 98 135 LEU B N 1
ATOM 2604 C CA . LEU B 1 135 ? -2.512 16.047 8.555 1 98 135 LEU B CA 1
ATOM 2605 C C . LEU B 1 135 ? -1.839 15.625 9.859 1 98 135 LEU B C 1
ATOM 2607 O O . LEU B 1 135 ? -0.812 16.188 10.242 1 98 135 LEU B O 1
ATOM 2611 N N . ARG B 1 136 ? -2.393 14.641 10.492 1 97.69 136 ARG B N 1
ATOM 2612 C CA . ARG B 1 136 ? -1.803 14.125 11.727 1 97.69 136 ARG B CA 1
ATOM 2613 C C . ARG B 1 136 ? -0.475 13.43 11.445 1 97.69 136 ARG B C 1
ATOM 2615 O O . ARG B 1 136 ? 0.463 13.531 12.242 1 97.69 136 ARG B O 1
ATOM 2622 N N . LEU B 1 137 ? -0.408 12.727 10.352 1 98.31 137 LEU B N 1
ATOM 2623 C CA . LEU B 1 137 ? 0.852 12.117 9.938 1 98.31 137 LEU B CA 1
ATOM 2624 C C . LEU B 1 137 ? 1.915 13.188 9.703 1 98.31 137 LEU B C 1
ATOM 2626 O O . LEU B 1 137 ? 3.064 13.031 10.117 1 98.31 137 LEU B O 1
ATOM 2630 N N . LEU B 1 138 ? 1.513 14.297 9.07 1 98.31 138 LEU B N 1
ATOM 2631 C CA . LEU B 1 138 ? 2.445 15.391 8.836 1 98.31 138 LEU B CA 1
ATOM 2632 C C . LEU B 1 138 ? 2.922 15.984 10.156 1 98.31 138 LEU B C 1
ATOM 2634 O O . LEU B 1 138 ? 4.094 16.344 10.297 1 98.31 138 LEU B O 1
ATOM 2638 N N . ALA B 1 139 ? 2.006 16.094 11.094 1 97.69 139 ALA B N 1
ATOM 2639 C CA . ALA B 1 139 ? 2.381 16.609 12.406 1 97.69 139 ALA B CA 1
ATOM 2640 C C . ALA B 1 139 ? 3.43 15.711 13.062 1 97.69 139 ALA B C 1
ATOM 2642 O O . ALA B 1 139 ? 4.387 16.203 13.664 1 97.69 139 ALA B O 1
ATOM 2643 N N . THR B 1 140 ? 3.225 14.438 12.977 1 97.75 140 THR B N 1
ATOM 2644 C CA . THR B 1 140 ? 4.184 13.477 13.523 1 97.75 140 THR B CA 1
ATOM 2645 C C . THR B 1 140 ? 5.535 13.617 12.828 1 97.75 140 THR B C 1
ATOM 2647 O O . THR B 1 140 ? 6.574 13.68 13.492 1 97.75 140 THR B O 1
ATOM 2650 N N . LEU B 1 141 ? 5.531 13.664 11.492 1 97.88 141 LEU B N 1
ATOM 2651 C CA . LEU B 1 141 ? 6.773 13.828 10.742 1 97.88 141 LEU B CA 1
ATOM 2652 C C . LEU B 1 141 ? 7.473 15.125 11.133 1 97.88 141 LEU B C 1
ATOM 2654 O O . LEU B 1 141 ? 8.688 15.141 11.352 1 97.88 141 LEU B O 1
ATOM 2658 N N . HIS B 1 142 ? 6.68 16.203 11.195 1 97 142 HIS B N 1
ATOM 2659 C CA . HIS B 1 142 ? 7.199 17.5 11.594 1 97 142 HIS B CA 1
ATOM 2660 C C . HIS B 1 142 ? 7.887 17.438 12.953 1 97 142 HIS B C 1
ATOM 2662 O O . HIS B 1 142 ? 8.977 17.984 13.133 1 97 142 HIS B O 1
ATOM 2668 N N . SER B 1 143 ? 7.285 16.766 13.812 1 95.25 143 SER B N 1
ATOM 2669 C CA . SER B 1 143 ? 7.812 16.641 15.172 1 95.25 143 SER B CA 1
ATOM 2670 C C . SER B 1 143 ? 9.102 15.836 15.195 1 95.25 143 SER B C 1
ATOM 2672 O O . SER B 1 143 ? 10.094 16.25 15.797 1 95.25 143 SER B O 1
ATOM 2674 N N . VAL B 1 144 ? 9.18 14.734 14.531 1 95.31 144 VAL B N 1
ATOM 2675 C CA . VAL B 1 144 ? 10.305 13.805 14.648 1 95.31 144 VAL B CA 1
ATOM 2676 C C . VAL B 1 144 ? 11.469 14.297 13.781 1 95.31 144 VAL B C 1
ATOM 2678 O O . VAL B 1 144 ? 12.609 13.859 13.969 1 95.31 144 VAL B O 1
ATOM 2681 N N . LEU B 1 145 ? 11.148 15.156 12.859 1 96.12 145 LEU B N 1
ATOM 2682 C CA . LEU B 1 145 ? 12.188 15.703 11.984 1 96.12 145 LEU B CA 1
ATOM 2683 C C . LEU B 1 145 ? 12.594 17.094 12.438 1 96.12 145 LEU B C 1
ATOM 2685 O O . LEU B 1 145 ? 12.977 17.938 11.609 1 96.12 145 LEU B O 1
ATOM 2689 N N . ASP B 1 146 ? 12.367 17.438 13.695 1 93.69 146 ASP B N 1
ATOM 2690 C CA . ASP B 1 146 ? 12.82 18.656 14.352 1 93.69 146 ASP B CA 1
ATOM 2691 C C . ASP B 1 146 ? 12.203 19.891 13.695 1 93.69 146 ASP B C 1
ATOM 2693 O O . ASP B 1 146 ? 12.875 20.906 13.508 1 93.69 146 ASP B O 1
ATOM 2697 N N . GLY B 1 147 ? 11.023 19.734 13.211 1 94.06 147 GLY B N 1
ATOM 2698 C CA . GLY B 1 147 ? 10.258 20.859 12.703 1 94.06 147 GLY B CA 1
ATOM 2699 C C . GLY B 1 147 ? 10.523 21.156 11.242 1 94.06 147 GLY B C 1
ATOM 2700 O O . GLY B 1 147 ? 10.078 22.172 10.711 1 94.06 147 GLY B O 1
ATOM 2701 N N . ASP B 1 148 ? 11.266 20.25 10.539 1 95 148 ASP B N 1
ATOM 2702 C CA . ASP B 1 148 ? 11.664 20.516 9.164 1 95 148 ASP B CA 1
ATOM 2703 C C . ASP B 1 148 ? 11.117 19.453 8.211 1 95 148 ASP B C 1
ATOM 2705 O O . ASP B 1 148 ? 11.82 18.5 7.875 1 95 148 ASP B O 1
ATOM 2709 N N . LEU B 1 149 ? 9.969 19.641 7.66 1 96.75 149 LEU B N 1
ATOM 2710 C CA . LEU B 1 149 ? 9.32 18.703 6.754 1 96.75 149 LEU B CA 1
ATOM 2711 C C . LEU B 1 149 ? 10.047 18.641 5.414 1 96.75 149 LEU B C 1
ATOM 2713 O O . LEU B 1 149 ? 9.844 17.719 4.633 1 96.75 149 LEU B O 1
ATOM 2717 N N . SER B 1 150 ? 10.852 19.672 5.184 1 95.5 150 SER B N 1
ATOM 2718 C CA . SER B 1 150 ? 11.57 19.688 3.91 1 95.5 150 SER B CA 1
ATOM 2719 C C . SER B 1 150 ? 12.594 18.562 3.832 1 95.5 150 SER B C 1
ATOM 2721 O O . SER B 1 150 ? 13.102 18.266 2.754 1 95.5 150 SER B O 1
ATOM 2723 N N . ARG B 1 151 ? 12.859 17.938 4.93 1 96.94 151 ARG B N 1
ATOM 2724 C CA . ARG B 1 151 ? 13.766 16.797 4.953 1 96.94 151 ARG B CA 1
ATOM 2725 C C . ARG B 1 151 ? 13.141 15.586 4.285 1 96.94 151 ARG B C 1
ATOM 2727 O O . ARG B 1 151 ? 13.844 14.648 3.902 1 96.94 151 ARG B O 1
ATOM 2734 N N . VAL B 1 152 ? 11.828 15.555 4.23 1 98 152 VAL B N 1
ATOM 2735 C CA . VAL B 1 152 ? 11.188 14.469 3.51 1 98 152 VAL B CA 1
ATOM 2736 C C . VAL B 1 152 ? 11.484 14.586 2.018 1 98 152 VAL B C 1
ATOM 2738 O O . VAL B 1 152 ? 11.117 15.578 1.383 1 98 152 VAL B O 1
ATOM 2741 N N . SER B 1 153 ? 12.102 13.586 1.466 1 97.94 153 SER B N 1
ATOM 2742 C CA . SER B 1 153 ? 12.547 13.664 0.077 1 97.94 153 SER B CA 1
ATOM 2743 C C . SER B 1 153 ? 11.688 12.781 -0.828 1 97.94 153 SER B C 1
ATOM 2745 O O . SER B 1 153 ? 11.734 12.914 -2.053 1 97.94 153 SER B O 1
ATOM 2747 N N . GLN B 1 154 ? 10.938 11.828 -0.212 1 98.44 154 GLN B N 1
ATOM 2748 C CA . GLN B 1 154 ? 10.078 10.961 -1.003 1 98.44 154 GLN B CA 1
ATOM 2749 C C . GLN B 1 154 ? 9.109 10.188 -0.111 1 98.44 154 GLN B C 1
ATOM 2751 O O . GLN B 1 154 ? 9.523 9.547 0.859 1 98.44 154 GLN B O 1
ATOM 2756 N N . VAL B 1 155 ? 7.852 10.312 -0.386 1 98.69 155 VAL B N 1
ATOM 2757 C CA . VAL B 1 155 ? 6.922 9.312 0.139 1 98.69 155 VAL B CA 1
ATOM 2758 C C . VAL B 1 155 ? 7.141 7.98 -0.569 1 98.69 155 VAL B C 1
ATOM 2760 O O . VAL B 1 155 ? 7.094 7.906 -1.799 1 98.69 155 VAL B O 1
ATOM 2763 N N . LEU B 1 156 ? 7.406 6.93 0.21 1 98.56 156 LEU B N 1
ATOM 2764 C CA . LEU B 1 156 ? 7.695 5.629 -0.386 1 98.56 156 LEU B CA 1
ATOM 2765 C C . LEU B 1 156 ? 6.441 4.762 -0.429 1 98.56 156 LEU B C 1
ATOM 2767 O O . LEU B 1 156 ? 6.145 4.145 -1.454 1 98.56 156 LEU B O 1
ATOM 2771 N N . LYS B 1 157 ? 5.695 4.719 0.663 1 98.69 157 LYS B N 1
ATOM 2772 C CA . LYS B 1 157 ? 4.535 3.834 0.737 1 98.69 157 LYS B CA 1
ATOM 2773 C C . LYS B 1 157 ? 3.48 4.391 1.689 1 98.69 157 LYS B C 1
ATOM 2775 O O . LYS B 1 157 ? 3.791 4.746 2.828 1 98.69 157 LYS B O 1
ATOM 2780 N N . LEU B 1 158 ? 2.27 4.492 1.208 1 98.81 158 LEU B N 1
ATOM 2781 C CA . LEU B 1 158 ? 1.092 4.816 2.004 1 98.81 158 LEU B CA 1
ATOM 2782 C C . LEU B 1 158 ? 0.204 3.592 2.188 1 98.81 158 LEU B C 1
ATOM 2784 O O . LEU B 1 158 ? -0.152 2.928 1.212 1 98.81 158 LEU B O 1
ATOM 2788 N N . THR B 1 159 ? -0.069 3.26 3.406 1 98.56 159 THR B N 1
ATOM 2789 C CA . THR B 1 159 ? -1.051 2.23 3.727 1 98.56 159 THR B CA 1
ATOM 2790 C C . THR B 1 159 ? -2.311 2.85 4.324 1 98.56 159 THR B C 1
ATOM 2792 O O . THR B 1 159 ? -2.248 3.537 5.344 1 98.56 159 THR B O 1
ATOM 2795 N N . GLY B 1 160 ? -3.398 2.652 3.682 1 98.56 160 GLY B N 1
ATOM 2796 C CA . GLY B 1 160 ? -4.691 3.125 4.148 1 98.56 160 GLY B CA 1
ATOM 2797 C C . GLY B 1 160 ? -5.664 2 4.453 1 98.56 160 GLY B C 1
ATOM 2798 O O . GLY B 1 160 ? -5.852 1.098 3.637 1 98.56 160 GLY B O 1
ATOM 2799 N N . LEU B 1 161 ? -6.273 2.076 5.617 1 98.62 161 LEU B N 1
ATOM 2800 C CA . LEU B 1 161 ? -7.25 1.088 6.066 1 98.62 161 LEU B CA 1
ATOM 2801 C C . LEU B 1 161 ? -8.594 1.744 6.348 1 98.62 161 LEU B C 1
ATOM 2803 O O . LEU B 1 161 ? -8.648 2.838 6.914 1 98.62 161 LEU B O 1
ATOM 2807 N N . VAL B 1 162 ? -9.664 1.086 5.93 1 98.69 162 VAL B N 1
ATOM 2808 C CA . VAL B 1 162 ? -11.016 1.613 6.098 1 98.69 162 VAL B CA 1
ATOM 2809 C C . VAL B 1 162 ? -11.898 0.569 6.777 1 98.69 162 VAL B C 1
ATOM 2811 O O . VAL B 1 162 ? -11.922 -0.594 6.371 1 98.69 162 VAL B O 1
ATOM 2814 N N . ASN B 1 163 ? -12.57 0.994 7.828 1 98.25 163 ASN B N 1
ATOM 2815 C CA . ASN B 1 163 ? -13.57 0.151 8.477 1 98.25 163 ASN B CA 1
ATOM 2816 C C . ASN B 1 163 ? -14.891 0.147 7.711 1 98.25 163 ASN B C 1
ATOM 2818 O O . ASN B 1 163 ? -15.867 0.757 8.141 1 98.25 163 ASN B O 1
ATOM 2822 N N . GLY B 1 164 ? -14.883 -0.551 6.656 1 97.31 164 GLY B N 1
ATOM 2823 C CA . GLY B 1 164 ? -16.047 -0.584 5.773 1 97.31 164 GLY B CA 1
ATOM 2824 C C . GLY B 1 164 ? -17.016 -1.705 6.102 1 97.31 164 GLY B C 1
ATOM 2825 O O . GLY B 1 164 ? -16.609 -2.727 6.668 1 97.31 164 GLY B O 1
ATOM 2826 N N . VAL B 1 165 ? -18.25 -1.461 5.715 1 95.44 165 VAL B N 1
ATOM 2827 C CA . VAL B 1 165 ? -19.188 -2.578 5.707 1 95.44 165 VAL B CA 1
ATOM 2828 C C . VAL B 1 165 ? -18.766 -3.594 4.645 1 95.44 165 VAL B C 1
ATOM 2830 O O . VAL B 1 165 ? -17.984 -3.275 3.744 1 95.44 165 VAL B O 1
ATOM 2833 N N . PRO B 1 166 ? -19.266 -4.797 4.715 1 89 166 PRO B N 1
ATOM 2834 C CA . PRO B 1 166 ? -18.781 -5.871 3.846 1 89 166 PRO B CA 1
ATOM 2835 C C . PRO B 1 166 ? -18.922 -5.543 2.361 1 89 166 PRO B C 1
ATOM 2837 O O . PRO B 1 166 ? -18.109 -5.988 1.543 1 89 166 PRO B O 1
ATOM 2840 N N . GLU B 1 167 ? -19.859 -4.777 2.012 1 90.19 167 GLU B N 1
ATOM 2841 C CA . GLU B 1 167 ? -20.141 -4.508 0.604 1 90.19 167 GLU B CA 1
ATOM 2842 C C . GLU B 1 167 ? -19.359 -3.287 0.113 1 90.19 167 GLU B C 1
ATOM 2844 O O . GLU B 1 167 ? -19.359 -2.982 -1.081 1 90.19 167 GLU B O 1
ATOM 2849 N N . PHE B 1 168 ? -18.734 -2.656 1.025 1 95.44 168 PHE B N 1
ATOM 2850 C CA . PHE B 1 168 ? -17.984 -1.455 0.648 1 95.44 168 PHE B CA 1
ATOM 2851 C C . PHE B 1 168 ? -16.766 -1.812 -0.178 1 95.44 168 PHE B C 1
ATOM 2853 O O . PHE B 1 168 ? -16.062 -2.779 0.128 1 95.44 168 PHE B O 1
ATOM 2860 N N . LYS B 1 169 ? -16.484 -0.925 -1.303 1 92.69 169 LYS B N 1
ATOM 2861 C CA . LYS B 1 169 ? -15.391 -1.284 -2.197 1 92.69 169 LYS B CA 1
ATOM 2862 C C . LYS B 1 169 ? -14.555 -0.06 -2.566 1 92.69 169 LYS B C 1
ATOM 2864 O O . LYS B 1 169 ? -13.508 -0.184 -3.201 1 92.69 169 LYS B O 1
ATOM 2869 N N . ALA B 1 170 ? -14.953 1.1 -2.15 1 95.38 170 ALA B N 1
ATOM 2870 C CA . ALA B 1 170 ? -14.305 2.318 -2.631 1 95.38 170 ALA B CA 1
ATOM 2871 C C . ALA B 1 170 ? -13.188 2.75 -1.691 1 95.38 170 ALA B C 1
ATOM 2873 O O . ALA B 1 170 ? -13.102 3.922 -1.314 1 95.38 170 ALA B O 1
ATOM 2874 N N . TYR B 1 171 ? -12.32 1.865 -1.352 1 97.38 171 TYR B N 1
ATOM 2875 C CA . TYR B 1 171 ? -11.25 2.117 -0.393 1 97.38 171 TYR B CA 1
ATOM 2876 C C . TYR B 1 171 ? -10.281 3.164 -0.922 1 97.38 171 TYR B C 1
ATOM 2878 O O . TYR B 1 171 ? -9.883 4.07 -0.19 1 97.38 171 TYR B O 1
ATOM 2886 N N . GLY B 1 172 ? -9.906 3.043 -2.203 1 97.12 172 GLY B N 1
ATOM 2887 C CA . GLY B 1 172 ? -8.992 4 -2.797 1 97.12 172 GLY B CA 1
ATOM 2888 C C . GLY B 1 172 ? -9.523 5.422 -2.781 1 97.12 172 GLY B C 1
ATOM 2889 O O . GLY B 1 172 ? -8.781 6.359 -2.469 1 97.12 172 GLY B O 1
ATOM 2890 N N . THR B 1 173 ? -10.766 5.539 -3.064 1 97.31 173 THR B N 1
ATOM 2891 C CA . THR B 1 173 ? -11.398 6.852 -3.098 1 97.31 173 THR B CA 1
ATOM 2892 C C . THR B 1 173 ? -11.352 7.508 -1.721 1 97.31 173 THR B C 1
ATOM 2894 O O . THR B 1 173 ? -11.109 8.711 -1.609 1 97.31 173 THR B O 1
ATOM 2897 N N . VAL B 1 174 ? -11.531 6.738 -0.689 1 98.5 174 VAL B N 1
ATOM 2898 C CA . VAL B 1 174 ? -11.453 7.254 0.672 1 98.5 174 VAL B CA 1
ATOM 2899 C C . VAL B 1 174 ? -10.023 7.695 0.98 1 98.5 174 VAL B C 1
ATOM 2901 O O . VAL B 1 174 ? -9.797 8.82 1.436 1 98.5 174 VAL B O 1
ATOM 2904 N N . ILE B 1 175 ? -9.047 6.863 0.623 1 98.62 175 ILE B N 1
ATOM 2905 C CA . ILE B 1 175 ? -7.664 7.094 1.025 1 98.62 175 ILE B CA 1
ATOM 2906 C C . ILE B 1 175 ? -7.055 8.188 0.157 1 98.62 175 ILE B C 1
ATOM 2908 O O . ILE B 1 175 ? -6.023 8.766 0.509 1 98.62 175 ILE B O 1
ATOM 2912 N N . ASP B 1 176 ? -7.73 8.562 -0.931 1 98.56 176 ASP B N 1
ATOM 2913 C CA . ASP B 1 176 ? -7.336 9.734 -1.709 1 98.56 176 ASP B CA 1
ATOM 2914 C C . ASP B 1 176 ? -7.219 10.969 -0.821 1 98.56 176 ASP B C 1
ATOM 2916 O O . ASP B 1 176 ? -6.375 11.836 -1.062 1 98.56 176 ASP B O 1
ATOM 2920 N N . GLY B 1 177 ? -8.039 11.047 0.187 1 98.62 177 GLY B N 1
ATOM 2921 C CA . GLY B 1 177 ? -7.961 12.172 1.107 1 98.62 177 GLY B CA 1
ATOM 2922 C C . GLY B 1 177 ? -6.586 12.344 1.723 1 98.62 177 GLY B C 1
ATOM 2923 O O . GLY B 1 177 ? -6.082 13.469 1.822 1 98.62 177 GLY B O 1
ATOM 2924 N N . CYS B 1 178 ? -6.004 11.258 2.131 1 98.75 178 CYS B N 1
ATOM 2925 C CA . CYS B 1 178 ? -4.656 11.305 2.688 1 98.75 178 CYS B CA 1
ATOM 2926 C C . CYS B 1 178 ? -3.627 11.594 1.602 1 98.75 178 CYS B C 1
ATOM 2928 O O . CYS B 1 178 ? -2.715 12.398 1.803 1 98.75 178 CYS B O 1
ATOM 2930 N N . SER B 1 179 ? -3.775 10.906 0.463 1 98.75 179 SER B N 1
ATOM 2931 C CA . SER B 1 179 ? -2.857 11.125 -0.649 1 98.75 179 SER B CA 1
ATOM 2932 C C . SER B 1 179 ? -2.811 12.594 -1.048 1 98.75 179 SER B C 1
ATOM 2934 O O . SER B 1 179 ? -1.738 13.133 -1.323 1 98.75 179 SER B O 1
ATOM 2936 N N . GLU B 1 180 ? -3.922 13.234 -1.066 1 98.06 180 GLU B N 1
ATOM 2937 C CA . GLU B 1 180 ? -4.02 14.633 -1.455 1 98.06 180 GLU B CA 1
ATOM 2938 C C . GLU B 1 180 ? -3.281 15.531 -0.467 1 98.06 180 GLU B C 1
ATOM 2940 O O . GLU B 1 180 ? -2.627 16.5 -0.866 1 98.06 180 GLU B O 1
ATOM 2945 N N . VAL B 1 181 ? -3.367 15.25 0.824 1 98.38 181 VAL B N 1
ATOM 2946 C CA . VAL B 1 181 ? -2.646 16 1.845 1 98.38 181 VAL B CA 1
ATOM 2947 C C . VAL B 1 181 ? -1.143 15.891 1.605 1 98.38 181 VAL B C 1
ATOM 2949 O O . VAL B 1 181 ? -0.415 16.891 1.712 1 98.38 181 VAL B O 1
ATOM 2952 N N . LEU B 1 182 ? -0.671 14.719 1.262 1 98.62 182 LEU B N 1
ATOM 2953 C CA . LEU B 1 182 ? 0.75 14.508 1.017 1 98.62 182 LEU B CA 1
ATOM 2954 C C . LEU B 1 182 ? 1.214 15.289 -0.21 1 98.62 182 LEU B C 1
ATOM 2956 O O . LEU B 1 182 ? 2.309 15.852 -0.213 1 98.62 182 LEU B O 1
ATOM 2960 N N . ILE B 1 183 ? 0.373 15.328 -1.181 1 98.38 183 ILE B N 1
ATOM 2961 C CA . ILE B 1 183 ? 0.679 16.094 -2.387 1 98.38 183 ILE B CA 1
ATOM 2962 C C . ILE B 1 183 ? 0.697 17.578 -2.064 1 98.38 183 ILE B C 1
ATOM 2964 O O . ILE B 1 183 ? 1.565 18.312 -2.543 1 98.38 183 ILE B O 1
ATOM 2968 N N . GLU B 1 184 ? -0.246 18 -1.284 1 97.81 184 GLU B N 1
ATOM 2969 C CA . GLU B 1 184 ? -0.283 19.406 -0.865 1 97.81 184 GLU B CA 1
ATOM 2970 C C . GLU B 1 184 ? 0.973 19.781 -0.084 1 97.81 184 GLU B C 1
ATOM 2972 O O . GLU B 1 184 ? 1.489 20.891 -0.226 1 97.81 184 GLU B O 1
ATOM 2977 N N . ALA B 1 185 ? 1.451 18.922 0.695 1 98.19 185 ALA B N 1
ATOM 2978 C CA . ALA B 1 185 ? 2.596 19.203 1.562 1 98.19 185 ALA B CA 1
ATOM 2979 C C . ALA B 1 185 ? 3.902 19.156 0.776 1 98.19 185 ALA B C 1
ATOM 2981 O O . ALA B 1 185 ? 4.77 20.016 0.95 1 98.19 185 ALA B O 1
ATOM 2982 N N . PHE B 1 186 ? 4.012 18.125 -0.166 1 98.19 186 PHE B N 1
ATOM 2983 C CA . PHE B 1 186 ? 5.344 17.828 -0.671 1 98.19 186 PHE B CA 1
ATOM 2984 C C . PHE B 1 186 ? 5.402 18 -2.184 1 98.19 186 PHE B C 1
ATOM 2986 O O . PHE B 1 186 ? 6.48 17.938 -2.779 1 98.19 186 PHE B O 1
ATOM 2993 N N . GLY B 1 187 ? 4.305 18.219 -2.848 1 97.56 187 GLY B N 1
ATOM 2994 C CA . GLY B 1 187 ? 4.246 18.234 -4.301 1 97.56 187 GLY B CA 1
ATOM 2995 C C . GLY B 1 187 ? 4.148 16.859 -4.918 1 97.56 187 GLY B C 1
ATOM 2996 O O . GLY B 1 187 ? 4.344 15.852 -4.234 1 97.56 187 GLY B O 1
ATOM 2997 N N . ASP B 1 188 ? 3.93 16.797 -6.219 1 96.5 188 ASP B N 1
ATOM 2998 C CA . ASP B 1 188 ? 3.686 15.547 -6.93 1 96.5 188 ASP B CA 1
ATOM 2999 C C . ASP B 1 188 ? 4.922 14.648 -6.914 1 96.5 188 ASP B C 1
ATOM 3001 O O . ASP B 1 188 ? 4.816 13.438 -6.727 1 96.5 188 ASP B O 1
ATOM 3005 N N . GLU B 1 189 ? 6 15.211 -7.105 1 96.31 189 GLU B N 1
ATOM 3006 C CA . GLU B 1 189 ? 7.234 14.445 -7.238 1 96.31 189 GLU B CA 1
ATOM 3007 C C . GLU B 1 189 ? 7.59 13.734 -5.934 1 96.31 189 GLU B C 1
ATOM 3009 O O . GLU B 1 189 ? 7.949 12.555 -5.938 1 96.31 189 GLU B O 1
ATOM 3014 N N . VAL B 1 190 ? 7.402 14.422 -4.805 1 97.69 190 VAL B N 1
ATOM 3015 C CA . VAL B 1 190 ? 7.82 13.906 -3.508 1 97.69 190 VAL B CA 1
ATOM 3016 C C . VAL B 1 190 ? 6.633 13.25 -2.803 1 97.69 190 VAL B C 1
ATOM 3018 O O . VAL B 1 190 ? 6.789 12.242 -2.113 1 97.69 190 VAL B O 1
ATOM 3021 N N . GLY B 1 191 ? 5.457 13.75 -3.029 1 98.44 191 GLY B N 1
ATOM 3022 C CA . GLY B 1 191 ? 4.301 13.406 -2.221 1 98.44 191 GLY B CA 1
ATOM 3023 C C . GLY B 1 191 ? 3.559 12.18 -2.727 1 98.44 191 GLY B C 1
ATOM 3024 O O . GLY B 1 191 ? 2.705 11.633 -2.027 1 98.44 191 GLY B O 1
ATOM 3025 N N . VAL B 1 192 ? 3.861 11.703 -3.943 1 98.31 192 VAL B N 1
ATOM 3026 C CA . VAL B 1 192 ? 3.174 10.555 -4.531 1 98.31 192 VAL B CA 1
ATOM 3027 C C . VAL B 1 192 ? 4.062 9.32 -4.441 1 98.31 192 VAL B C 1
ATOM 3029 O O . VAL B 1 192 ? 5.148 9.281 -5.027 1 98.31 192 VAL B O 1
ATOM 3032 N N . GLY B 1 193 ? 3.65 8.312 -3.688 1 98.25 193 GLY B N 1
ATOM 3033 C CA . GLY B 1 193 ? 4.352 7.047 -3.541 1 98.25 193 GLY B CA 1
ATOM 3034 C C . GLY B 1 193 ? 3.502 5.848 -3.906 1 98.25 193 GLY B C 1
ATOM 3035 O O . GLY B 1 193 ? 2.463 5.988 -4.555 1 98.25 193 GLY B O 1
ATOM 3036 N N . ALA B 1 194 ? 3.998 4.652 -3.607 1 98.38 194 ALA B N 1
ATOM 3037 C CA . ALA B 1 194 ? 3.188 3.439 -3.711 1 98.38 194 ALA B CA 1
ATOM 3038 C C . ALA B 1 194 ? 2.098 3.418 -2.645 1 98.38 194 ALA B C 1
ATOM 3040 O O . ALA B 1 194 ? 2.217 4.082 -1.612 1 98.38 194 ALA B O 1
ATOM 3041 N N . ARG B 1 195 ? 1.046 2.639 -2.922 1 98.12 195 ARG B N 1
ATOM 3042 C CA . ARG B 1 195 ? -0.076 2.695 -1.99 1 98.12 195 ARG B CA 1
ATOM 3043 C C . ARG B 1 195 ? -0.783 1.347 -1.903 1 98.12 195 ARG B C 1
ATOM 3045 O O . ARG B 1 195 ? -0.982 0.678 -2.92 1 98.12 195 ARG B O 1
ATOM 3052 N N . VAL B 1 196 ? -1.146 1.058 -0.686 1 97.25 196 VAL B N 1
ATOM 3053 C CA . VAL B 1 196 ? -2.049 -0.052 -0.403 1 97.25 196 VAL B CA 1
ATOM 3054 C C . VAL B 1 196 ? -3.287 0.464 0.328 1 97.25 196 VAL B C 1
ATOM 3056 O O . VAL B 1 196 ? -3.176 1.251 1.271 1 97.25 196 VAL B O 1
ATOM 3059 N N . CYS B 1 197 ? -4.48 0.079 -0.139 1 96.5 197 CYS B N 1
ATOM 3060 C CA . CYS B 1 197 ? -5.75 0.413 0.491 1 96.5 197 CYS B CA 1
ATOM 3061 C C . CYS B 1 197 ? -6.621 -0.827 0.652 1 96.5 197 CYS B C 1
ATOM 3063 O O . CYS B 1 197 ? -6.77 -1.613 -0.285 1 96.5 197 CYS B O 1
ATOM 3065 N N . CYS B 1 198 ? -7.172 -0.994 1.845 1 97.38 198 CYS B N 1
ATOM 3066 C CA . CYS B 1 198 ? -8.047 -2.146 2.039 1 97.38 198 CYS B CA 1
ATOM 3067 C C . CYS B 1 198 ? -8.984 -1.928 3.221 1 97.38 198 CYS B C 1
ATOM 3069 O O . CYS B 1 198 ? -8.891 -0.911 3.91 1 97.38 198 CYS B O 1
ATOM 3071 N N . GLY B 1 199 ? -9.984 -2.854 3.367 1 97.69 199 GLY B N 1
ATOM 3072 C CA . GLY B 1 199 ? -10.859 -2.887 4.523 1 97.69 199 GLY B CA 1
ATOM 3073 C C . GLY B 1 199 ? -10.266 -3.631 5.703 1 97.69 199 GLY B C 1
ATOM 3074 O O . GLY B 1 199 ? -9.609 -4.66 5.527 1 97.69 199 GLY B O 1
ATOM 3075 N N . ALA B 1 200 ? -10.555 -3.111 6.887 1 96 200 ALA B N 1
ATOM 3076 C CA . ALA B 1 200 ? -10.102 -3.754 8.117 1 96 200 ALA B CA 1
ATOM 3077 C C . ALA B 1 200 ? -10.977 -3.348 9.297 1 96 200 ALA B C 1
ATOM 3079 O O . ALA B 1 200 ? -11.625 -2.301 9.266 1 96 200 ALA B O 1
ATOM 3080 N N . GLY B 1 201 ? -11.039 -4.285 10.312 1 93.81 201 GLY B N 1
ATOM 3081 C CA . GLY B 1 201 ? -11.547 -3.83 11.602 1 93.81 201 GLY B CA 1
ATOM 3082 C C . GLY B 1 201 ? -10.625 -2.832 12.281 1 93.81 201 GLY B C 1
ATOM 3083 O O . GLY B 1 201 ? -9.422 -3.055 12.375 1 93.81 201 GLY B O 1
ATOM 3084 N N . LEU B 1 202 ? -11.195 -1.708 12.734 1 94.38 202 LEU B N 1
ATOM 3085 C CA . LEU B 1 202 ? -10.406 -0.613 13.297 1 94.38 202 LEU B CA 1
ATOM 3086 C C . LEU B 1 202 ? -11.094 -0.024 14.523 1 94.38 202 LEU B C 1
ATOM 3088 O O . LEU B 1 202 ? -12.312 -0.154 14.68 1 94.38 202 LEU B O 1
ATOM 3092 N N . GLY B 1 203 ? -10.203 0.586 15.352 1 93.31 203 GLY B N 1
ATOM 3093 C CA . GLY B 1 203 ? -10.758 1.413 16.406 1 93.31 203 GLY B CA 1
ATOM 3094 C C . GLY B 1 203 ? -11.383 2.699 15.906 1 93.31 203 GLY B C 1
ATOM 3095 O O . GLY B 1 203 ? -12.141 3.352 16.625 1 93.31 203 GLY B O 1
ATOM 3096 N N . GLY B 1 204 ? -11.094 3.148 14.742 1 97.31 204 GLY B N 1
ATOM 3097 C CA . GLY B 1 204 ? -11.656 4.281 14.031 1 97.31 204 GLY B CA 1
ATOM 3098 C C . GLY B 1 204 ? -12.242 3.904 12.68 1 97.31 204 GLY B C 1
ATOM 3099 O O . GLY B 1 204 ? -12.258 2.727 12.312 1 97.31 204 GLY B O 1
ATOM 3100 N N . ALA B 1 205 ? -12.75 4.941 11.977 1 98.56 205 ALA B N 1
ATOM 3101 C CA . ALA B 1 205 ? -13.352 4.699 10.664 1 98.56 205 ALA B CA 1
ATOM 3102 C C . ALA B 1 205 ? -12.281 4.516 9.594 1 98.56 205 ALA B C 1
ATOM 3104 O O . ALA B 1 205 ? -12.477 3.752 8.641 1 98.56 205 ALA B O 1
ATOM 3105 N N . VAL B 1 206 ? -11.219 5.32 9.742 1 98.69 206 VAL B N 1
ATOM 3106 C CA . VAL B 1 206 ? -10.141 5.328 8.758 1 98.69 206 VAL B CA 1
ATOM 3107 C C . VAL B 1 206 ? -8.797 5.473 9.469 1 98.69 206 VAL B C 1
ATOM 3109 O O . VAL B 1 206 ? -8.688 6.211 10.453 1 98.69 206 VAL B O 1
ATOM 3112 N N . SER B 1 207 ? -7.805 4.805 8.961 1 98.56 207 SER B N 1
ATOM 3113 C CA . SER B 1 207 ? -6.449 4.984 9.469 1 98.56 207 SER B CA 1
ATOM 3114 C C . SER B 1 207 ? -5.422 4.941 8.344 1 98.56 207 SER B C 1
ATOM 3116 O O . SER B 1 207 ? -5.664 4.336 7.301 1 98.56 207 SER B O 1
ATOM 3118 N N . CYS B 1 208 ? -4.297 5.586 8.523 1 98.69 208 CYS B N 1
ATOM 3119 C CA . CYS B 1 208 ? -3.207 5.625 7.555 1 98.69 208 CYS B CA 1
ATOM 3120 C C . CYS B 1 208 ? -1.854 5.547 8.25 1 98.69 208 CYS B C 1
ATOM 3122 O O . CYS B 1 208 ? -1.706 6 9.383 1 98.69 208 CYS B O 1
ATOM 3124 N N . ASP B 1 209 ? -0.898 5.02 7.582 1 98.62 209 ASP B N 1
ATOM 3125 C CA . ASP B 1 209 ? 0.501 5.102 7.988 1 98.62 209 ASP B CA 1
ATOM 3126 C C . ASP B 1 209 ? 1.416 5.281 6.781 1 98.62 209 ASP B C 1
ATOM 3128 O O . ASP B 1 209 ? 0.975 5.156 5.637 1 98.62 209 ASP B O 1
ATOM 3132 N N . LEU B 1 210 ? 2.699 5.66 7.07 1 98.44 210 LEU B N 1
ATOM 3133 C CA . LEU B 1 210 ? 3.613 6.043 6 1 98.44 210 LEU B CA 1
ATOM 3134 C C . LEU B 1 210 ? 4.992 5.426 6.219 1 98.44 210 LEU B C 1
ATOM 3136 O O . LEU B 1 210 ? 5.414 5.23 7.359 1 98.44 210 LEU B O 1
ATOM 3140 N N . VAL B 1 211 ? 5.578 5.141 5.117 1 98.69 211 VAL B N 1
ATOM 3141 C CA . VAL B 1 211 ? 7.027 5.043 5.008 1 98.69 211 VAL B CA 1
ATOM 3142 C C . VAL B 1 211 ? 7.555 6.141 4.09 1 98.69 211 VAL B C 1
ATOM 3144 O O . VAL B 1 211 ? 7.094 6.281 2.955 1 98.69 211 VAL B O 1
ATOM 3147 N N . VAL B 1 212 ? 8.523 6.953 4.598 1 98.69 212 VAL B N 1
ATOM 3148 C CA . VAL B 1 212 ? 9.078 8.023 3.775 1 98.69 212 VAL B CA 1
ATOM 3149 C C . VAL B 1 212 ? 10.602 7.957 3.811 1 98.69 212 VAL B C 1
ATOM 3151 O O . VAL B 1 212 ? 11.188 7.387 4.738 1 98.69 212 VAL B O 1
ATOM 3154 N N . ARG B 1 213 ? 11.195 8.414 2.785 1 98.5 213 ARG B N 1
ATOM 3155 C CA . ARG B 1 213 ? 12.617 8.734 2.818 1 98.5 213 ARG B CA 1
ATOM 3156 C C . ARG B 1 213 ? 12.844 10.164 3.312 1 98.5 213 ARG B C 1
ATOM 3158 O O . ARG B 1 213 ? 12.172 11.094 2.863 1 98.5 213 ARG B O 1
ATOM 3165 N N . ALA B 1 214 ? 13.719 10.312 4.242 1 97.94 214 ALA B N 1
ATOM 3166 C CA . ALA B 1 214 ? 14.047 11.641 4.77 1 97.94 214 ALA B CA 1
ATOM 3167 C C . ALA B 1 214 ? 15.555 11.82 4.898 1 97.94 214 ALA B C 1
ATOM 3169 O O . ALA B 1 214 ? 16.25 10.914 5.355 1 97.94 214 ALA B O 1
ATOM 3170 N N . ARG B 1 215 ? 16.031 12.93 4.523 1 96.44 215 ARG B N 1
ATOM 3171 C CA . ARG B 1 215 ? 17.453 13.266 4.594 1 96.44 215 ARG B CA 1
ATOM 3172 C C . ARG B 1 215 ? 17.906 13.438 6.043 1 96.44 215 ARG B C 1
ATOM 3174 O O . ARG B 1 215 ? 17.109 13.859 6.895 1 96.44 215 ARG B O 1
ATOM 3181 N N . PRO B 1 216 ? 19.156 13.094 6.277 1 93.25 216 PRO B N 1
ATOM 3182 C CA . PRO B 1 216 ? 19.672 13.336 7.625 1 93.25 216 PRO B CA 1
ATOM 3183 C C . PRO B 1 216 ? 19.719 14.82 7.984 1 93.25 216 PRO B C 1
ATOM 3185 O O . PRO B 1 216 ? 19.688 15.672 7.094 1 93.25 216 PRO B O 1
ATOM 3188 N N . ALA B 1 217 ? 19.75 15.102 9.297 1 86.94 217 ALA B N 1
ATOM 3189 C CA . ALA B 1 217 ? 19.844 16.484 9.766 1 86.94 217 ALA B CA 1
ATOM 3190 C C . ALA B 1 217 ? 21.188 17.109 9.375 1 86.94 217 ALA B C 1
ATOM 3192 O O . ALA B 1 217 ? 22.203 16.422 9.297 1 86.94 217 ALA B O 1
#

Sequence (434 aa):
MNTPEREGETIEGEVLGRAIVVLTIFAARRAIGNMKPSRALFRAQPLLARTRPFSSDRGGAIVTGANGLKLYLPPAEDPVGPYRKAIYCPVSQMLFTSTHVGTDEGNAIVRGRVGEGEGLIAPERAKVLARHAGLRLLATLHSVLDGDLSRVSQVLKLTGLVNGVPEFKAYGTVIDGCSEVLIEAFGDEVGVGARVCCGAGLGGAVSCDLVVRARPAMNTPEREGETIEGEVLGRAIVVLTIFAARRAIGNMKPSRALFRAQPLLARTRPFSSDRGGAIVTGANGLKLYLPPAEDPVGPYRKAIYCPVSQMLFTSTHVGTDEGNAIVRGRVGEGEGLIAPERAKVLARHAGLRLLATLHSVLDGDLSRVSQVLKLTGLVNGVPEFKAYGTVIDGCSEVLIEAFGDEVGVGARVCCGAGLGGAVSCDLVVRARPA

Foldseek 3Di:
DDDDDDDPPCPPDDPPDPPDDPPDPPDPPPDPDDPPPPPPVPPPPPPPPPLPQPPVVQQWDWDQAPPRDIDIADAADADPDPDGQKDADQVQQKMWGDKFAFDDSVRHFAAAAEDDDPPHNDLVNLLQSLLNSLSNQQNSCCVVQVNDPVQFQAWAEKEKEFRYDPPDDPQVSSNVSNLVNQCRHYNDNHSDYHYHTDYDDDPHGMMMITMTRGHDD/DDDPCVDDPCPPPDDPPDDDPPDDPDDPPPDPDCPPPPCPVPPPPPPPPPLPAPPVVQQWDWDQAPPRDIDIADAADADPDPDGQKDADQVQQKMWGDKFAFDDSVRHFAAAAEDDDPPHNDLVNLLQSLLNQLSNQLNSCCVVQVNCSVQFQAWAEKEKEFRYDPPDDPFVSSNVSNLVNQCRHYNDHHSDHHYDTDYDDDPHGMMMITMTRGHDD

Solvent-accessible surface area (backbone atoms only — not comparable to full-atom values): 24481 Å² total; per-residue (Å²): 138,83,78,83,77,82,89,78,83,79,82,75,80,88,78,74,82,80,73,75,83,75,70,90,72,74,75,85,67,72,78,79,64,84,75,69,79,76,76,71,72,76,73,73,69,75,76,73,67,78,67,74,68,57,58,60,85,70,63,26,46,78,46,72,22,35,98,67,39,76,43,62,20,47,49,61,73,78,60,94,59,83,43,31,56,54,36,75,39,80,78,60,26,35,33,31,37,17,64,28,55,9,29,48,96,86,66,44,73,37,64,57,38,29,30,87,60,88,92,37,40,41,59,70,57,44,14,52,20,21,27,41,14,31,35,45,49,49,19,42,50,22,60,78,48,76,69,40,60,81,36,52,65,30,38,53,37,38,43,30,38,29,16,46,42,91,84,51,78,65,40,59,66,22,40,42,27,22,48,49,44,35,28,46,47,51,24,68,83,23,25,56,46,51,74,47,62,40,75,31,43,44,70,25,29,25,36,34,32,42,33,29,33,35,59,80,133,140,80,83,72,79,77,79,84,85,80,79,83,80,85,82,89,72,81,84,86,84,78,73,87,76,75,75,88,66,68,76,77,67,79,73,66,73,76,69,74,68,74,68,70,68,73,75,71,66,79,66,75,68,54,61,58,87,70,64,25,46,77,43,72,22,35,97,67,39,76,42,63,20,47,48,59,73,77,61,94,62,101,62,61,55,55,50,74,39,78,90,51,26,35,34,43,42,40,81,28,56,9,30,48,97,86,68,43,76,38,66,56,39,29,31,86,60,90,95,38,40,42,58,70,57,45,14,52,20,21,26,40,13,31,36,45,48,50,21,43,48,22,58,77,46,75,67,40,60,80,36,54,65,28,37,39,35,38,43,30,40,29,16,47,42,90,83,41,53,63,42,60,67,23,40,42,27,22,38,50,43,35,26,45,48,50,24,68,82,23,24,38,18,6,38,41,60,29,26,41,94,59,90,26,29,25,35,35,33,44,35,28,33,33,58,80,134

Secondary structure (DSSP, 8-state):
---------------GGGSGGGSTTSSTTTT------------------------GGGT-EEEE-GGG-EEEEPPPPPPSSSS-SEEEETTTTEEEE--EE-B-TTSPBPPS-BSSSTTSBPHHHHHHHHHHHHHHHHHHHHHHTTT-GGGEEEEEEEEEEE-B-TT---HHHHHHHHHHHHHHHHHHHHH--EEEEEE-B-SSSEEEEEEEEE---/---------------------------TTTT------------------------GGGT-EEEE-GGG-EEEEPPPPPPSSSS-SEEEETTTTEEEE--EE-B-TTSPBPPS-BSSSTTSBPHHHHHHHHHHHHHHHHHHHHHHTTT-GGGEEEEEEEEEEE-B-TT---HHHHHHHHHHHHHHHHHHHHH--EEEEEE---SSSEEEEEEEEE---

Organism: Emiliania huxleyi (strain CCMP1516) (NCBI:txid280463)